Protein AF-A0A970A4T0-F1 (afdb_monomer)

Foldseek 3Di:
DDDDDDDPPPVVVVVVVVVVVVVVVVVVPPDDPDPDDDDPLLVVLLVLLVVLLVLLLVLLVVVVVLLVQLVVCVVVVPPVSNVVSVVVNVVSLVVNVVSLVVNVVSLVVSCVVCVPCNVSSVVSSVSSVVSSVSSVCCCVPRPVVVVVVVVVVVVVVVVPPPDDDDDDDDDDDDDDDDDDDDDDDPDVPVVVVVVVVVVVVVVVVVVVVVVVPDPDDDPPPPPQDDWDKWKKKKKKKKKKQDFDFDDDPDDDDGDRDRFDIFIKIKIKIWMWICRDPFKIWIWIWIWMWTRRRFTKIKIKIKTWIWGHDDDQKIKIWMKIKMWIDTPPLAWPTKIKIKTKIKIWHDDPFKIKMKMWIKMWMDRPHDLQFTKIKIKIKIWMWGHDVQKIKIWIKIKMWMARPNCRQATKMKIKIKIKMWGADPPFRKIKIKIKMKMWIDGPHDDVVVVDATKIKMKIKIKIWGDPDPFKIKIKMKMWIWMDGPPLDQATKIKIKIKMKMWGHPDPFKIKIKMKMKMWIGGSNLLLTKIKIKIKIKIWGDPDPFKIKIKIKMWMWMARPPHPLRLQLTKIKIKIKIKIWGCPDPFKIKMWIKMKMWMDHPALPAKTKIKIKIKIWMWGDPDPFKTKIKIWIKIWMWIASQPRDGDDIDTDIKIWIKIWIKGDPDPFKIKIKIKIWIWAFAFDQDPSNNDGGGNPVGIDIIIMIMMMIMGID

Mean predicted aligned error: 18.38 Å

Sequence (709 aa):
MNISKNKNTETVKIFFNLNLIALSFFFLFCSPCQAQALSPLSRATISAFGRQETFLKRTLKELKTLDEKLKTALKEKDKKKISDIVSKVEQKIQLANSRYSNLEALYTSSAEADPIHQAEIFTAFSTAKSAYVELQNFYYHEIKGKAEEEKIQKASKKSLANNRKEKEASSEKHETTPDKSEGDKQSETDSYFAELGTQIDRLLEKLEQEKTSLPAPNEKLTNLEKLRVTGDFSLLLAKNDETENIQGLIPPFKSEKTLKKNEFGKLKLSLEWDLNPETILIFKEDFQAREKYEKTLEHFTTLALQKKVGNNSYFVLSDDFQRTDYPSRSYKNFKNNLVKATYIKESSESTYSASAGIANRRYDRTSITDFDQLIFKATKNTFKENSSSHIEYSGDITSYKNLKNLDHSQHNLYLENTRTFAGNQAVLDISNYATAFISDNPEPALYRDSYFNNSFQLAYSLPITEMFYCTFEGDSENRRYKNDNIQGYHIWSLFGEVVYRPSAKHSFTVSSLYICDEENFEKLSHDKYEYSGIYEARLSDKLYFTFENIFRKRIGNMSLTGMVMDFGEDEYGAKFSYNILESLNISLEDRFLCREYTFLWYPDYKHNSLRIIADYSPAPTIAVFLSAGVRDFSFKNYDNQPTPWAKKKQPIMECTFNKRFSDDVSINAHYSYEKTWKKNYDFITKELTWDFRSPVTNQDFLISLDVNF

pLDDT: mean 77.21, std 21.66, range [21.98, 98.31]

Structure (mmCIF, N/CA/C/O backbone):
data_AF-A0A970A4T0-F1
#
_entry.id   AF-A0A970A4T0-F1
#
loop_
_atom_site.group_PDB
_atom_site.id
_atom_site.type_symbol
_atom_site.label_atom_id
_atom_site.label_alt_id
_atom_site.label_comp_id
_atom_site.label_asym_id
_atom_site.label_entity_id
_atom_site.label_seq_id
_atom_site.pdbx_PDB_ins_code
_atom_site.Cartn_x
_atom_site.Cartn_y
_atom_site.Cartn_z
_atom_site.occupancy
_atom_site.B_iso_or_equiv
_atom_site.auth_seq_id
_atom_site.auth_comp_id
_atom_site.auth_asym_id
_atom_site.auth_atom_id
_atom_site.pdbx_PDB_model_num
ATOM 1 N N . MET A 1 1 ? -10.541 -64.659 17.024 1.00 35.62 1 MET A N 1
ATOM 2 C CA . MET A 1 1 ? -9.621 -65.266 16.038 1.00 35.62 1 MET A CA 1
ATOM 3 C C . MET A 1 1 ? -9.051 -64.136 15.194 1.00 35.62 1 MET A C 1
ATOM 5 O O . MET A 1 1 ? -9.766 -63.183 14.920 1.00 35.62 1 MET A O 1
ATOM 9 N N . ASN A 1 2 ? -7.745 -64.178 14.972 1.00 36.31 2 ASN A N 1
ATOM 10 C CA . ASN A 1 2 ? -6.841 -63.046 14.769 1.00 36.31 2 ASN A CA 1
ATOM 11 C C . ASN A 1 2 ? -6.425 -62.910 13.284 1.00 36.31 2 ASN A C 1
ATOM 13 O O . ASN A 1 2 ? -6.530 -63.900 12.565 1.00 36.31 2 ASN A O 1
ATOM 17 N N . ILE A 1 3 ? -5.832 -61.753 12.920 1.00 32.31 3 ILE A N 1
ATOM 18 C CA . ILE A 1 3 ? -5.015 -61.456 11.704 1.00 32.31 3 ILE A CA 1
ATOM 19 C C . ILE A 1 3 ? -5.863 -61.084 10.455 1.00 32.31 3 ILE A C 1
ATOM 21 O O . ILE A 1 3 ? -6.769 -61.813 10.091 1.00 32.31 3 ILE A O 1
ATOM 25 N N . SER A 1 4 ? -5.701 -59.960 9.734 1.00 33.75 4 SER A N 1
ATOM 26 C CA . SER A 1 4 ? -4.507 -59.191 9.345 1.00 33.75 4 SER A CA 1
ATOM 27 C C . SER A 1 4 ? -4.863 -57.743 8.932 1.00 33.75 4 SER A C 1
ATOM 29 O O . SER A 1 4 ? -5.611 -57.533 7.978 1.00 33.75 4 SER A O 1
ATOM 31 N N . LYS A 1 5 ? -4.262 -56.750 9.603 1.00 46.78 5 LYS A N 1
ATOM 32 C CA . LYS A 1 5 ? -3.979 -55.390 9.104 1.00 46.78 5 LYS A CA 1
ATOM 33 C C . LYS A 1 5 ? -2.453 -55.284 9.002 1.00 46.78 5 LYS A C 1
ATOM 35 O O . LYS A 1 5 ? -1.816 -55.491 10.027 1.00 46.78 5 LYS A O 1
ATOM 40 N N . ASN A 1 6 ? -1.902 -54.976 7.821 1.00 48.97 6 ASN A N 1
ATOM 41 C CA . ASN A 1 6 ? -0.605 -54.298 7.566 1.00 48.97 6 ASN A CA 1
ATOM 42 C C . ASN A 1 6 ? 0.034 -54.763 6.249 1.00 48.97 6 ASN A C 1
ATOM 44 O O . ASN A 1 6 ? 0.895 -55.636 6.265 1.00 48.97 6 ASN A O 1
ATOM 48 N N . LYS A 1 7 ? -0.326 -54.152 5.111 1.00 40.34 7 LYS A N 1
ATOM 49 C CA . LYS A 1 7 ? 0.524 -54.214 3.898 1.00 40.34 7 LYS A CA 1
ATOM 50 C C . LYS A 1 7 ? 0.601 -52.938 3.045 1.00 40.34 7 LYS A C 1
ATOM 52 O O . LYS A 1 7 ? 1.419 -52.908 2.138 1.00 40.34 7 LYS A O 1
ATOM 57 N N . ASN A 1 8 ? -0.144 -51.865 3.337 1.00 45.09 8 ASN A N 1
ATOM 58 C CA . ASN A 1 8 ? -0.151 -50.671 2.466 1.00 45.09 8 ASN A CA 1
ATOM 59 C C . ASN A 1 8 ? 0.690 -49.478 2.954 1.00 45.09 8 ASN A C 1
ATOM 61 O O . ASN A 1 8 ? 0.852 -48.517 2.211 1.00 45.09 8 ASN A O 1
ATOM 65 N N . THR A 1 9 ? 1.266 -49.525 4.157 1.00 42.81 9 THR A N 1
ATOM 66 C CA . THR A 1 9 ? 2.044 -48.405 4.726 1.00 42.81 9 THR A CA 1
ATOM 67 C C . THR A 1 9 ? 3.562 -48.542 4.561 1.00 42.81 9 THR A C 1
ATOM 69 O O . THR A 1 9 ? 4.269 -47.541 4.653 1.00 42.81 9 THR A O 1
ATOM 72 N N . GLU A 1 10 ? 4.085 -49.738 4.270 1.00 43.28 10 GLU A N 1
ATOM 73 C CA . GLU A 1 10 ? 5.532 -49.945 4.068 1.00 43.28 10 GLU A CA 1
ATOM 74 C C . GLU A 1 10 ? 5.982 -49.697 2.621 1.00 43.28 10 GLU A C 1
ATOM 76 O O . GLU A 1 10 ? 7.070 -49.171 2.393 1.00 43.28 10 GLU A O 1
ATOM 81 N N . THR A 1 11 ? 5.121 -49.944 1.632 1.00 41.28 11 THR A N 1
ATOM 82 C CA . THR A 1 11 ? 5.445 -49.759 0.207 1.00 41.28 11 THR A CA 1
ATOM 83 C C . THR A 1 11 ? 5.616 -48.282 -0.180 1.00 41.28 11 THR A C 1
ATOM 85 O O . THR A 1 11 ? 6.404 -47.962 -1.067 1.00 41.28 11 THR A O 1
ATOM 88 N N . VAL A 1 12 ? 4.949 -47.363 0.530 1.00 41.62 12 VAL A N 1
ATOM 89 C CA . VAL A 1 12 ? 5.040 -45.906 0.298 1.00 41.62 12 VAL A CA 1
ATOM 90 C C . VAL A 1 12 ? 6.310 -45.301 0.918 1.00 41.62 12 VAL A C 1
ATOM 92 O O . VAL A 1 12 ? 6.878 -44.362 0.365 1.00 41.62 12 VAL A O 1
ATOM 95 N N . LYS A 1 13 ? 6.831 -45.875 2.013 1.00 40.00 13 LYS A N 1
ATOM 96 C CA . LYS A 1 13 ? 8.085 -45.415 2.642 1.00 40.00 13 LYS A CA 1
ATOM 97 C C . LYS A 1 13 ? 9.338 -45.850 1.871 1.00 40.00 13 LYS A C 1
ATOM 99 O O . LYS A 1 13 ? 10.325 -45.119 1.858 1.00 40.00 13 LYS A O 1
ATOM 104 N N . ILE A 1 14 ? 9.295 -46.993 1.183 1.00 41.69 14 ILE A N 1
ATOM 105 C CA . ILE A 1 14 ? 10.432 -47.504 0.394 1.00 41.69 14 ILE A CA 1
ATOM 106 C C . ILE A 1 14 ? 10.603 -46.717 -0.923 1.00 41.69 14 ILE A C 1
ATOM 108 O O . ILE A 1 14 ? 11.731 -46.434 -1.325 1.00 41.69 14 ILE A O 1
ATOM 112 N N . PHE A 1 15 ? 9.508 -46.260 -1.544 1.00 38.25 15 PHE A N 1
ATOM 113 C CA . PHE A 1 15 ? 9.553 -45.437 -2.765 1.00 38.25 15 PHE A CA 1
ATOM 114 C C . PHE A 1 15 ? 10.038 -43.992 -2.526 1.00 38.25 15 PHE A C 1
ATOM 116 O O . PHE A 1 15 ? 10.613 -43.374 -3.425 1.00 38.25 15 PHE A O 1
ATOM 123 N N . PHE A 1 16 ? 9.853 -43.460 -1.312 1.00 38.00 16 PHE A N 1
ATOM 124 C CA . PHE A 1 16 ? 10.302 -42.111 -0.940 1.00 38.00 16 PHE A CA 1
ATOM 125 C C . PHE A 1 16 ? 11.807 -42.056 -0.624 1.00 38.00 16 PHE A C 1
ATOM 127 O O . PHE A 1 16 ? 12.480 -41.092 -0.982 1.00 38.00 16 PHE A O 1
ATOM 134 N N . ASN A 1 17 ? 12.370 -43.122 -0.040 1.00 40.66 17 ASN A N 1
ATOM 135 C CA . ASN A 1 17 ? 13.797 -43.179 0.293 1.00 40.66 17 ASN A CA 1
ATOM 136 C C . ASN A 1 17 ? 14.704 -43.512 -0.908 1.00 40.66 17 ASN A C 1
ATOM 138 O O . ASN A 1 17 ? 15.840 -43.044 -0.944 1.00 40.66 17 ASN A O 1
ATOM 142 N N . LEU A 1 18 ? 14.224 -44.242 -1.928 1.00 34.50 18 LEU A N 1
ATOM 143 C CA . LEU A 1 18 ? 15.027 -44.511 -3.135 1.00 34.50 18 LEU A CA 1
ATOM 144 C C . LEU A 1 18 ? 15.188 -43.284 -4.056 1.00 34.50 18 LEU A C 1
ATOM 146 O O . LEU A 1 18 ? 16.218 -43.149 -4.711 1.00 34.50 18 LEU A O 1
ATOM 150 N N . ASN A 1 19 ? 14.224 -42.356 -4.068 1.00 38.75 19 ASN A N 1
ATOM 151 C CA . ASN A 1 19 ? 14.320 -41.120 -4.858 1.00 38.75 19 ASN A CA 1
ATOM 152 C C . ASN A 1 19 ? 15.213 -40.050 -4.202 1.00 38.75 19 ASN A C 1
ATOM 154 O O . ASN A 1 19 ? 15.791 -39.223 -4.904 1.00 38.75 19 ASN A O 1
ATOM 158 N N . LEU A 1 20 ? 15.400 -40.098 -2.876 1.00 35.16 20 LEU A N 1
ATOM 159 C CA . LEU A 1 20 ? 16.304 -39.190 -2.160 1.00 35.16 20 LEU A CA 1
ATOM 160 C C . LEU A 1 20 ? 17.791 -39.551 -2.358 1.00 35.16 20 LEU A C 1
ATOM 162 O O . LEU A 1 20 ? 18.651 -38.675 -2.317 1.00 35.16 20 LEU A O 1
ATOM 166 N N . ILE A 1 21 ? 18.091 -40.830 -2.620 1.00 38.62 21 ILE A N 1
ATOM 167 C CA . ILE A 1 21 ? 19.454 -41.329 -2.882 1.00 38.62 21 ILE A CA 1
ATOM 168 C C . ILE A 1 21 ? 19.859 -41.108 -4.353 1.00 38.62 21 ILE A C 1
ATOM 170 O O . ILE A 1 21 ? 21.030 -40.882 -4.648 1.00 38.62 21 ILE A O 1
ATOM 174 N N . ALA A 1 22 ? 18.899 -41.074 -5.284 1.00 35.03 22 ALA A N 1
ATOM 175 C CA . ALA A 1 22 ? 19.158 -40.696 -6.677 1.00 35.03 22 ALA A CA 1
ATOM 176 C C . ALA A 1 22 ? 19.436 -39.185 -6.846 1.00 35.03 22 ALA A C 1
ATOM 178 O O . ALA A 1 22 ? 20.185 -38.790 -7.739 1.00 35.03 22 ALA A O 1
ATOM 179 N N . LEU A 1 23 ? 18.887 -38.340 -5.961 1.00 33.16 23 LEU A N 1
ATOM 180 C CA . LEU A 1 23 ? 19.078 -36.885 -5.998 1.00 33.16 23 LEU A CA 1
ATOM 181 C C . LEU A 1 23 ? 20.446 -36.444 -5.445 1.00 33.16 23 LEU A C 1
ATOM 183 O O . LEU A 1 23 ? 21.005 -35.450 -5.901 1.00 33.16 23 LEU A O 1
ATOM 187 N N . SER A 1 24 ? 21.021 -37.198 -4.505 1.00 36.38 24 SER A N 1
ATOM 188 C CA . SER A 1 24 ? 22.341 -36.913 -3.924 1.00 36.38 24 SER A CA 1
ATOM 189 C C . SER A 1 24 ? 23.511 -37.344 -4.820 1.00 36.38 24 SER A C 1
ATOM 191 O O . SER A 1 24 ? 24.581 -36.744 -4.743 1.00 36.38 24 SER A O 1
ATOM 193 N N . PHE A 1 25 ? 23.306 -38.292 -5.742 1.00 31.58 25 PHE A N 1
ATOM 194 C CA . PHE A 1 25 ? 24.314 -38.667 -6.745 1.00 31.58 25 PHE A CA 1
ATOM 195 C C . PHE A 1 25 ? 24.411 -37.692 -7.932 1.00 31.58 25 PHE A C 1
ATOM 197 O O . PHE A 1 25 ? 25.456 -37.630 -8.578 1.00 31.58 25 PHE A O 1
ATOM 204 N N . PHE A 1 26 ? 23.377 -36.884 -8.195 1.00 32.69 26 PHE A N 1
ATOM 205 C CA . PHE A 1 26 ? 23.384 -35.912 -9.298 1.00 32.69 26 PHE A CA 1
ATOM 206 C C . PHE A 1 26 ? 24.140 -34.612 -8.953 1.00 32.69 26 PHE A C 1
ATOM 208 O O . PHE A 1 26 ? 24.684 -33.960 -9.839 1.00 32.69 26 PHE A O 1
ATOM 215 N N . PHE A 1 27 ? 24.255 -34.265 -7.664 1.00 32.84 27 PHE A N 1
ATOM 216 C CA . PHE A 1 27 ? 24.997 -33.081 -7.199 1.00 32.84 27 PHE A CA 1
ATOM 217 C C . PHE A 1 27 ? 26.505 -33.310 -7.000 1.00 32.84 27 PHE A C 1
ATOM 219 O O . PHE A 1 27 ? 27.245 -32.349 -6.809 1.00 32.84 27 PHE A O 1
ATOM 226 N N . LEU A 1 28 ? 26.983 -34.556 -7.086 1.00 32.53 28 LEU A N 1
ATOM 227 C CA . LEU A 1 28 ? 28.397 -34.905 -6.882 1.00 32.53 28 LEU A CA 1
ATOM 228 C C . LEU A 1 28 ? 29.213 -35.065 -8.181 1.00 32.53 28 LEU A C 1
ATOM 230 O O . LEU A 1 28 ? 30.416 -35.297 -8.101 1.00 32.53 28 LEU A O 1
ATOM 234 N N . PHE A 1 29 ? 28.609 -34.892 -9.367 1.00 29.67 29 PHE A N 1
ATOM 235 C CA . PHE A 1 29 ? 29.280 -35.118 -10.664 1.00 29.67 29 PHE A CA 1
ATOM 236 C C . PHE A 1 29 ? 29.289 -33.930 -11.648 1.00 29.67 29 PHE A C 1
ATOM 238 O O . PHE A 1 29 ? 29.654 -34.100 -12.811 1.00 29.67 29 PHE A O 1
ATOM 245 N N . CYS A 1 30 ? 28.987 -32.706 -11.207 1.00 29.91 30 CYS A N 1
ATOM 246 C CA . CYS A 1 30 ? 29.109 -31.504 -12.047 1.00 29.91 30 CYS A CA 1
ATOM 247 C C . CYS A 1 30 ? 30.073 -30.468 -11.454 1.00 29.91 30 CYS A C 1
ATOM 249 O O . CYS A 1 30 ? 29.675 -29.358 -11.124 1.00 29.91 30 CYS A O 1
ATOM 251 N N . SER A 1 31 ? 31.356 -30.823 -11.378 1.00 30.77 31 SER A N 1
ATOM 252 C CA . SER A 1 31 ? 32.446 -29.858 -11.191 1.00 30.77 31 SER A CA 1
ATOM 253 C C . SER A 1 31 ? 33.508 -30.060 -12.273 1.00 30.77 31 SER A C 1
ATOM 255 O O . SER A 1 31 ? 34.375 -30.921 -12.111 1.00 30.77 31 SER A O 1
ATOM 257 N N . PRO A 1 32 ? 33.504 -29.291 -13.377 1.00 31.14 32 PRO A N 1
ATOM 258 C CA . PRO A 1 32 ? 34.692 -29.155 -14.198 1.00 31.14 32 PRO A CA 1
ATOM 259 C C . PRO A 1 32 ? 35.616 -28.129 -13.534 1.00 31.14 32 PRO A C 1
ATOM 261 O O . PRO A 1 32 ? 35.487 -26.923 -13.715 1.00 31.14 32 PRO A O 1
ATOM 264 N N . CYS A 1 33 ? 36.571 -28.630 -12.755 1.00 34.19 33 CYS A N 1
ATOM 265 C CA . CYS A 1 33 ? 37.769 -27.877 -12.413 1.00 34.19 33 CYS A CA 1
ATOM 266 C C . CYS A 1 33 ? 38.648 -27.845 -13.676 1.00 34.19 33 CYS A C 1
ATOM 268 O O . CYS A 1 33 ? 39.303 -28.834 -14.001 1.00 34.19 33 CYS A O 1
ATOM 270 N N . GLN A 1 34 ? 38.617 -26.747 -14.435 1.00 33.81 34 GLN A N 1
ATOM 271 C CA . GLN A 1 34 ? 39.609 -26.477 -15.478 1.00 33.81 34 GLN A CA 1
ATOM 272 C C . GLN A 1 34 ? 40.425 -25.258 -15.057 1.00 33.81 34 GLN A C 1
ATOM 274 O O . GLN A 1 34 ? 39.982 -24.122 -15.185 1.00 33.81 34 GLN A O 1
ATOM 279 N N . ALA A 1 35 ? 41.632 -25.504 -14.549 1.00 36.22 35 ALA A N 1
ATOM 280 C CA . ALA A 1 35 ? 42.656 -24.479 -14.424 1.00 36.22 35 ALA A CA 1
ATOM 281 C C . ALA A 1 35 ? 43.130 -24.105 -15.840 1.00 36.22 35 ALA A C 1
ATOM 283 O O . ALA A 1 35 ? 43.991 -24.773 -16.414 1.00 36.22 35 ALA A O 1
ATOM 284 N N . GLN A 1 36 ? 42.516 -23.081 -16.433 1.00 42.66 36 GLN A N 1
ATOM 285 C CA . GLN A 1 36 ? 42.947 -22.522 -17.711 1.00 42.66 36 GLN A CA 1
ATOM 286 C C . GLN A 1 36 ? 44.114 -21.553 -17.483 1.00 42.66 36 GLN A C 1
ATOM 288 O O . GLN A 1 36 ? 44.117 -20.740 -16.561 1.00 42.66 36 GLN A O 1
ATOM 293 N N . ALA A 1 37 ? 45.158 -21.682 -18.299 1.00 52.72 37 ALA A N 1
ATOM 294 C CA . ALA A 1 37 ? 46.324 -20.813 -18.230 1.00 52.72 37 ALA A CA 1
ATO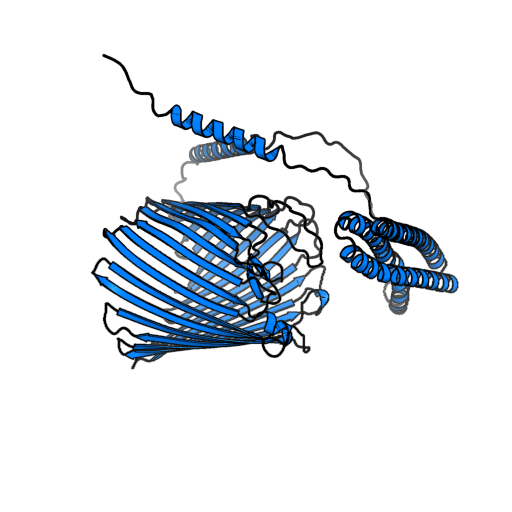M 295 C C . ALA A 1 37 ? 46.001 -19.436 -18.832 1.00 52.72 37 ALA A C 1
ATOM 297 O O . ALA A 1 37 ? 45.567 -19.358 -19.979 1.00 52.72 37 ALA A O 1
ATOM 298 N N . LEU A 1 38 ? 46.301 -18.364 -18.084 1.00 56.78 38 LEU A N 1
ATOM 299 C CA . LEU A 1 38 ? 46.085 -16.968 -18.489 1.00 56.78 38 LEU A CA 1
ATOM 300 C C . LEU A 1 38 ? 46.586 -16.680 -19.910 1.00 56.78 38 LEU A C 1
ATOM 302 O O . LEU A 1 38 ? 47.769 -16.922 -20.213 1.00 56.78 38 LEU A O 1
ATOM 306 N N . SER A 1 39 ? 45.717 -16.075 -20.728 1.00 72.00 39 SER A N 1
ATOM 307 C CA . SER A 1 39 ? 46.068 -15.590 -22.066 1.00 72.00 39 SER A CA 1
ATOM 308 C C . SER A 1 39 ? 47.196 -14.541 -22.010 1.00 72.00 39 SER A C 1
ATOM 310 O O . SER A 1 39 ? 47.393 -13.887 -20.979 1.00 72.00 39 SER A O 1
ATOM 312 N N . PRO A 1 40 ? 47.963 -14.336 -23.098 1.00 65.56 40 PRO A N 1
ATOM 313 C CA . PRO A 1 40 ? 49.026 -13.328 -23.142 1.00 65.56 40 PRO A CA 1
ATOM 314 C C . PRO A 1 40 ? 48.540 -11.899 -22.855 1.00 65.56 40 PRO A C 1
ATOM 316 O O . PRO A 1 40 ? 49.246 -11.148 -22.180 1.00 65.56 40 PRO A O 1
ATOM 319 N N . LEU A 1 41 ? 47.334 -11.543 -23.318 1.00 68.88 41 LEU A N 1
ATOM 320 C CA . LEU A 1 41 ? 46.709 -10.242 -23.064 1.00 68.88 41 LEU A CA 1
ATOM 321 C C . LEU A 1 41 ? 46.369 -10.094 -21.577 1.00 68.88 41 LEU A C 1
ATOM 323 O O . LEU A 1 41 ? 46.824 -9.152 -20.934 1.00 68.88 41 LEU A O 1
ATOM 327 N N . SER A 1 42 ? 45.684 -11.085 -21.005 1.00 71.06 42 SER A N 1
ATOM 328 C CA . SER A 1 42 ? 45.322 -11.119 -19.584 1.00 71.06 42 SER A CA 1
ATOM 329 C C . SER A 1 42 ? 46.552 -11.072 -18.680 1.00 71.06 42 SER A C 1
ATOM 331 O O . SER A 1 42 ? 46.593 -10.325 -17.704 1.00 71.06 42 SER A O 1
ATOM 333 N N . ARG A 1 43 ? 47.626 -11.778 -19.048 1.00 69.69 43 ARG A N 1
ATOM 334 C CA . ARG A 1 43 ? 48.903 -11.764 -18.320 1.00 69.69 43 ARG A CA 1
ATOM 335 C C . ARG A 1 43 ? 49.600 -10.396 -18.385 1.00 69.69 43 ARG A C 1
ATOM 337 O O . ARG A 1 43 ? 50.135 -9.935 -17.375 1.00 69.69 43 ARG A O 1
ATOM 344 N N . ALA A 1 44 ? 49.578 -9.730 -19.541 1.00 65.00 44 ALA A N 1
ATOM 345 C CA . ALA A 1 44 ? 50.134 -8.387 -19.710 1.00 65.00 44 ALA A CA 1
ATOM 346 C C . ALA A 1 44 ? 49.330 -7.326 -18.938 1.00 65.00 44 ALA A C 1
ATOM 348 O O . ALA A 1 44 ? 49.923 -6.468 -18.277 1.00 65.00 44 ALA A O 1
ATOM 349 N N . THR A 1 45 ? 47.999 -7.427 -18.958 1.00 74.19 45 THR A N 1
ATOM 350 C CA . THR A 1 45 ? 47.084 -6.540 -18.230 1.00 74.19 45 THR A CA 1
ATOM 351 C C . THR A 1 45 ? 47.213 -6.717 -16.714 1.00 74.19 45 THR A C 1
ATOM 353 O O . THR A 1 45 ? 47.398 -5.733 -15.997 1.00 74.19 45 THR A O 1
ATOM 356 N N . ILE A 1 46 ? 47.247 -7.955 -16.210 1.00 79.69 46 ILE A N 1
ATOM 357 C CA . ILE A 1 46 ? 47.492 -8.246 -14.785 1.00 79.69 46 ILE A CA 1
ATOM 358 C C . ILE A 1 46 ? 48.861 -7.700 -14.344 1.00 79.69 46 ILE A C 1
ATOM 360 O O . ILE A 1 46 ? 48.975 -7.063 -13.295 1.00 79.69 46 ILE A O 1
ATOM 364 N N . SER A 1 47 ? 49.902 -7.857 -15.169 1.00 72.56 47 SER A N 1
ATOM 365 C CA . SER A 1 47 ? 51.224 -7.272 -14.905 1.00 72.56 47 SER A CA 1
ATOM 366 C C . SER A 1 47 ? 51.209 -5.734 -14.905 1.00 72.56 47 SER A C 1
ATOM 368 O O . SER A 1 47 ? 51.931 -5.097 -14.131 1.00 72.56 47 SER A O 1
ATOM 370 N N . ALA A 1 48 ? 50.390 -5.098 -15.748 1.00 76.12 48 ALA A N 1
ATOM 371 C CA . ALA A 1 48 ? 50.204 -3.649 -15.738 1.00 76.12 48 ALA A CA 1
ATOM 372 C C . ALA A 1 48 ? 49.547 -3.167 -14.434 1.00 76.12 48 ALA A C 1
ATOM 374 O O . ALA A 1 48 ? 50.052 -2.216 -13.833 1.00 76.12 48 ALA A O 1
ATOM 375 N N . PHE A 1 49 ? 48.512 -3.857 -13.943 1.00 78.81 49 PHE A N 1
ATOM 376 C CA . PHE A 1 49 ? 47.900 -3.544 -12.648 1.00 78.81 49 PHE A CA 1
ATOM 377 C C . PHE A 1 49 ? 48.870 -3.738 -11.481 1.00 78.81 49 PHE A C 1
ATOM 379 O O . PHE A 1 49 ? 49.016 -2.825 -10.671 1.00 78.81 49 PHE A O 1
ATOM 386 N N . GLY A 1 50 ? 49.625 -4.842 -11.446 1.00 74.19 50 GLY A N 1
ATOM 387 C CA . GLY A 1 50 ? 50.638 -5.071 -10.406 1.00 74.19 50 GLY A CA 1
ATOM 388 C C . GLY A 1 50 ? 51.736 -3.994 -10.376 1.00 74.19 50 GLY A C 1
ATOM 389 O O . GLY A 1 50 ? 52.187 -3.571 -9.307 1.00 74.19 50 GLY A O 1
ATOM 390 N N . ARG A 1 51 ? 52.133 -3.463 -11.544 1.00 79.00 51 ARG A N 1
ATOM 391 C CA . ARG A 1 51 ? 53.064 -2.320 -11.631 1.00 79.00 51 ARG A CA 1
ATOM 392 C C . ARG A 1 51 ? 52.461 -1.033 -11.062 1.00 79.00 51 ARG A C 1
ATOM 394 O O . ARG A 1 51 ? 53.178 -0.282 -10.397 1.00 79.00 51 ARG A O 1
ATOM 401 N N . GLN A 1 52 ? 51.173 -0.777 -11.293 1.00 82.94 52 GLN A N 1
ATOM 402 C CA . GLN A 1 52 ? 50.504 0.409 -10.748 1.00 82.94 52 GLN A CA 1
ATOM 403 C C . GLN A 1 52 ? 50.229 0.287 -9.252 1.00 82.94 52 GLN A C 1
ATOM 405 O O . GLN A 1 52 ? 50.475 1.238 -8.520 1.00 82.94 52 GLN A O 1
ATOM 410 N N . GLU A 1 53 ? 49.828 -0.885 -8.768 1.00 84.44 53 GLU A N 1
ATOM 411 C CA . GLU A 1 53 ? 49.710 -1.168 -7.337 1.00 84.44 53 GLU A CA 1
ATOM 412 C C . GLU A 1 53 ? 51.037 -0.901 -6.608 1.00 84.44 53 GLU A C 1
ATOM 414 O O . GLU A 1 53 ? 51.076 -0.189 -5.603 1.00 84.44 53 GLU A O 1
ATOM 419 N N . THR A 1 54 ? 52.148 -1.409 -7.154 1.00 86.19 54 THR A N 1
ATOM 420 C CA . THR A 1 54 ? 53.493 -1.195 -6.596 1.00 86.19 54 THR A CA 1
ATOM 421 C C . THR A 1 54 ? 53.853 0.291 -6.557 1.00 86.19 54 THR A C 1
ATOM 423 O O . THR A 1 54 ? 54.396 0.780 -5.563 1.00 86.19 54 THR A O 1
ATOM 426 N N . PHE A 1 55 ? 53.529 1.029 -7.623 1.00 88.75 55 PHE A N 1
ATOM 427 C CA . PHE A 1 55 ? 53.713 2.476 -7.672 1.00 88.75 55 PHE A CA 1
ATOM 428 C C . PHE A 1 55 ? 52.888 3.184 -6.587 1.00 88.75 55 PHE A C 1
ATOM 430 O O . PHE A 1 55 ? 53.453 3.955 -5.816 1.00 88.75 55 PHE A O 1
ATOM 437 N N . LEU A 1 56 ? 51.595 2.874 -6.468 1.00 86.69 56 LEU A N 1
ATOM 438 C CA . LEU A 1 56 ? 50.679 3.492 -5.504 1.00 86.69 56 LEU A CA 1
ATOM 439 C C . LEU A 1 56 ? 51.105 3.224 -4.055 1.00 86.69 56 LEU A C 1
ATOM 441 O O . LEU A 1 56 ? 51.197 4.157 -3.257 1.00 86.69 56 LEU A O 1
ATOM 445 N N . LYS A 1 57 ? 51.479 1.982 -3.725 1.00 87.19 57 LYS A N 1
ATOM 446 C CA . LYS A 1 57 ? 52.014 1.621 -2.400 1.00 87.19 57 LYS A CA 1
ATOM 447 C C . LYS A 1 57 ? 53.321 2.356 -2.086 1.00 87.19 57 LYS A C 1
ATOM 449 O O . LYS A 1 57 ? 53.527 2.814 -0.959 1.00 87.19 57 LYS A O 1
ATOM 454 N N . ARG A 1 58 ? 54.203 2.524 -3.079 1.00 88.38 58 ARG A N 1
ATOM 455 C CA . ARG A 1 58 ? 55.425 3.327 -2.926 1.00 88.38 58 ARG A CA 1
ATOM 456 C C . ARG A 1 58 ? 55.098 4.802 -2.691 1.00 88.38 58 ARG A C 1
ATOM 458 O O . ARG A 1 58 ? 55.674 5.402 -1.785 1.00 88.38 58 ARG A O 1
ATOM 465 N N . THR A 1 59 ? 54.172 5.377 -3.455 1.00 86.31 59 THR A N 1
ATOM 466 C CA . THR A 1 59 ? 53.745 6.770 -3.282 1.00 86.31 59 THR A CA 1
ATOM 467 C C . THR A 1 59 ? 53.118 6.989 -1.908 1.00 86.31 59 THR A C 1
ATOM 469 O O . THR A 1 59 ? 53.459 7.968 -1.254 1.00 86.31 59 THR A O 1
ATOM 472 N N . LEU A 1 60 ? 52.311 6.052 -1.403 1.00 87.94 60 LEU A N 1
ATOM 473 C CA . LEU A 1 60 ? 51.773 6.103 -0.041 1.00 87.94 60 LEU A CA 1
ATOM 474 C C . LEU A 1 60 ? 52.888 6.127 1.018 1.00 87.94 60 LEU A C 1
ATOM 476 O O . LEU A 1 60 ? 52.839 6.926 1.952 1.00 87.94 60 LEU A O 1
ATOM 480 N N . LYS A 1 61 ? 53.931 5.301 0.873 1.00 88.94 61 LYS A N 1
ATOM 481 C CA . LYS A 1 61 ? 55.088 5.311 1.788 1.00 88.94 61 LYS A CA 1
ATOM 482 C C . LYS A 1 61 ? 55.849 6.642 1.745 1.00 88.94 61 LYS A C 1
ATOM 484 O O . LYS A 1 61 ? 56.281 7.158 2.778 1.00 88.94 61 LYS A O 1
ATOM 489 N N . GLU A 1 62 ? 55.996 7.217 0.555 1.00 87.94 62 GLU A N 1
ATOM 490 C CA . GLU A 1 62 ? 56.606 8.535 0.369 1.00 87.94 62 GLU A CA 1
ATOM 491 C C . GLU A 1 62 ? 55.737 9.650 0.979 1.00 87.94 62 GLU A C 1
ATOM 493 O O . GLU A 1 62 ? 56.283 10.542 1.626 1.00 87.94 62 GLU A O 1
ATOM 498 N N . LEU A 1 63 ? 54.405 9.570 0.869 1.00 86.69 63 LEU A N 1
ATOM 499 C CA . LEU A 1 63 ? 53.470 10.500 1.515 1.00 86.69 63 LEU A CA 1
ATOM 500 C C . LEU A 1 63 ? 53.517 10.400 3.039 1.00 86.69 63 LEU A C 1
ATOM 502 O O . LEU A 1 63 ? 53.584 11.432 3.694 1.00 86.69 63 LEU A O 1
ATOM 506 N N . LYS A 1 64 ? 53.580 9.190 3.608 1.00 89.12 64 LYS A N 1
ATOM 507 C CA . LYS A 1 64 ? 53.784 8.989 5.055 1.00 89.12 64 LYS A CA 1
ATOM 508 C C . LYS A 1 64 ? 55.086 9.642 5.537 1.00 89.12 64 LYS A C 1
ATOM 510 O O . LYS A 1 64 ? 55.119 10.287 6.576 1.00 89.12 64 LYS A O 1
ATOM 515 N N . THR A 1 65 ? 56.152 9.555 4.738 1.00 89.25 65 THR A N 1
ATOM 516 C CA . THR A 1 65 ? 57.430 10.226 5.042 1.00 89.25 65 THR A CA 1
ATOM 517 C C . THR A 1 65 ? 57.320 11.753 4.945 1.00 89.25 65 THR A C 1
ATOM 519 O O . THR A 1 65 ? 57.957 12.475 5.712 1.00 89.25 65 THR A O 1
ATOM 522 N N . LEU A 1 66 ? 56.542 12.262 3.986 1.00 87.69 66 LEU A N 1
ATOM 523 C CA . LEU A 1 66 ? 56.294 13.695 3.833 1.00 87.69 66 LEU A CA 1
ATOM 524 C C . LEU A 1 66 ? 55.385 14.245 4.937 1.00 87.69 66 LEU A C 1
ATOM 526 O O . LEU A 1 66 ? 55.644 15.356 5.378 1.00 87.69 66 LEU A O 1
ATOM 530 N N . ASP A 1 67 ? 54.410 13.479 5.434 1.00 87.62 67 ASP A N 1
ATOM 531 C CA . ASP A 1 67 ? 53.591 13.832 6.604 1.00 87.62 67 ASP A CA 1
ATOM 532 C C . ASP A 1 67 ? 54.459 13.986 7.865 1.00 87.62 67 ASP A C 1
ATOM 534 O O . ASP A 1 67 ? 54.366 14.996 8.554 1.00 87.62 67 ASP A O 1
ATOM 538 N N . GLU A 1 68 ? 55.407 13.080 8.122 1.00 85.88 68 GLU A N 1
ATOM 539 C CA . GLU A 1 68 ? 56.341 13.228 9.255 1.00 85.88 68 GLU A CA 1
ATOM 540 C C . GLU A 1 68 ? 57.265 14.454 9.123 1.00 85.88 68 GLU A C 1
ATOM 542 O O . GLU A 1 68 ? 57.529 15.179 10.093 1.00 85.88 68 GLU A O 1
ATOM 547 N N . LYS A 1 69 ? 57.717 14.754 7.898 1.00 85.12 69 LYS A N 1
ATOM 548 C CA . LYS A 1 69 ? 58.472 15.987 7.618 1.00 85.12 69 LYS A CA 1
ATOM 549 C C . LYS A 1 69 ? 57.600 17.231 7.760 1.00 85.12 69 LYS A C 1
ATOM 551 O O . LYS A 1 69 ? 58.087 18.246 8.253 1.00 85.12 69 LYS A O 1
ATOM 556 N N . LEU A 1 70 ? 56.329 17.153 7.371 1.00 81.38 70 LEU A N 1
ATOM 557 C CA . LEU A 1 70 ? 55.353 18.228 7.509 1.00 81.38 70 LEU A CA 1
ATOM 558 C C . LEU A 1 70 ? 55.072 18.505 8.987 1.00 81.38 70 LEU A C 1
ATOM 560 O O . LEU A 1 70 ? 55.154 19.654 9.403 1.00 81.38 70 LEU A O 1
ATOM 564 N N . LYS A 1 71 ? 54.857 17.467 9.806 1.00 82.31 71 LYS A N 1
ATOM 565 C CA . LYS A 1 71 ? 54.702 17.579 11.267 1.00 82.31 71 LYS A CA 1
ATOM 566 C C . LYS A 1 71 ? 55.902 18.268 11.914 1.00 82.31 71 LYS A C 1
ATOM 568 O O . LYS A 1 71 ? 55.727 19.135 12.768 1.00 82.31 71 LYS A O 1
ATOM 573 N N . THR A 1 72 ? 57.118 17.913 11.501 1.00 83.19 72 THR A N 1
ATOM 574 C CA . THR A 1 72 ? 58.348 18.548 12.000 1.00 83.19 72 THR A CA 1
ATOM 575 C C . THR A 1 72 ? 58.450 20.010 11.550 1.00 83.19 72 THR A C 1
ATOM 577 O O . THR A 1 72 ? 58.661 20.891 12.379 1.00 83.19 72 THR A O 1
ATOM 580 N N . ALA A 1 73 ? 58.203 20.302 10.269 1.00 80.00 73 ALA A N 1
ATOM 581 C CA . ALA A 1 73 ? 58.244 21.666 9.735 1.00 80.00 73 ALA A CA 1
ATOM 582 C C . ALA A 1 73 ? 57.164 22.584 10.343 1.00 80.00 73 ALA A C 1
ATOM 584 O O . ALA A 1 73 ? 57.424 23.764 10.580 1.00 80.00 73 ALA A O 1
ATOM 585 N N . LEU A 1 74 ? 55.982 22.037 10.654 1.00 75.56 74 LEU A N 1
ATOM 586 C CA . LEU A 1 74 ? 54.902 22.723 11.371 1.00 75.56 74 LEU A CA 1
ATOM 587 C C . LEU A 1 74 ? 55.299 23.055 12.817 1.00 75.56 74 LEU A C 1
ATOM 589 O O . LEU A 1 74 ? 55.034 24.162 13.286 1.00 75.56 74 LEU A O 1
ATOM 593 N N . LYS A 1 75 ? 55.996 22.146 13.515 1.00 78.75 75 LYS A N 1
ATOM 594 C CA . LYS A 1 75 ? 56.559 22.420 14.852 1.00 78.75 75 LYS A CA 1
ATOM 595 C C . LYS A 1 75 ? 57.643 23.504 14.809 1.00 78.75 75 LYS A C 1
ATOM 597 O O . LYS A 1 75 ? 57.676 24.362 15.687 1.00 78.75 75 LYS A O 1
ATOM 602 N N . GLU A 1 76 ? 58.483 23.497 13.774 1.00 81.81 76 GLU A N 1
ATOM 603 C CA . GLU A 1 76 ? 59.549 24.488 13.545 1.00 81.81 76 GLU A CA 1
ATOM 604 C C . GLU A 1 76 ? 59.035 25.841 13.006 1.00 81.81 76 GLU A C 1
ATOM 606 O O . GLU A 1 76 ? 59.777 26.822 13.012 1.00 81.81 76 GLU A O 1
ATOM 611 N N . LYS A 1 77 ? 57.772 25.920 12.553 1.00 80.19 77 LYS A N 1
ATOM 612 C CA . LYS A 1 77 ? 57.157 27.088 11.882 1.00 80.19 77 LYS A CA 1
ATOM 613 C C . LYS A 1 77 ? 57.920 27.573 10.636 1.00 80.19 77 LYS A C 1
ATOM 615 O O . LYS A 1 77 ? 57.840 28.750 10.265 1.00 80.19 77 LYS A O 1
ATOM 620 N N . ASP A 1 78 ? 58.636 26.676 9.961 1.00 79.31 78 ASP A N 1
ATOM 621 C CA . ASP A 1 78 ? 59.407 26.984 8.753 1.00 79.31 78 ASP A CA 1
ATOM 622 C C . ASP A 1 78 ? 58.497 26.987 7.514 1.00 79.31 78 ASP A C 1
ATOM 624 O O . ASP A 1 78 ? 58.285 25.976 6.841 1.00 79.31 78 ASP A O 1
ATOM 628 N N . LYS A 1 79 ? 57.949 28.167 7.204 1.00 73.81 79 LYS A N 1
ATOM 629 C CA . LYS A 1 79 ? 56.984 28.368 6.110 1.00 73.81 79 LYS A CA 1
ATOM 630 C C . LYS A 1 79 ? 57.511 27.951 4.737 1.00 73.81 79 LYS A C 1
ATOM 632 O O . LYS A 1 79 ? 56.720 27.525 3.898 1.00 73.81 79 LYS A O 1
ATOM 637 N N . LYS A 1 80 ? 58.821 28.078 4.493 1.00 76.38 80 LYS A N 1
ATOM 638 C CA . LYS A 1 80 ? 59.414 27.719 3.200 1.00 76.38 80 LYS A CA 1
ATOM 639 C C . LYS A 1 80 ? 59.442 26.199 3.046 1.00 76.38 80 LYS A C 1
ATOM 641 O O . LYS A 1 80 ? 58.973 25.687 2.034 1.00 76.38 80 LYS A O 1
ATOM 646 N N . LYS A 1 81 ? 59.872 25.476 4.088 1.00 76.75 81 LYS A N 1
ATOM 647 C CA . LYS A 1 81 ? 59.818 24.004 4.110 1.00 76.75 81 LYS A CA 1
ATOM 648 C C . LYS A 1 81 ? 58.388 23.468 4.011 1.00 76.75 81 LYS A C 1
ATOM 650 O O . LYS A 1 81 ? 58.173 22.493 3.298 1.00 76.75 81 LYS A O 1
ATOM 655 N N . ILE A 1 82 ? 57.418 24.094 4.684 1.00 75.81 82 ILE A N 1
ATOM 656 C CA . ILE A 1 82 ? 56.002 23.688 4.620 1.00 75.81 82 ILE A CA 1
ATOM 657 C C . ILE A 1 82 ? 55.478 23.792 3.179 1.00 75.81 82 ILE A C 1
ATOM 659 O O . ILE A 1 82 ? 54.943 22.818 2.652 1.00 75.81 82 ILE A O 1
ATOM 663 N N . SER A 1 83 ? 55.696 24.932 2.512 1.00 74.19 83 SER A N 1
ATOM 664 C CA . SER A 1 83 ? 55.264 25.146 1.122 1.00 74.19 83 SER A CA 1
ATOM 665 C C . SER A 1 83 ? 55.912 24.158 0.144 1.00 74.19 83 SER A C 1
ATOM 667 O O . SER A 1 83 ? 55.233 23.616 -0.732 1.00 74.19 83 SER A O 1
ATOM 669 N N . ASP A 1 84 ? 57.209 23.879 0.310 1.00 78.69 84 ASP A N 1
ATOM 670 C CA . ASP A 1 84 ? 57.938 22.915 -0.524 1.00 78.69 84 ASP A CA 1
ATOM 671 C C . ASP A 1 84 ? 57.433 21.476 -0.325 1.00 78.69 84 ASP A C 1
ATOM 673 O O . ASP A 1 84 ? 57.394 20.688 -1.274 1.00 78.69 84 ASP A O 1
ATOM 677 N N . ILE A 1 85 ? 57.044 21.109 0.902 1.00 79.56 85 ILE A N 1
ATOM 678 C CA . ILE A 1 85 ? 56.500 19.781 1.216 1.00 79.56 85 ILE A CA 1
ATOM 679 C C . ILE A 1 85 ? 55.092 19.623 0.635 1.00 79.56 85 ILE A C 1
ATOM 681 O O . ILE A 1 85 ? 54.834 18.612 -0.017 1.00 79.56 85 ILE A O 1
ATOM 685 N N . VAL A 1 86 ? 54.214 20.618 0.798 1.00 79.69 86 VAL A N 1
ATOM 686 C CA . VAL A 1 86 ? 52.849 20.594 0.239 1.00 79.69 86 VAL A CA 1
ATOM 687 C C . VAL A 1 86 ? 52.889 20.500 -1.287 1.00 79.69 86 VAL A C 1
ATOM 689 O O . VAL A 1 86 ? 52.243 19.623 -1.856 1.00 79.69 86 VAL A O 1
ATOM 692 N N . SER A 1 87 ? 53.745 21.287 -1.946 1.00 77.19 87 SER A N 1
ATOM 693 C CA . SER A 1 87 ? 53.907 21.234 -3.408 1.00 77.19 87 SER A CA 1
ATOM 694 C C . SER A 1 87 ? 54.371 19.849 -3.890 1.00 77.19 87 SER A C 1
ATOM 696 O O . SER A 1 87 ? 53.889 19.331 -4.896 1.00 77.19 87 SER A O 1
ATOM 698 N N . LYS A 1 88 ? 55.283 19.197 -3.150 1.00 82.94 88 LYS A N 1
ATOM 699 C CA . LYS A 1 88 ? 55.739 17.825 -3.451 1.00 82.94 88 LYS A CA 1
ATOM 700 C C . LYS A 1 88 ? 54.654 16.774 -3.226 1.00 82.94 88 LYS A C 1
ATOM 702 O O . LYS A 1 88 ? 54.627 15.778 -3.948 1.00 82.94 88 LYS A O 1
ATOM 707 N N . VAL A 1 89 ? 53.791 16.965 -2.228 1.00 83.31 89 VAL A N 1
ATOM 708 C CA . VAL A 1 89 ? 52.630 16.100 -1.990 1.00 83.31 89 VAL A CA 1
ATOM 709 C C . VAL A 1 89 ? 51.633 16.237 -3.140 1.00 83.31 89 VAL A C 1
ATOM 711 O O . VAL A 1 89 ? 51.245 15.226 -3.720 1.00 83.31 89 VAL A O 1
ATOM 714 N N . GLU A 1 90 ? 51.279 17.461 -3.530 1.00 80.81 90 GLU A N 1
ATOM 715 C CA . GLU A 1 90 ? 50.323 17.726 -4.612 1.00 80.81 90 GLU A CA 1
ATOM 716 C C . GLU A 1 90 ? 50.793 17.152 -5.951 1.00 80.81 90 GLU A C 1
ATOM 718 O O . GLU A 1 90 ? 50.023 16.473 -6.627 1.00 80.81 90 GLU A O 1
ATOM 723 N N . GLN A 1 91 ? 52.077 17.308 -6.293 1.00 84.31 91 GLN A N 1
ATOM 724 C CA . GLN A 1 91 ? 52.656 16.694 -7.495 1.00 84.31 91 GLN A CA 1
ATOM 725 C C . GLN A 1 91 ? 52.545 15.161 -7.486 1.00 84.31 91 GLN A C 1
ATOM 727 O O . GLN A 1 91 ? 52.270 14.544 -8.517 1.00 84.31 91 GLN A O 1
ATOM 732 N N . LYS A 1 92 ? 52.740 14.522 -6.325 1.00 84.44 92 LYS A N 1
ATOM 733 C CA . LYS A 1 92 ? 52.625 13.062 -6.188 1.00 84.44 92 LYS A CA 1
ATOM 734 C C . LYS A 1 92 ? 51.181 12.580 -6.293 1.00 84.44 92 LYS A C 1
ATOM 736 O O . LYS A 1 92 ? 50.952 11.544 -6.911 1.00 84.44 92 LYS A O 1
ATOM 741 N N . ILE A 1 93 ? 50.229 13.334 -5.746 1.00 84.88 93 ILE A N 1
ATOM 742 C CA . ILE A 1 93 ? 48.796 13.041 -5.874 1.00 84.88 93 ILE A CA 1
ATOM 743 C C . ILE A 1 93 ? 48.321 13.244 -7.311 1.00 84.88 93 ILE A C 1
ATOM 745 O O . ILE A 1 93 ? 47.664 12.364 -7.855 1.00 84.88 93 ILE A O 1
ATOM 749 N N . GLN A 1 94 ? 48.721 14.327 -7.979 1.00 81.94 94 GLN A N 1
ATOM 750 C CA . GLN A 1 94 ? 48.392 14.544 -9.392 1.00 81.94 94 GLN A CA 1
ATOM 751 C C . GLN A 1 94 ? 48.926 13.414 -10.284 1.00 81.94 94 GLN A C 1
ATOM 753 O O . GLN A 1 94 ? 48.200 12.904 -11.139 1.00 81.94 94 GLN A O 1
ATOM 758 N N . LEU A 1 95 ? 50.163 12.962 -10.047 1.00 81.94 95 LEU A N 1
ATOM 759 C CA . LEU A 1 95 ? 50.739 11.830 -10.772 1.00 81.94 95 LEU A CA 1
ATOM 760 C C . LEU A 1 95 ? 50.007 10.508 -10.476 1.00 81.94 95 LEU A C 1
ATOM 762 O O . LEU A 1 95 ? 49.830 9.697 -11.385 1.00 81.94 95 LEU A O 1
ATOM 766 N N . ALA A 1 96 ? 49.569 10.286 -9.233 1.00 81.56 96 ALA A N 1
ATOM 767 C CA . ALA A 1 96 ? 48.764 9.121 -8.863 1.00 81.56 96 ALA A CA 1
ATOM 768 C C . ALA A 1 96 ? 47.378 9.146 -9.530 1.00 81.56 96 ALA A C 1
ATOM 770 O O . ALA A 1 96 ? 46.963 8.130 -10.084 1.00 81.56 96 ALA A O 1
ATOM 771 N N . ASN A 1 97 ? 46.713 10.304 -9.566 1.00 81.00 97 ASN A N 1
ATOM 772 C CA . ASN A 1 97 ? 45.406 10.490 -10.204 1.00 81.00 97 ASN A CA 1
ATOM 773 C C . ASN A 1 97 ? 45.479 10.233 -11.714 1.00 81.00 97 ASN A C 1
ATOM 775 O O . ASN A 1 97 ? 44.675 9.479 -12.251 1.00 81.00 97 ASN A O 1
ATOM 779 N N . SER A 1 98 ? 46.489 10.800 -12.384 1.00 78.38 98 SER A N 1
ATOM 780 C CA . SER A 1 98 ? 46.710 10.608 -13.824 1.00 78.38 98 SER A CA 1
ATOM 781 C C . SER A 1 98 ? 47.025 9.153 -14.188 1.00 78.38 98 SER A C 1
ATOM 783 O O . SER A 1 98 ? 46.651 8.675 -15.257 1.00 78.38 98 SER A O 1
ATOM 785 N N . ARG A 1 99 ? 47.712 8.416 -13.309 1.00 76.25 99 ARG A N 1
ATOM 786 C CA . ARG A 1 99 ? 47.983 6.989 -13.530 1.00 76.25 99 ARG A CA 1
ATOM 787 C C . ARG A 1 99 ? 46.768 6.116 -13.248 1.00 76.25 99 ARG A C 1
ATOM 789 O O . ARG A 1 99 ? 46.572 5.140 -13.966 1.00 76.25 99 ARG A O 1
ATOM 796 N N . TYR A 1 100 ? 45.961 6.470 -12.250 1.00 74.94 100 TYR A N 1
ATOM 797 C CA . TYR A 1 100 ? 44.736 5.750 -11.915 1.00 74.94 100 TYR A CA 1
ATOM 798 C C . TYR A 1 100 ? 43.650 5.912 -12.989 1.00 74.94 100 TYR A C 1
ATOM 800 O O . TYR A 1 100 ? 43.029 4.919 -13.355 1.00 74.94 100 TYR A O 1
ATOM 808 N N . SER A 1 101 ? 43.478 7.102 -13.580 1.00 71.69 101 SER A N 1
ATOM 809 C CA . SER A 1 101 ? 42.484 7.317 -14.650 1.00 71.69 101 SER A CA 1
ATOM 810 C C . SER A 1 101 ? 42.692 6.394 -15.858 1.00 71.69 101 SER A C 1
ATOM 812 O O . SER A 1 101 ? 41.738 5.984 -16.510 1.00 71.69 101 SER A O 1
ATOM 814 N N . ASN A 1 102 ? 43.941 6.003 -16.127 1.00 73.50 102 ASN A N 1
ATOM 815 C CA . ASN A 1 102 ? 44.281 5.081 -17.211 1.00 73.50 102 ASN A CA 1
ATOM 816 C C . ASN A 1 102 ? 44.020 3.603 -16.860 1.00 73.50 102 ASN A C 1
ATOM 818 O O . ASN A 1 102 ? 44.002 2.763 -17.758 1.00 73.50 102 ASN A O 1
ATOM 822 N N . LEU A 1 103 ? 43.818 3.263 -15.579 1.00 75.56 103 LEU A N 1
ATOM 823 C CA . LEU A 1 103 ? 43.551 1.890 -15.138 1.00 75.56 103 LEU A CA 1
ATOM 824 C C . LEU A 1 103 ? 42.115 1.454 -15.410 1.00 75.56 103 LEU A C 1
ATOM 826 O O . LEU A 1 103 ? 41.905 0.306 -15.785 1.00 75.56 103 LEU A O 1
ATOM 830 N N . GLU A 1 104 ? 41.145 2.354 -15.250 1.00 69.31 104 GLU A N 1
ATOM 831 C CA . GLU A 1 104 ? 39.730 2.060 -15.515 1.00 69.31 104 GLU A CA 1
ATOM 832 C C . GLU A 1 104 ? 39.476 1.837 -17.013 1.00 69.31 104 GLU A C 1
ATOM 834 O O . GLU A 1 104 ? 38.798 0.881 -17.394 1.00 69.31 104 GLU A O 1
ATOM 839 N N . ALA A 1 105 ? 40.117 2.633 -17.875 1.00 71.75 105 ALA A N 1
ATOM 840 C CA . ALA A 1 105 ? 40.083 2.430 -19.324 1.00 71.75 105 ALA A CA 1
ATOM 841 C C . ALA A 1 105 ? 40.779 1.119 -19.753 1.00 71.75 105 ALA A C 1
ATOM 843 O O . ALA A 1 105 ? 40.279 0.389 -20.614 1.00 71.75 105 ALA A O 1
ATOM 844 N N . LEU A 1 106 ? 41.917 0.780 -19.130 1.00 74.44 106 LEU A N 1
ATOM 845 C CA . LEU A 1 106 ? 42.643 -0.467 -19.401 1.00 74.44 106 LEU A CA 1
ATOM 846 C C . LEU A 1 106 ? 41.871 -1.708 -18.924 1.00 74.44 106 LEU A C 1
ATOM 848 O O . LEU A 1 106 ? 41.878 -2.733 -19.604 1.00 74.44 106 LEU A O 1
ATOM 852 N N . TYR A 1 107 ? 41.194 -1.614 -17.776 1.00 77.88 107 TYR A N 1
ATOM 853 C CA . TYR A 1 107 ? 40.319 -2.664 -17.255 1.00 77.88 107 TYR A CA 1
ATOM 854 C C . TYR A 1 107 ? 39.145 -2.922 -18.199 1.00 77.88 107 TYR A C 1
ATOM 856 O O . TYR A 1 107 ? 38.951 -4.061 -18.614 1.00 77.88 107 TYR A O 1
ATOM 864 N N . THR A 1 108 ? 38.427 -1.867 -18.588 1.00 71.94 108 THR A N 1
ATOM 865 C CA . THR A 1 108 ? 37.239 -1.970 -19.450 1.00 71.94 108 THR A CA 1
ATOM 866 C C . THR A 1 108 ? 37.592 -2.600 -20.802 1.00 71.94 108 THR A C 1
ATOM 868 O O . THR A 1 108 ? 37.001 -3.603 -21.188 1.00 71.94 108 THR A O 1
ATOM 871 N N . SER A 1 109 ? 38.651 -2.109 -21.456 1.00 62.50 109 SER A N 1
ATOM 872 C CA . SER A 1 109 ? 39.108 -2.643 -22.750 1.00 62.50 109 SER A CA 1
ATOM 873 C C . SER A 1 109 ? 39.641 -4.081 -22.681 1.00 62.50 109 SER A C 1
ATOM 875 O O . SER A 1 109 ? 39.437 -4.856 -23.612 1.00 62.50 109 SER A O 1
ATOM 877 N N . SER A 1 110 ? 40.310 -4.473 -21.590 1.00 69.00 110 SER A N 1
ATOM 878 C CA . SER A 1 110 ? 40.844 -5.838 -21.445 1.00 69.00 110 SER A CA 1
ATOM 879 C C . SER A 1 110 ? 39.776 -6.856 -21.039 1.00 69.00 110 SER A C 1
ATOM 881 O O . SER A 1 110 ? 39.857 -8.009 -21.452 1.00 69.00 110 SER A O 1
ATOM 883 N N . ALA A 1 111 ? 38.785 -6.446 -20.242 1.00 65.69 111 ALA A N 1
ATOM 884 C CA . ALA A 1 111 ? 37.684 -7.306 -19.810 1.00 65.69 111 ALA A CA 1
ATOM 885 C C . ALA A 1 111 ? 36.719 -7.637 -20.959 1.00 65.69 111 ALA A C 1
ATOM 887 O O . ALA A 1 111 ? 36.200 -8.747 -21.017 1.00 65.69 111 ALA A O 1
ATOM 888 N N . GLU A 1 112 ? 36.515 -6.700 -21.889 1.00 65.56 112 GLU A N 1
ATOM 889 C CA . GLU A 1 112 ? 35.743 -6.937 -23.116 1.00 65.56 112 GLU A CA 1
ATOM 890 C C . GLU A 1 112 ? 36.482 -7.861 -24.096 1.00 65.56 112 GLU A C 1
ATOM 892 O O . GLU A 1 112 ? 35.860 -8.680 -24.772 1.00 65.56 112 GLU A O 1
ATOM 897 N N . ALA A 1 113 ? 37.812 -7.753 -24.162 1.00 59.19 113 ALA A N 1
ATOM 898 C CA . ALA A 1 113 ? 38.636 -8.508 -25.101 1.00 59.19 113 ALA A CA 1
ATOM 899 C C . ALA A 1 113 ? 38.929 -9.960 -24.669 1.00 59.19 113 ALA A C 1
ATOM 901 O O . ALA A 1 113 ? 39.205 -10.793 -25.533 1.00 59.19 113 ALA A O 1
ATOM 902 N N . ASP A 1 114 ? 38.888 -10.286 -23.369 1.00 60.41 114 ASP A N 1
ATOM 903 C CA . ASP A 1 114 ? 39.115 -11.652 -22.864 1.00 60.41 114 ASP A CA 1
ATOM 904 C C . ASP A 1 114 ? 38.171 -12.015 -21.691 1.00 60.41 114 ASP A C 1
ATOM 906 O O . ASP A 1 114 ? 38.578 -11.998 -20.523 1.00 60.41 114 ASP A O 1
ATOM 910 N N . PRO A 1 115 ? 36.901 -12.372 -21.986 1.00 61.66 115 PRO A N 1
ATOM 911 C CA . PRO A 1 115 ? 35.878 -12.655 -20.972 1.00 61.66 115 PRO A CA 1
ATOM 912 C C . PRO A 1 115 ? 36.186 -13.874 -20.093 1.00 61.66 115 PRO A C 1
ATOM 914 O O . PRO A 1 115 ? 35.656 -14.000 -18.991 1.00 61.66 115 PRO A O 1
ATOM 917 N N . ILE A 1 116 ? 37.039 -14.785 -20.573 1.00 63.06 116 ILE A N 1
ATOM 918 C CA . ILE A 1 116 ? 37.365 -16.045 -19.895 1.00 63.06 116 ILE A CA 1
ATOM 919 C C . ILE A 1 116 ? 38.237 -15.794 -18.655 1.00 63.06 116 ILE A C 1
ATOM 921 O O . ILE A 1 116 ? 38.057 -16.463 -17.643 1.00 63.06 116 ILE A O 1
ATOM 925 N N . HIS A 1 117 ? 39.128 -14.797 -18.701 1.00 66.56 117 HIS A N 1
ATOM 926 C CA . HIS A 1 117 ? 40.043 -14.439 -17.603 1.00 66.56 117 HIS A CA 1
ATOM 927 C C . HIS A 1 117 ? 39.626 -13.154 -16.866 1.00 66.56 117 HIS A C 1
ATOM 929 O O . HIS A 1 117 ? 40.436 -12.477 -16.217 1.00 66.56 117 HIS A O 1
ATOM 935 N N . GLN A 1 118 ? 38.355 -12.767 -16.999 1.00 68.81 118 GLN A N 1
ATOM 936 C CA . GLN A 1 118 ? 37.838 -11.516 -16.453 1.00 68.81 118 GLN A CA 1
ATOM 937 C C . GLN A 1 118 ? 37.970 -11.457 -14.921 1.00 68.81 118 GLN A C 1
ATOM 939 O O . GLN A 1 118 ? 38.244 -10.389 -14.371 1.00 68.81 118 GLN A O 1
ATOM 944 N N . ALA A 1 119 ? 37.830 -12.590 -14.226 1.00 65.94 119 ALA A N 1
ATOM 945 C CA . ALA A 1 119 ? 37.936 -12.665 -12.769 1.00 65.94 119 ALA A CA 1
ATOM 946 C C . ALA A 1 119 ? 39.360 -12.358 -12.266 1.00 65.94 119 ALA A C 1
ATOM 948 O O . ALA A 1 119 ? 39.543 -11.625 -11.286 1.00 65.94 119 ALA A O 1
ATOM 949 N N . GLU A 1 120 ? 40.386 -12.860 -12.952 1.00 72.81 120 GLU A N 1
ATOM 950 C CA . GLU A 1 120 ? 41.790 -12.622 -12.621 1.00 72.81 120 GLU A CA 1
ATOM 951 C C . GLU A 1 120 ? 42.210 -11.181 -12.944 1.00 72.81 120 GLU A C 1
ATOM 953 O O . GLU A 1 120 ? 42.880 -10.532 -12.134 1.00 72.81 120 GLU A O 1
ATOM 958 N N . ILE A 1 121 ? 41.759 -10.643 -14.086 1.00 72.12 121 ILE A N 1
ATOM 959 C CA . ILE A 1 121 ? 41.950 -9.231 -14.464 1.00 72.12 121 ILE A CA 1
ATOM 960 C C . ILE A 1 121 ? 41.291 -8.309 -13.424 1.00 72.12 121 ILE A C 1
ATOM 962 O O . ILE A 1 121 ? 41.908 -7.338 -12.975 1.00 72.12 121 ILE A O 1
ATOM 966 N N . PHE A 1 122 ? 40.064 -8.626 -13.000 1.00 73.56 122 PHE A N 1
ATOM 967 C CA . PHE A 1 122 ? 39.319 -7.855 -12.003 1.00 73.56 122 PHE A CA 1
ATOM 968 C C . PHE A 1 122 ? 39.974 -7.879 -10.621 1.00 73.56 122 PHE A C 1
ATOM 970 O O . PHE A 1 122 ? 40.040 -6.848 -9.948 1.00 73.56 122 PHE A O 1
ATOM 977 N N . THR A 1 123 ? 40.502 -9.030 -10.203 1.00 72.62 123 THR A N 1
ATOM 978 C CA . THR A 1 123 ? 41.219 -9.164 -8.927 1.00 72.62 123 THR A CA 1
ATOM 979 C C . THR A 1 123 ? 42.474 -8.283 -8.912 1.00 72.62 123 THR A C 1
ATOM 981 O O . THR A 1 123 ? 42.718 -7.546 -7.950 1.00 72.62 123 THR A O 1
ATOM 984 N N . ALA A 1 124 ? 43.241 -8.278 -10.007 1.00 71.12 124 ALA A N 1
ATOM 985 C CA . ALA A 1 124 ? 44.424 -7.430 -10.142 1.00 71.12 124 ALA A CA 1
ATOM 986 C C . ALA A 1 124 ? 44.071 -5.928 -10.177 1.00 71.12 124 ALA A C 1
ATOM 988 O O . ALA A 1 124 ? 44.705 -5.125 -9.487 1.00 71.12 124 ALA A O 1
ATOM 989 N N . PHE A 1 125 ? 43.016 -5.544 -10.906 1.00 80.38 125 PHE A N 1
ATOM 990 C CA . PHE A 1 125 ? 42.501 -4.171 -10.923 1.00 80.38 125 PHE A CA 1
ATOM 991 C C . PHE A 1 125 ? 42.018 -3.709 -9.538 1.00 80.38 125 PHE A C 1
ATOM 993 O O . PHE A 1 125 ? 42.393 -2.631 -9.076 1.00 80.38 125 PHE A O 1
ATOM 1000 N N . SER A 1 126 ? 41.246 -4.542 -8.836 1.00 74.25 126 SER A N 1
ATOM 1001 C CA . SER A 1 126 ? 40.703 -4.237 -7.505 1.00 74.25 126 SER A CA 1
ATOM 1002 C C . SER A 1 126 ? 41.800 -4.033 -6.460 1.00 74.25 126 SER A C 1
ATOM 1004 O O . SER A 1 126 ? 41.679 -3.171 -5.584 1.00 74.25 126 SER A O 1
ATOM 1006 N N . THR A 1 127 ? 42.906 -4.771 -6.580 1.00 76.62 127 THR A N 1
ATOM 1007 C CA . THR A 1 127 ? 44.070 -4.615 -5.698 1.00 76.62 127 THR A CA 1
ATOM 1008 C C . THR A 1 127 ? 44.772 -3.273 -5.945 1.00 76.62 127 THR A C 1
ATOM 1010 O O . THR A 1 127 ? 45.071 -2.544 -4.994 1.00 76.62 127 THR A O 1
ATOM 1013 N N . ALA A 1 128 ? 44.947 -2.874 -7.211 1.00 71.62 128 ALA A N 1
ATOM 1014 C CA . ALA A 1 128 ? 45.482 -1.556 -7.560 1.00 71.62 128 ALA A CA 1
ATOM 1015 C C . ALA A 1 128 ? 44.545 -0.412 -7.118 1.00 71.62 128 ALA A C 1
ATOM 1017 O O . ALA A 1 128 ? 45.008 0.592 -6.572 1.00 71.62 128 ALA A O 1
ATOM 1018 N N . LYS A 1 129 ? 43.226 -0.580 -7.275 1.00 79.31 129 LYS A N 1
ATOM 1019 C CA . LYS A 1 129 ? 42.210 0.382 -6.822 1.00 79.31 129 LYS A CA 1
ATOM 1020 C C . LYS A 1 129 ? 42.207 0.557 -5.307 1.00 79.31 129 LYS A C 1
ATOM 1022 O O . LYS A 1 129 ? 42.175 1.687 -4.829 1.00 79.31 129 LYS A O 1
ATOM 1027 N N . SER A 1 130 ? 42.313 -0.532 -4.551 1.00 79.62 130 SER A N 1
ATOM 1028 C CA . SER A 1 130 ? 42.400 -0.479 -3.088 1.00 79.62 130 SER A CA 1
ATOM 1029 C C . SER A 1 130 ? 43.632 0.306 -2.624 1.00 79.62 130 SER A C 1
ATOM 1031 O O . SER A 1 130 ? 43.518 1.161 -1.749 1.00 79.62 130 SER A O 1
ATOM 1033 N N . ALA A 1 131 ? 44.789 0.107 -3.272 1.00 78.31 131 ALA A N 1
ATOM 1034 C CA . ALA A 1 131 ? 46.000 0.880 -2.984 1.00 78.31 131 ALA A CA 1
ATOM 1035 C C . ALA A 1 131 ? 45.846 2.382 -3.305 1.00 78.31 131 ALA A C 1
ATOM 1037 O O . ALA A 1 131 ? 46.403 3.227 -2.604 1.00 78.31 131 ALA A O 1
ATOM 1038 N N . TYR A 1 132 ? 45.084 2.732 -4.346 1.00 84.88 132 TYR A N 1
ATOM 1039 C CA . TYR A 1 132 ? 44.770 4.126 -4.674 1.00 84.88 132 TYR A CA 1
ATOM 1040 C C . TYR A 1 132 ? 43.829 4.766 -3.645 1.00 84.88 132 TYR A C 1
ATOM 1042 O O . TYR A 1 132 ? 44.086 5.884 -3.202 1.00 84.88 132 TYR A O 1
ATOM 1050 N N . VAL A 1 133 ? 42.779 4.056 -3.219 1.00 76.50 133 VAL A N 1
ATOM 1051 C CA . VAL A 1 133 ? 41.845 4.531 -2.184 1.00 76.50 133 VAL A CA 1
ATOM 1052 C C . VAL A 1 133 ? 42.569 4.752 -0.856 1.00 76.50 133 VAL A C 1
ATOM 1054 O O . VAL A 1 133 ? 42.384 5.789 -0.225 1.00 76.50 133 VAL A O 1
ATOM 1057 N N . GLU A 1 134 ? 43.452 3.833 -0.457 1.00 82.75 134 GLU A N 1
ATOM 1058 C CA . GLU A 1 134 ? 44.278 3.998 0.746 1.00 82.75 134 GLU A CA 1
ATOM 1059 C C . GLU A 1 134 ? 45.160 5.259 0.659 1.00 82.75 134 GLU A C 1
ATOM 1061 O O . GLU A 1 134 ? 45.263 6.026 1.619 1.00 82.75 134 GLU A O 1
ATOM 1066 N N . LEU A 1 135 ? 45.749 5.518 -0.512 1.00 85.56 135 LEU A N 1
ATOM 1067 C CA . LEU A 1 135 ? 46.547 6.713 -0.786 1.00 85.56 135 LEU A CA 1
ATOM 1068 C C . LEU A 1 135 ? 45.728 8.011 -0.729 1.00 85.56 135 LEU A C 1
ATOM 1070 O O . LEU A 1 135 ? 46.195 8.985 -0.134 1.00 85.56 135 LEU A O 1
ATOM 1074 N N . GLN A 1 136 ? 44.519 8.028 -1.296 1.00 83.19 136 GLN A N 1
ATOM 1075 C CA . GLN A 1 136 ? 43.619 9.186 -1.248 1.00 83.19 136 GLN A CA 1
ATOM 1076 C C . GLN A 1 136 ? 43.138 9.469 0.172 1.00 83.19 136 GLN A C 1
ATOM 1078 O O . GLN A 1 136 ? 43.228 10.605 0.635 1.00 83.19 136 GLN A O 1
ATOM 1083 N N . ASN A 1 137 ? 42.700 8.435 0.891 1.00 77.12 137 ASN A N 1
ATOM 1084 C CA . ASN A 1 137 ? 42.243 8.574 2.270 1.00 77.12 137 ASN A CA 1
ATOM 1085 C C . ASN A 1 137 ? 43.357 9.138 3.156 1.00 77.12 137 ASN A C 1
ATOM 1087 O O . ASN A 1 137 ? 43.121 10.075 3.916 1.00 77.12 137 ASN A O 1
ATOM 1091 N N . PHE A 1 138 ? 44.587 8.639 3.004 1.00 81.62 138 PHE A N 1
ATOM 1092 C CA . PHE A 1 138 ? 45.732 9.189 3.723 1.00 81.62 138 PHE A CA 1
ATOM 1093 C C . PHE A 1 138 ? 45.976 10.665 3.370 1.00 81.62 138 PHE A C 1
ATOM 1095 O O . PHE A 1 138 ? 46.167 11.489 4.257 1.00 81.62 138 PHE A O 1
ATOM 1102 N N . TYR A 1 139 ? 45.926 11.041 2.091 1.00 82.44 139 TYR A N 1
ATOM 1103 C CA . TYR A 1 139 ? 46.108 12.436 1.688 1.00 82.44 139 TYR A CA 1
ATOM 1104 C C . TYR A 1 139 ? 45.039 13.375 2.267 1.00 82.44 139 TYR A C 1
ATOM 1106 O O . TYR A 1 139 ? 45.393 14.402 2.851 1.00 82.44 139 TYR A O 1
ATOM 1114 N N . TYR A 1 140 ? 43.755 13.033 2.140 1.00 75.75 140 TYR A N 1
ATOM 1115 C CA . TYR A 1 140 ? 42.659 13.898 2.581 1.00 75.75 140 TYR A CA 1
ATOM 1116 C C . TYR A 1 140 ? 42.575 14.015 4.105 1.00 75.75 140 TYR A C 1
ATOM 1118 O O . TYR A 1 140 ? 42.447 15.129 4.616 1.00 75.75 140 TYR A O 1
ATOM 1126 N N . HIS A 1 141 ? 42.699 12.900 4.829 1.00 73.06 141 HIS A N 1
ATOM 1127 C CA . HIS A 1 141 ? 42.557 12.900 6.285 1.00 73.06 141 HIS A CA 1
ATOM 1128 C C . HIS A 1 141 ? 43.825 13.351 7.009 1.00 73.06 141 HIS A C 1
ATOM 1130 O O . HIS A 1 141 ? 43.738 14.111 7.969 1.00 73.06 141 HIS A O 1
ATOM 1136 N N . GLU A 1 142 ? 45.008 12.934 6.547 1.00 76.88 142 GLU A N 1
ATOM 1137 C CA . GLU A 1 142 ? 46.243 13.179 7.296 1.00 76.88 142 GLU A CA 1
ATOM 1138 C C . GLU A 1 142 ? 47.018 14.402 6.811 1.00 76.88 142 GLU A C 1
ATOM 1140 O O . GLU A 1 142 ? 47.673 15.041 7.631 1.00 76.88 142 GLU A O 1
ATOM 1145 N N . ILE A 1 143 ? 46.970 14.759 5.523 1.00 73.25 143 ILE A N 1
ATOM 1146 C CA . ILE A 1 143 ? 47.797 15.855 4.989 1.00 73.25 143 ILE A CA 1
ATOM 1147 C C . ILE A 1 143 ? 46.967 17.108 4.698 1.00 73.25 143 ILE A C 1
ATOM 1149 O O . ILE A 1 143 ? 47.330 18.199 5.143 1.00 73.25 143 ILE A O 1
ATOM 1153 N N . LYS A 1 144 ? 45.850 16.976 3.973 1.00 71.50 144 LYS A N 1
ATOM 1154 C CA . LYS A 1 144 ? 45.032 18.121 3.551 1.00 71.50 144 LYS A CA 1
ATOM 1155 C C . LYS A 1 144 ? 44.358 18.810 4.742 1.00 71.50 144 LYS A C 1
ATOM 1157 O O . LYS A 1 144 ? 44.469 20.028 4.862 1.00 71.50 144 LYS A O 1
ATOM 1162 N N . GLY A 1 145 ? 43.784 18.034 5.668 1.00 61.88 145 GLY A N 1
ATOM 1163 C CA . GLY A 1 145 ? 43.207 18.560 6.912 1.00 61.88 145 GLY A CA 1
ATOM 1164 C C . GLY A 1 145 ? 44.212 19.358 7.756 1.00 61.88 145 GLY A C 1
ATOM 1165 O O . GLY A 1 145 ? 43.915 20.469 8.190 1.00 61.88 145 GLY A O 1
ATOM 1166 N N . LYS A 1 146 ? 45.454 18.870 7.893 1.00 64.81 146 LYS A N 1
ATOM 1167 C CA . LYS A 1 146 ? 46.515 19.557 8.658 1.00 64.81 146 LYS A CA 1
ATOM 1168 C C . LYS A 1 146 ? 47.034 20.831 7.973 1.00 64.81 146 LYS A C 1
ATOM 1170 O O . LYS A 1 146 ? 47.400 21.790 8.650 1.00 64.81 146 LYS A O 1
ATOM 1175 N N . ALA A 1 147 ? 47.067 20.868 6.638 1.00 58.19 147 ALA A N 1
ATOM 1176 C CA . ALA A 1 147 ? 47.454 22.060 5.875 1.00 58.19 147 ALA A CA 1
ATOM 1177 C C . ALA A 1 147 ? 46.377 23.168 5.911 1.00 58.19 147 ALA A C 1
ATOM 1179 O O . ALA A 1 147 ? 46.696 24.356 5.802 1.00 58.19 147 ALA A O 1
ATOM 1180 N N . GLU A 1 148 ? 45.105 22.796 6.089 1.00 54.47 148 GLU A N 1
ATOM 1181 C CA . GLU A 1 148 ? 43.975 23.724 6.223 1.00 54.47 148 GLU A CA 1
ATOM 1182 C C . GLU A 1 148 ? 43.801 24.248 7.663 1.00 54.47 148 GLU A C 1
ATOM 1184 O O . GLU A 1 148 ? 43.499 25.432 7.846 1.00 54.47 148 GLU A O 1
ATOM 1189 N N . GLU A 1 149 ? 44.115 23.451 8.692 1.00 52.59 149 GLU A N 1
ATOM 1190 C CA . GLU A 1 149 ? 44.119 23.890 10.100 1.00 52.59 149 GLU A CA 1
ATOM 1191 C C . GLU A 1 149 ? 45.058 25.086 10.365 1.00 52.59 149 GLU A C 1
ATOM 1193 O O . GLU A 1 149 ? 44.746 25.956 11.185 1.00 52.59 149 GLU A O 1
ATOM 1198 N N . GLU A 1 150 ? 46.170 25.224 9.630 1.00 49.56 150 GLU A N 1
ATOM 1199 C CA . GLU A 1 150 ? 47.073 26.379 9.765 1.00 49.56 150 GLU A CA 1
ATOM 1200 C C . GLU A 1 150 ? 46.499 27.672 9.140 1.00 49.56 150 GLU A C 1
ATOM 1202 O O . GLU A 1 150 ? 46.788 28.783 9.609 1.00 49.56 150 GLU A O 1
ATOM 1207 N N . LYS A 1 151 ? 45.627 27.557 8.121 1.00 49.81 151 LYS A N 1
ATOM 1208 C CA . LYS A 1 151 ? 44.864 28.701 7.581 1.00 49.81 151 LYS A CA 1
ATOM 1209 C C . LYS A 1 151 ? 43.798 29.167 8.578 1.00 49.81 151 LYS A C 1
ATOM 1211 O O . LYS A 1 151 ? 43.607 30.374 8.733 1.00 49.81 151 LYS A O 1
ATOM 1216 N N . ILE A 1 152 ? 43.182 28.240 9.314 1.00 42.09 152 ILE A N 1
ATOM 1217 C CA . ILE A 1 152 ? 42.132 28.530 10.305 1.00 42.09 152 ILE A CA 1
ATOM 1218 C C . ILE A 1 152 ? 42.726 29.081 11.619 1.00 42.09 152 ILE A C 1
ATOM 1220 O O . ILE A 1 152 ? 42.194 30.041 12.183 1.00 42.09 152 ILE A O 1
ATOM 1224 N N . GLN A 1 153 ? 43.898 28.607 12.066 1.00 44.81 153 GLN A N 1
ATOM 1225 C CA . GLN A 1 153 ? 44.581 29.164 13.250 1.00 44.81 153 GLN A CA 1
ATOM 1226 C C . GLN A 1 153 ? 45.097 30.605 13.062 1.00 44.81 153 GLN A C 1
ATOM 1228 O O . GLN A 1 153 ? 45.292 31.319 14.051 1.00 44.81 153 GLN A O 1
ATOM 1233 N N . LYS A 1 154 ? 45.286 31.078 11.820 1.00 45.03 154 LYS A N 1
ATOM 1234 C CA . LYS A 1 154 ? 45.555 32.501 11.527 1.00 45.03 154 LYS A CA 1
ATOM 1235 C C . LYS A 1 154 ? 44.313 33.388 11.640 1.00 45.03 154 LYS A C 1
ATOM 1237 O O . LYS A 1 154 ? 44.462 34.562 11.975 1.00 45.03 154 LYS A O 1
ATOM 1242 N N . ALA A 1 155 ? 43.118 32.848 11.397 1.00 37.38 155 ALA A N 1
ATOM 1243 C CA . ALA A 1 155 ? 41.866 33.580 11.571 1.00 37.38 155 ALA A CA 1
ATOM 1244 C C . ALA A 1 155 ? 41.480 33.682 13.058 1.00 37.38 155 ALA A C 1
ATOM 1246 O O . ALA A 1 155 ? 41.095 34.757 13.516 1.00 37.38 155 ALA A O 1
ATOM 1247 N N . SER A 1 156 ? 41.685 32.620 13.851 1.00 34.94 156 SER A N 1
ATOM 1248 C CA . SER A 1 156 ? 41.294 32.636 15.269 1.00 34.94 156 SER A CA 1
ATOM 1249 C C . SER A 1 156 ? 42.284 33.375 16.189 1.00 34.94 156 SER A C 1
ATOM 1251 O O . SER A 1 156 ? 41.841 34.074 17.103 1.00 34.94 156 SER A O 1
ATOM 1253 N N . LYS A 1 157 ? 43.602 33.378 15.905 1.00 37.91 157 LYS A N 1
ATOM 1254 C CA . LYS A 1 157 ? 44.612 34.125 16.701 1.00 37.91 157 LYS A CA 1
ATOM 1255 C C . LYS A 1 157 ? 44.545 35.653 16.572 1.00 37.91 157 LYS A C 1
ATOM 1257 O O . LYS A 1 157 ? 45.152 36.342 17.386 1.00 37.91 157 LYS A O 1
ATOM 1262 N N . LYS A 1 158 ? 43.782 36.196 15.614 1.00 35.38 158 LYS A N 1
ATOM 1263 C CA . LYS A 1 158 ? 43.471 37.638 15.544 1.00 35.38 158 LYS A CA 1
ATOM 1264 C C . LYS A 1 158 ? 42.233 38.026 16.373 1.00 35.38 158 LYS A C 1
ATOM 1266 O O . LYS A 1 158 ? 42.038 39.206 16.629 1.00 35.38 158 LYS A O 1
ATOM 1271 N N . SER A 1 159 ? 41.441 37.046 16.828 1.00 33.19 159 SER A N 1
ATOM 1272 C CA . SER A 1 159 ? 40.199 37.255 17.601 1.00 33.19 159 SER A CA 1
ATOM 1273 C C . SER A 1 159 ? 40.284 36.849 19.084 1.00 33.19 159 SER A C 1
ATOM 1275 O O . SER A 1 159 ? 39.433 37.240 19.874 1.00 33.19 159 SER A O 1
ATOM 1277 N N . LEU A 1 160 ? 41.331 36.118 19.488 1.00 32.41 160 LEU A N 1
ATOM 1278 C CA . LEU A 1 160 ? 41.476 35.536 20.835 1.00 32.41 160 LEU A CA 1
ATOM 1279 C C . LEU A 1 160 ? 42.545 36.197 21.727 1.00 32.41 160 LEU A C 1
ATOM 1281 O O . LEU A 1 160 ? 42.836 35.692 22.805 1.00 32.41 160 LEU A O 1
ATOM 1285 N N . ALA A 1 161 ? 43.099 37.349 21.335 1.00 30.45 161 ALA A N 1
ATOM 1286 C CA . ALA A 1 161 ? 43.967 38.147 22.213 1.00 30.45 161 ALA A CA 1
ATOM 1287 C C . ALA A 1 161 ? 43.188 39.022 23.221 1.00 30.45 161 ALA A C 1
ATOM 1289 O O . ALA A 1 161 ? 43.807 39.645 24.077 1.00 30.45 161 ALA A O 1
ATOM 1290 N N . ASN A 1 162 ? 41.850 39.063 23.141 1.00 34.81 162 ASN A N 1
ATOM 1291 C CA . ASN A 1 162 ? 41.034 40.012 23.904 1.00 34.81 162 ASN A CA 1
ATOM 1292 C C . ASN A 1 162 ? 40.057 39.407 24.914 1.00 34.81 162 ASN A C 1
ATOM 1294 O O . ASN A 1 162 ? 39.297 40.166 25.500 1.00 34.81 162 ASN A O 1
ATOM 1298 N N . ASN A 1 163 ? 40.059 38.098 25.175 1.00 30.33 163 ASN A N 1
ATOM 1299 C CA . ASN A 1 163 ? 39.190 37.561 26.222 1.00 30.33 163 ASN A CA 1
ATOM 1300 C C . ASN A 1 163 ? 39.802 36.368 26.961 1.00 30.33 163 ASN A C 1
ATOM 1302 O O . ASN A 1 163 ? 39.914 35.282 26.402 1.00 30.33 163 ASN A O 1
ATOM 1306 N N . ARG A 1 164 ? 40.064 36.618 28.254 1.00 30.64 164 ARG A N 1
ATOM 1307 C CA . ARG A 1 164 ? 40.237 35.680 29.381 1.00 30.64 164 ARG A CA 1
ATOM 1308 C C . ARG A 1 164 ? 41.530 34.841 29.358 1.00 30.64 164 ARG A C 1
ATOM 1310 O O . ARG A 1 164 ? 41.677 33.967 28.524 1.00 30.64 164 ARG A O 1
ATOM 1317 N N . LYS A 1 165 ? 42.523 34.977 30.254 1.00 30.34 165 LYS A N 1
ATOM 1318 C CA . LYS A 1 165 ? 42.559 35.505 31.637 1.00 30.34 165 LYS A CA 1
ATOM 1319 C C . LYS A 1 165 ? 41.268 35.249 32.405 1.00 30.34 165 LYS A C 1
ATOM 1321 O O . LYS A 1 165 ? 40.526 36.178 32.672 1.00 30.34 165 LYS A O 1
ATOM 1326 N N . GLU A 1 166 ? 40.991 33.978 32.669 1.00 27.36 166 GLU A N 1
ATOM 1327 C CA . GLU A 1 166 ? 40.482 33.487 33.954 1.00 27.36 166 GLU A CA 1
ATOM 1328 C C . GLU A 1 166 ? 40.203 31.982 33.867 1.00 27.36 166 GLU A C 1
ATOM 1330 O O . GLU A 1 166 ? 39.536 31.521 32.944 1.00 27.36 166 GLU A O 1
ATOM 1335 N N . LYS A 1 167 ? 40.688 31.276 34.895 1.00 26.03 167 LYS A N 1
ATOM 1336 C CA . LYS A 1 167 ? 40.409 29.887 35.292 1.00 26.03 167 LYS A CA 1
ATOM 1337 C C . LYS A 1 167 ? 41.129 28.759 34.551 1.00 26.03 167 LYS A C 1
ATOM 1339 O O . LYS A 1 167 ? 40.592 28.062 33.698 1.00 26.03 167 LYS A O 1
ATOM 1344 N N . GLU A 1 168 ? 42.346 28.540 35.040 1.00 24.88 168 GLU A N 1
ATOM 1345 C CA . GLU A 1 168 ? 42.903 27.216 35.318 1.00 24.88 168 GLU A CA 1
ATOM 1346 C C . GLU A 1 168 ? 42.059 26.417 36.337 1.00 24.88 168 GLU A C 1
ATOM 1348 O O . GLU A 1 168 ? 41.286 26.989 37.109 1.00 24.88 168 GLU A O 1
ATOM 1353 N N . ALA A 1 169 ? 42.363 25.112 36.373 1.00 25.05 169 ALA A N 1
ATOM 1354 C CA . ALA A 1 169 ? 42.135 24.110 37.422 1.00 25.05 169 ALA A CA 1
ATOM 1355 C C . ALA A 1 169 ? 40.874 23.229 37.314 1.00 25.05 169 ALA A C 1
ATOM 1357 O O . ALA A 1 169 ? 39.806 23.548 37.828 1.00 25.05 169 ALA A O 1
ATOM 1358 N N . SER A 1 170 ? 41.034 22.023 36.759 1.00 25.22 170 SER A N 1
ATOM 1359 C CA . SER A 1 170 ? 41.212 20.804 37.579 1.00 25.22 170 SER A CA 1
ATOM 1360 C C . SER A 1 170 ? 41.481 19.559 36.715 1.00 25.22 170 SER A C 1
ATOM 1362 O O . SER A 1 170 ? 40.910 19.385 35.641 1.00 25.22 170 SER A O 1
ATOM 1364 N N . SER A 1 171 ? 42.428 18.750 37.198 1.00 24.06 171 SER A N 1
ATOM 1365 C CA . SER A 1 171 ? 42.836 17.397 36.789 1.00 24.06 171 SER A CA 1
ATOM 1366 C C . SER A 1 171 ? 41.681 16.385 37.003 1.00 24.06 171 SER A C 1
ATOM 1368 O O . SER A 1 171 ? 40.684 16.732 37.617 1.00 24.06 171 SER A O 1
ATOM 1370 N N . GLU A 1 172 ? 41.672 15.135 36.519 1.00 26.16 172 GLU A N 1
ATOM 1371 C CA . GLU A 1 172 ? 42.691 14.098 36.721 1.00 26.16 172 GLU A CA 1
ATOM 1372 C C . GLU A 1 172 ? 42.371 12.799 35.943 1.00 26.16 172 GLU A C 1
ATOM 1374 O O . GLU A 1 172 ? 41.237 12.547 35.540 1.00 26.16 172 GLU A O 1
ATOM 1379 N N . LYS A 1 173 ? 43.412 11.984 35.732 1.00 23.14 173 LYS A N 1
ATOM 1380 C CA . LYS A 1 173 ? 43.435 10.680 35.045 1.00 23.14 173 LYS A CA 1
ATOM 1381 C C . LYS A 1 173 ? 42.904 9.539 35.928 1.00 23.14 173 LYS A C 1
ATOM 1383 O O . LYS A 1 173 ? 43.113 9.571 37.133 1.00 23.14 173 LYS A O 1
ATOM 1388 N N . HIS A 1 174 ? 42.468 8.438 35.304 1.00 25.02 174 HIS A N 1
ATOM 1389 C CA . HIS A 1 174 ? 42.837 7.097 35.780 1.00 25.02 174 HIS A CA 1
ATOM 1390 C C . HIS A 1 174 ? 42.924 6.069 34.633 1.00 25.02 174 HIS A C 1
ATOM 1392 O O . HIS A 1 174 ? 42.006 5.934 33.829 1.00 25.02 174 HIS A O 1
ATOM 1398 N N . GLU A 1 175 ? 44.061 5.369 34.566 1.00 21.98 175 GLU A N 1
ATOM 1399 C CA . GLU A 1 175 ? 44.326 4.166 33.761 1.00 21.98 175 GLU A CA 1
ATOM 1400 C C . GLU A 1 175 ? 43.752 2.909 34.433 1.00 21.98 175 GLU A C 1
ATOM 1402 O O . GLU A 1 175 ? 43.754 2.829 35.662 1.00 21.98 175 GLU A O 1
ATOM 1407 N N . THR A 1 176 ? 43.377 1.894 33.640 1.00 22.78 176 THR A N 1
ATOM 1408 C CA . THR A 1 176 ? 43.814 0.484 33.806 1.00 22.78 176 THR A CA 1
ATOM 1409 C C . THR A 1 176 ? 43.329 -0.412 32.647 1.00 22.78 176 THR A C 1
ATOM 1411 O O . THR A 1 176 ? 42.183 -0.349 32.220 1.00 22.78 176 THR A O 1
ATOM 1414 N N . THR A 1 177 ? 44.227 -1.276 32.167 1.00 24.33 177 THR A N 1
ATOM 1415 C CA . THR A 1 177 ? 43.998 -2.519 31.380 1.00 24.33 177 THR A CA 1
ATOM 1416 C C . THR A 1 177 ? 44.768 -3.627 32.138 1.00 24.33 177 THR A C 1
ATOM 1418 O O . THR A 1 177 ? 45.711 -3.225 32.834 1.00 24.33 177 THR A O 1
ATOM 1421 N N . PRO A 1 178 ? 44.479 -4.958 32.060 1.00 29.14 178 PRO A N 1
ATOM 1422 C CA . PRO A 1 178 ? 44.575 -5.736 30.802 1.00 29.14 178 PRO A CA 1
ATOM 1423 C C . PRO A 1 178 ? 43.739 -7.059 30.642 1.00 29.14 178 PRO A C 1
ATOM 1425 O O . PRO A 1 178 ? 43.309 -7.677 31.604 1.00 29.14 178 PRO A O 1
ATOM 1428 N N . ASP A 1 179 ? 43.587 -7.466 29.369 1.00 22.91 179 ASP A N 1
ATOM 1429 C CA . ASP A 1 179 ? 43.593 -8.796 28.687 1.00 22.91 179 ASP A CA 1
ATOM 1430 C C . ASP A 1 179 ? 42.867 -10.108 29.147 1.00 22.91 179 ASP A C 1
ATOM 1432 O O . ASP A 1 179 ? 43.098 -10.645 30.224 1.00 22.91 179 ASP A O 1
ATOM 1436 N N . LYS A 1 180 ? 42.182 -10.702 28.134 1.00 25.45 180 LYS A N 1
ATOM 1437 C CA . LYS A 1 180 ? 42.060 -12.118 27.648 1.00 25.45 180 LYS A CA 1
ATOM 1438 C C . LYS A 1 180 ? 41.394 -13.262 28.450 1.00 25.45 180 LYS A C 1
ATOM 1440 O O . LYS A 1 180 ? 41.939 -13.763 29.424 1.00 25.45 180 LYS A O 1
ATOM 1445 N N . SER A 1 181 ? 40.374 -13.895 27.842 1.00 24.48 181 SER A N 1
ATOM 1446 C CA . SER A 1 181 ? 40.488 -15.202 27.132 1.00 24.48 181 SER A CA 1
ATOM 1447 C C . SER A 1 181 ? 39.142 -15.672 26.534 1.00 24.48 181 SER A C 1
ATOM 1449 O O . SER A 1 181 ? 38.093 -15.549 27.159 1.00 24.48 181 SER A O 1
ATOM 1451 N N . GLU A 1 182 ? 39.194 -16.180 25.298 1.00 26.77 182 GLU A N 1
ATOM 1452 C CA . GLU A 1 182 ? 38.113 -16.847 24.552 1.00 26.77 182 GLU A CA 1
ATOM 1453 C C . GLU A 1 182 ? 38.133 -18.364 24.805 1.00 26.77 182 GLU A C 1
ATOM 1455 O O . GLU A 1 182 ? 39.205 -18.951 24.958 1.00 26.77 182 GLU A O 1
ATOM 1460 N N . GLY A 1 183 ? 36.955 -18.995 24.780 1.00 23.39 183 GLY A N 1
ATOM 1461 C CA . GLY A 1 183 ? 36.785 -20.449 24.768 1.00 23.39 183 GLY A CA 1
ATOM 1462 C C . GLY A 1 183 ? 35.334 -20.865 24.485 1.00 23.39 183 GLY A C 1
ATOM 1463 O O . GLY A 1 183 ? 34.468 -20.687 25.336 1.00 23.39 183 GLY A O 1
ATOM 1464 N N . ASP A 1 184 ? 35.115 -21.363 23.264 1.00 27.70 184 ASP A N 1
ATOM 1465 C CA . ASP A 1 184 ? 34.078 -22.262 22.726 1.00 27.70 184 ASP A CA 1
ATOM 1466 C C . ASP A 1 184 ? 32.664 -22.323 23.341 1.00 27.70 184 ASP A C 1
ATOM 1468 O O . ASP A 1 184 ? 32.447 -22.819 24.446 1.00 27.70 184 ASP A O 1
ATOM 1472 N N . LYS A 1 185 ? 31.653 -22.003 22.514 1.00 29.94 185 LYS A N 1
ATOM 1473 C CA . LYS A 1 185 ? 30.265 -22.465 22.682 1.00 29.94 185 LYS A CA 1
ATOM 1474 C C . LYS A 1 185 ? 29.646 -22.861 21.343 1.00 29.94 185 LYS A C 1
ATOM 1476 O O . LYS A 1 185 ? 29.184 -22.019 20.579 1.00 29.94 185 LYS A O 1
ATOM 1481 N N . GLN A 1 186 ? 29.591 -24.166 21.094 1.00 33.44 186 GLN A N 1
ATOM 1482 C CA . GLN A 1 186 ? 28.868 -24.767 19.970 1.00 33.44 186 GLN A CA 1
ATOM 1483 C C . GLN A 1 186 ? 27.715 -25.673 20.451 1.00 33.44 186 GLN A C 1
ATOM 1485 O O . GLN A 1 186 ? 27.422 -26.687 19.829 1.00 33.44 186 GLN A O 1
ATOM 1490 N N . SER A 1 187 ? 27.036 -25.312 21.554 1.00 37.31 187 SER A N 1
ATOM 1491 C CA . SER A 1 187 ? 25.867 -26.064 22.064 1.00 37.31 187 SER A CA 1
ATOM 1492 C C . SER A 1 187 ? 24.682 -25.212 22.569 1.00 37.31 187 SER A C 1
ATOM 1494 O O . SER A 1 187 ? 23.854 -25.713 23.326 1.00 37.31 187 SER A O 1
ATOM 1496 N N . GLU A 1 188 ? 24.564 -23.930 22.196 1.00 35.78 188 GLU A N 1
ATOM 1497 C CA . GLU A 1 188 ? 23.567 -23.016 22.801 1.00 35.78 188 GLU A CA 1
ATOM 1498 C C . GLU A 1 188 ? 22.161 -23.015 22.165 1.00 35.78 188 GLU A C 1
ATOM 1500 O O . GLU A 1 188 ? 21.238 -22.458 22.755 1.00 35.78 188 GLU A O 1
ATOM 1505 N N . THR A 1 189 ? 21.933 -23.649 21.011 1.00 37.25 189 THR A N 1
ATOM 1506 C CA . THR A 1 189 ? 20.617 -23.586 20.337 1.00 37.25 189 THR A CA 1
ATOM 1507 C C . THR A 1 189 ? 19.546 -24.505 20.930 1.00 37.25 189 THR A C 1
ATOM 1509 O O . THR A 1 189 ? 18.376 -24.135 20.906 1.00 37.25 189 THR A O 1
ATOM 1512 N N . ASP A 1 190 ? 19.919 -25.632 21.543 1.00 34.03 190 ASP A N 1
ATOM 1513 C CA . ASP A 1 190 ? 18.946 -26.553 22.164 1.00 34.03 190 ASP A CA 1
ATOM 1514 C C . ASP A 1 190 ? 18.646 -26.190 23.633 1.00 34.03 190 ASP A C 1
ATOM 1516 O O . ASP A 1 190 ? 17.591 -26.530 24.167 1.00 34.03 190 ASP A O 1
ATOM 1520 N N . SER A 1 191 ? 19.536 -25.422 24.273 1.00 37.91 191 SER A N 1
ATOM 1521 C CA . SER A 1 191 ? 19.366 -24.923 25.646 1.00 37.91 191 SER A CA 1
ATOM 1522 C C . SER A 1 191 ? 18.297 -23.830 25.736 1.00 37.91 191 SER A C 1
ATOM 1524 O O . SER A 1 191 ? 17.567 -23.765 26.720 1.00 37.91 191 SER A O 1
ATOM 1526 N N . TYR A 1 192 ? 18.158 -22.995 24.700 1.00 39.47 192 TYR A N 1
ATOM 1527 C CA . TYR A 1 192 ? 17.311 -21.799 24.759 1.00 39.47 192 TYR A CA 1
ATOM 1528 C C . TYR A 1 192 ? 15.805 -22.119 24.767 1.00 39.47 192 TYR A C 1
ATOM 1530 O O . TYR A 1 192 ? 15.039 -21.459 25.463 1.00 39.47 192 TYR A O 1
ATOM 1538 N N . PHE A 1 193 ? 15.366 -23.162 24.049 1.00 40.56 193 PHE A N 1
ATOM 1539 C CA . PHE A 1 193 ? 13.954 -23.579 24.030 1.00 40.56 193 PHE A CA 1
ATOM 1540 C C . PHE A 1 193 ? 13.533 -24.331 25.306 1.00 40.56 193 PHE A C 1
ATOM 1542 O O . PHE A 1 193 ? 12.389 -24.198 25.741 1.00 40.56 193 PHE A O 1
ATOM 1549 N N . ALA A 1 194 ? 14.451 -25.064 25.946 1.00 41.00 194 ALA A N 1
ATOM 1550 C CA . ALA A 1 194 ? 14.203 -25.715 27.236 1.00 41.00 194 ALA A CA 1
ATOM 1551 C C . ALA A 1 194 ? 14.199 -24.710 28.407 1.00 41.00 194 ALA A C 1
ATOM 1553 O O . ALA A 1 194 ? 13.412 -24.834 29.351 1.00 41.00 194 ALA A O 1
ATOM 1554 N N . GLU A 1 195 ? 15.045 -23.680 28.330 1.00 41.53 195 GLU A N 1
ATOM 1555 C CA . GLU A 1 195 ? 15.115 -22.601 29.318 1.00 41.53 195 GLU A CA 1
ATOM 1556 C C . GLU A 1 195 ? 13.886 -21.677 29.245 1.00 41.53 195 GLU A C 1
ATOM 1558 O O . GLU A 1 195 ? 13.389 -21.239 30.280 1.00 41.53 195 GLU A O 1
ATOM 1563 N N . LEU A 1 196 ? 13.312 -21.465 28.052 1.00 39.59 196 LEU A N 1
ATOM 1564 C CA . LEU A 1 196 ? 12.065 -20.708 27.889 1.00 39.59 196 LEU A CA 1
ATOM 1565 C C . LEU A 1 196 ? 10.851 -21.442 28.485 1.00 39.59 196 LEU A C 1
ATOM 1567 O O . LEU A 1 196 ? 10.059 -20.832 29.199 1.00 39.59 196 LEU A O 1
ATOM 1571 N N . GLY A 1 197 ? 10.727 -22.756 28.249 1.00 43.91 197 GLY A N 1
ATOM 1572 C CA . GLY A 1 197 ? 9.655 -23.571 28.839 1.00 43.91 197 GLY A CA 1
ATOM 1573 C C . GLY A 1 197 ? 9.709 -23.591 30.372 1.00 43.91 197 GLY A C 1
ATOM 1574 O O . GLY A 1 197 ? 8.707 -23.350 31.036 1.00 43.91 197 GLY A O 1
ATOM 1575 N N . THR A 1 198 ? 10.906 -23.748 30.947 1.00 48.53 198 THR A N 1
ATOM 1576 C CA . THR A 1 198 ? 11.093 -23.727 32.412 1.00 48.53 198 THR A CA 1
ATOM 1577 C C . THR A 1 198 ? 10.944 -22.337 33.040 1.00 48.53 198 THR A C 1
ATOM 1579 O O . THR A 1 198 ? 10.600 -22.237 34.219 1.00 48.53 198 THR A O 1
ATOM 1582 N N . GLN A 1 199 ? 11.170 -21.254 32.289 1.00 48.50 199 GLN A N 1
ATOM 1583 C CA . GLN A 1 199 ? 10.873 -19.891 32.747 1.00 48.50 199 GLN A CA 1
ATOM 1584 C C . GLN A 1 199 ? 9.366 -19.604 32.768 1.00 48.50 199 GLN A C 1
ATOM 1586 O O . GLN A 1 199 ? 8.902 -18.940 33.695 1.00 48.50 199 GLN A O 1
ATOM 1591 N N . ILE A 1 200 ? 8.611 -20.141 31.805 1.00 48.03 200 ILE A N 1
ATOM 1592 C CA . ILE A 1 200 ? 7.146 -20.031 31.748 1.00 48.03 200 ILE A CA 1
ATOM 1593 C C . ILE A 1 200 ? 6.500 -20.800 32.905 1.00 48.03 200 ILE A C 1
ATOM 1595 O O . ILE A 1 200 ? 5.681 -20.230 33.624 1.00 48.03 200 ILE A O 1
ATOM 1599 N N . ASP A 1 201 ? 6.935 -22.036 33.163 1.00 52.41 201 ASP A N 1
ATOM 1600 C CA . ASP A 1 201 ? 6.403 -22.842 34.270 1.00 52.41 201 ASP A CA 1
ATOM 1601 C C . ASP A 1 201 ? 6.685 -22.191 35.639 1.00 52.41 201 ASP A C 1
ATOM 1603 O O . ASP A 1 201 ? 5.795 -22.104 36.481 1.00 52.41 201 ASP A O 1
ATOM 1607 N N . ARG A 1 202 ? 7.885 -21.620 35.845 1.00 51.91 202 ARG A N 1
ATOM 1608 C CA . ARG A 1 202 ? 8.233 -20.874 37.076 1.00 51.91 202 ARG A CA 1
ATOM 1609 C C . ARG A 1 202 ? 7.449 -19.573 37.247 1.00 51.91 202 ARG A C 1
ATOM 1611 O O . ARG A 1 202 ? 7.242 -19.140 38.380 1.00 51.91 202 ARG A O 1
ATOM 1618 N N . LEU A 1 203 ? 7.064 -18.918 36.152 1.00 44.56 203 LEU A N 1
ATOM 1619 C CA . LEU A 1 203 ? 6.219 -17.721 36.177 1.00 44.56 203 LEU A CA 1
ATOM 1620 C C . LEU A 1 203 ? 4.776 -18.076 36.543 1.00 44.56 203 LEU A C 1
ATOM 1622 O O . LEU A 1 203 ? 4.188 -17.391 37.377 1.00 44.56 203 LEU A O 1
ATOM 1626 N N . LEU A 1 204 ? 4.243 -19.168 35.991 1.00 47.84 204 LEU A N 1
ATOM 1627 C CA . LEU A 1 204 ? 2.919 -19.689 36.339 1.00 47.84 204 LEU A CA 1
ATOM 1628 C C . LEU A 1 204 ? 2.858 -20.139 37.808 1.00 47.84 204 LEU A C 1
ATOM 1630 O O . LEU A 1 204 ? 1.927 -19.775 38.520 1.00 47.84 204 LEU A O 1
ATOM 1634 N N . GLU A 1 205 ? 3.891 -20.828 38.296 1.00 52.25 205 GLU A N 1
ATOM 1635 C CA . GLU A 1 205 ? 3.972 -21.298 39.685 1.00 52.25 205 GLU A CA 1
ATOM 1636 C C . GLU A 1 205 ? 4.151 -20.136 40.687 1.00 52.25 205 GLU A C 1
ATOM 1638 O O . GLU A 1 205 ? 3.550 -20.139 41.764 1.00 52.25 205 GLU A O 1
ATOM 1643 N N . LYS A 1 206 ? 4.897 -19.078 40.317 1.00 54.09 206 LYS A N 1
ATOM 1644 C CA . LYS A 1 206 ? 4.968 -17.825 41.096 1.00 54.09 206 LYS A CA 1
ATOM 1645 C C . LYS A 1 206 ? 3.630 -17.091 41.152 1.00 54.09 206 LYS A C 1
ATOM 1647 O O . LYS A 1 206 ? 3.263 -16.599 42.216 1.00 54.09 206 LYS A O 1
ATOM 1652 N N . LEU A 1 207 ? 2.908 -17.029 40.033 1.00 46.88 207 LEU A N 1
ATOM 1653 C CA . LEU A 1 207 ? 1.589 -16.396 39.957 1.00 46.88 207 LEU A CA 1
ATOM 1654 C C . LEU A 1 207 ? 0.538 -17.163 40.774 1.00 46.88 207 LEU A C 1
ATOM 1656 O O . LEU A 1 207 ? -0.333 -16.542 41.382 1.00 46.88 207 LEU A O 1
ATOM 1660 N N . GLU A 1 208 ? 0.630 -18.494 40.850 1.00 51.75 208 GLU A N 1
ATOM 1661 C CA . GLU A 1 208 ? -0.227 -19.299 41.729 1.00 51.75 208 GLU A CA 1
ATOM 1662 C C . GLU A 1 208 ? 0.130 -19.131 43.215 1.00 51.75 208 GLU A C 1
ATOM 1664 O O . GLU A 1 208 ? -0.773 -18.977 44.041 1.00 51.75 208 GLU A O 1
ATOM 1669 N N . GLN A 1 209 ? 1.421 -19.068 43.566 1.00 51.06 209 GLN A N 1
ATOM 1670 C CA . GLN A 1 209 ? 1.864 -18.846 44.950 1.00 51.06 209 GLN A CA 1
ATOM 1671 C C . GLN A 1 209 ? 1.526 -17.437 45.471 1.00 51.06 209 GLN A C 1
ATOM 1673 O O . GLN A 1 209 ? 1.071 -17.310 46.613 1.00 51.06 209 GLN A O 1
ATOM 1678 N N . GLU A 1 210 ? 1.651 -16.393 44.641 1.00 49.50 210 GLU A N 1
ATOM 1679 C CA . GLU A 1 210 ? 1.257 -15.018 44.999 1.00 49.50 210 GLU A CA 1
ATOM 1680 C C . GLU A 1 210 ? -0.264 -14.859 45.169 1.00 49.50 210 GLU A C 1
ATOM 1682 O O . GLU A 1 210 ? -0.720 -14.011 45.940 1.00 49.50 210 GLU A O 1
ATOM 1687 N N . LYS A 1 211 ? -1.067 -15.731 44.542 1.00 45.34 211 LYS A N 1
ATOM 1688 C CA . LYS A 1 211 ? -2.525 -15.787 44.733 1.00 45.34 211 LYS A CA 1
ATOM 1689 C C . LYS A 1 211 ? -2.917 -16.345 46.108 1.00 45.34 211 LYS A C 1
ATOM 1691 O O . LYS A 1 211 ? -3.962 -15.975 46.640 1.00 45.34 211 LYS A O 1
ATOM 1696 N N . THR A 1 212 ? -2.076 -17.195 46.704 1.00 40.91 212 THR A N 1
ATOM 1697 C CA . THR A 1 212 ? -2.281 -17.776 48.047 1.00 40.91 212 THR A CA 1
ATOM 1698 C C . THR A 1 212 ? -1.700 -16.953 49.204 1.00 40.91 212 THR A C 1
ATOM 1700 O O . THR A 1 212 ? -2.040 -17.225 50.354 1.00 40.91 212 THR A O 1
ATOM 1703 N N . SER A 1 213 ? -0.871 -15.934 48.938 1.00 40.84 213 SER A N 1
ATOM 1704 C CA . SER A 1 213 ? -0.241 -15.087 49.971 1.00 40.84 213 SER A CA 1
ATOM 1705 C C . SER A 1 213 ? -0.858 -13.691 50.131 1.00 40.84 213 SER A C 1
ATOM 1707 O O . SER A 1 213 ? -0.302 -12.850 50.839 1.00 40.84 213 SER A O 1
ATOM 1709 N N . LEU A 1 214 ? -1.997 -13.419 49.491 1.00 36.88 214 LEU A N 1
ATOM 1710 C CA . LEU A 1 214 ? -2.737 -12.173 49.695 1.00 36.88 214 LEU A CA 1
ATOM 1711 C C . LEU A 1 214 ? -3.321 -12.136 51.123 1.00 36.88 214 LEU A C 1
ATOM 1713 O O . LEU A 1 214 ? -4.045 -13.060 51.505 1.00 36.88 214 LEU A O 1
ATOM 1717 N N . PRO A 1 215 ? -3.047 -11.091 51.929 1.00 40.62 215 PRO A N 1
ATOM 1718 C CA . PRO A 1 215 ? -3.708 -10.915 53.215 1.00 40.62 215 PRO A CA 1
ATOM 1719 C C . PRO A 1 215 ? -5.220 -10.814 53.003 1.00 40.62 215 PRO A C 1
ATOM 1721 O O . PRO A 1 215 ? -5.672 -10.165 52.057 1.00 40.62 215 PRO A O 1
ATOM 1724 N N . ALA A 1 216 ? -6.001 -11.426 53.897 1.00 44.78 216 ALA A N 1
ATOM 1725 C CA . ALA A 1 216 ? -7.451 -11.269 53.907 1.00 44.78 216 ALA A CA 1
ATOM 1726 C C . ALA A 1 216 ? -7.829 -9.771 53.870 1.00 44.78 216 ALA A C 1
ATOM 1728 O O . ALA A 1 216 ? -7.176 -8.960 54.539 1.00 44.78 216 ALA A O 1
ATOM 1729 N N . PRO A 1 217 ? -8.849 -9.383 53.085 1.00 37.44 217 PRO A N 1
ATOM 1730 C CA . PRO A 1 217 ? -9.163 -7.983 52.855 1.00 37.44 217 PRO A CA 1
ATOM 1731 C C . PRO A 1 217 ? -9.607 -7.336 54.168 1.00 37.44 217 PRO A C 1
ATOM 1733 O O . PRO A 1 217 ? -10.631 -7.702 54.739 1.00 37.44 217 PRO A O 1
ATOM 1736 N N . ASN A 1 218 ? -8.837 -6.357 54.646 1.00 35.97 218 ASN A N 1
ATOM 1737 C CA . ASN A 1 218 ? -9.288 -5.457 55.702 1.00 35.97 218 ASN A CA 1
ATOM 1738 C C . ASN A 1 218 ? -10.549 -4.727 55.212 1.00 35.97 218 ASN A C 1
ATOM 1740 O O . ASN A 1 218 ? -10.538 -4.100 54.152 1.00 35.97 218 ASN A O 1
ATOM 1744 N N . GLU A 1 219 ? -11.618 -4.788 56.006 1.00 40.59 219 GLU A N 1
ATOM 1745 C CA . GLU A 1 219 ? -12.985 -4.311 55.730 1.00 40.59 219 GLU A CA 1
ATOM 1746 C C . GLU A 1 219 ? -13.143 -2.773 55.598 1.00 40.59 219 GLU A C 1
ATOM 1748 O O . GLU A 1 219 ? -14.125 -2.189 56.052 1.00 40.59 219 GLU A O 1
ATOM 1753 N N . LYS A 1 220 ? -12.203 -2.061 54.965 1.00 36.72 220 LYS A N 1
ATOM 1754 C CA . LYS A 1 220 ? -12.294 -0.604 54.721 1.00 36.72 220 LYS A CA 1
ATOM 1755 C C . LYS A 1 220 ? -11.981 -0.181 53.279 1.00 36.72 220 LYS A C 1
ATOM 1757 O O . LYS A 1 220 ? -11.471 0.910 53.051 1.00 36.72 220 LYS A O 1
ATOM 1762 N N . LEU A 1 221 ? -12.320 -1.022 52.302 1.00 37.78 221 LEU A N 1
ATOM 1763 C CA . LEU A 1 221 ? -12.161 -0.754 50.860 1.00 37.78 221 LEU A CA 1
ATOM 1764 C C . LEU A 1 221 ? -13.461 -1.021 50.075 1.00 37.78 221 LEU A C 1
ATOM 1766 O O . LEU A 1 221 ? -13.446 -1.551 48.972 1.00 37.78 221 LEU A O 1
ATOM 1770 N N . THR A 1 222 ? -14.614 -0.670 50.644 1.00 36.19 222 THR A N 1
ATOM 1771 C CA . THR A 1 222 ? -15.938 -1.004 50.086 1.00 36.19 222 THR A CA 1
ATOM 1772 C C . THR A 1 222 ? -16.479 -0.053 49.010 1.00 36.19 222 THR A C 1
ATOM 1774 O O . THR A 1 222 ? -17.578 -0.297 48.533 1.00 36.19 222 THR A O 1
ATOM 1777 N N . ASN A 1 223 ? -15.725 0.958 48.554 1.00 37.62 223 ASN A N 1
ATOM 1778 C CA . ASN A 1 223 ? -16.159 1.878 47.483 1.00 37.62 223 ASN A CA 1
ATOM 1779 C C . ASN A 1 223 ? -15.146 2.031 46.324 1.00 37.62 223 ASN A C 1
ATOM 1781 O O . ASN A 1 223 ? -15.091 3.085 45.695 1.00 37.62 223 ASN A O 1
ATOM 1785 N N . LEU A 1 224 ? -14.338 1.009 46.019 1.00 43.53 224 LEU A N 1
ATOM 1786 C CA . LEU A 1 224 ? -13.703 0.931 44.698 1.00 43.53 224 LEU A CA 1
ATOM 1787 C C . LEU A 1 2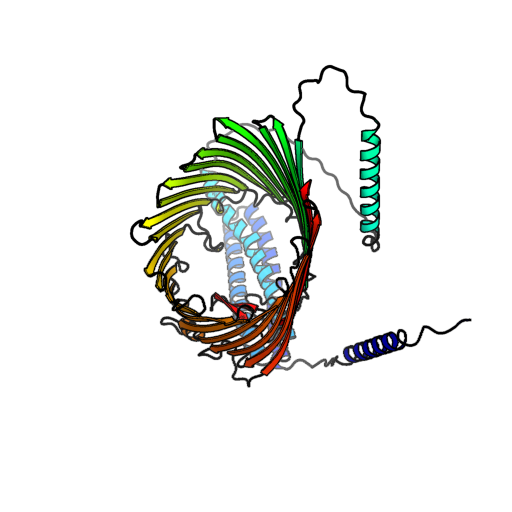24 ? -14.691 0.253 43.750 1.00 43.53 224 LEU A C 1
ATOM 1789 O O . LEU A 1 224 ? -14.953 -0.946 43.865 1.00 43.53 224 LEU A O 1
ATOM 1793 N N . GLU A 1 225 ? -15.259 1.036 42.835 1.00 49.25 225 GLU A N 1
ATOM 1794 C CA . GLU A 1 225 ? -15.860 0.504 41.615 1.00 49.25 225 GLU A CA 1
ATOM 1795 C C . GLU A 1 225 ? -14.890 -0.525 41.013 1.00 49.25 225 GLU A C 1
ATOM 1797 O O . GLU A 1 225 ? -13.676 -0.319 40.988 1.00 49.25 225 GLU A O 1
ATOM 1802 N N . LYS A 1 226 ? -15.414 -1.697 40.644 1.00 57.06 226 LYS A N 1
ATOM 1803 C CA . LYS A 1 226 ? -14.609 -2.844 40.215 1.00 57.06 226 LYS A CA 1
ATOM 1804 C C . LYS A 1 226 ? -13.720 -2.433 39.038 1.00 57.06 226 LYS A C 1
ATOM 1806 O O . LYS A 1 226 ? -14.248 -2.182 37.961 1.00 57.06 226 LYS A O 1
ATOM 1811 N N . LEU A 1 227 ? -12.402 -2.422 39.244 1.00 62.47 227 LEU A N 1
ATOM 1812 C CA . LEU A 1 227 ? -11.405 -2.345 38.177 1.00 62.47 227 LEU A CA 1
ATOM 1813 C C . LEU A 1 227 ? -11.743 -3.416 37.132 1.00 62.47 227 LEU A C 1
ATOM 1815 O O . LEU A 1 227 ? -11.615 -4.612 37.413 1.00 62.47 227 LEU A O 1
ATOM 1819 N N . ARG A 1 228 ? -12.219 -2.999 35.959 1.00 69.88 228 ARG A N 1
ATOM 1820 C CA . ARG A 1 228 ? -12.449 -3.905 34.835 1.00 69.88 228 ARG A CA 1
ATOM 1821 C C . ARG A 1 228 ? -11.203 -3.885 33.967 1.00 69.88 228 ARG A C 1
ATOM 1823 O O . ARG A 1 228 ? -10.745 -2.815 33.582 1.00 69.88 228 ARG A O 1
ATOM 1830 N N . VAL A 1 229 ? -10.656 -5.068 33.706 1.00 76.31 229 VAL A N 1
ATOM 1831 C CA . VAL A 1 229 ? -9.546 -5.257 32.770 1.00 76.31 229 VAL A CA 1
ATOM 1832 C C . VAL A 1 229 ? -10.103 -5.963 31.552 1.00 76.31 229 VAL A C 1
ATOM 1834 O O . VAL A 1 229 ? -10.786 -6.972 31.714 1.00 76.31 229 VAL A O 1
ATOM 1837 N N . THR A 1 230 ? -9.831 -5.427 30.370 1.00 80.75 230 THR A N 1
ATOM 1838 C CA . THR A 1 230 ? -10.073 -6.118 29.099 1.00 80.75 230 THR A CA 1
ATOM 1839 C C . THR A 1 230 ? -8.799 -6.100 28.274 1.00 80.75 230 THR A C 1
ATOM 1841 O O . THR A 1 230 ? -7.973 -5.199 28.449 1.00 80.75 230 THR A O 1
ATOM 1844 N N . GLY A 1 231 ? -8.598 -7.087 27.410 1.00 79.44 231 GLY A N 1
ATOM 1845 C CA . GLY A 1 231 ? -7.382 -7.114 26.610 1.00 79.44 231 GLY A CA 1
ATOM 1846 C C . GLY A 1 231 ? -7.409 -8.029 25.401 1.00 79.44 231 GLY A C 1
ATOM 1847 O O . GLY A 1 231 ? -8.270 -8.896 25.281 1.00 79.44 231 GLY A O 1
ATOM 1848 N N . ASP A 1 232 ? -6.428 -7.816 24.523 1.00 80.75 232 ASP A N 1
ATOM 1849 C CA . ASP A 1 232 ? -6.123 -8.676 23.382 1.00 80.75 232 ASP A CA 1
ATOM 1850 C C . ASP A 1 232 ? -4.684 -9.196 23.462 1.00 80.75 232 ASP A C 1
ATOM 1852 O O . ASP A 1 232 ? -3.744 -8.460 23.781 1.00 80.75 232 ASP A O 1
ATOM 1856 N N . PHE A 1 233 ? -4.519 -10.482 23.166 1.00 79.81 233 PHE A N 1
ATOM 1857 C CA . PHE A 1 233 ? -3.233 -11.123 22.946 1.00 79.81 233 PHE A CA 1
ATOM 1858 C C . PHE A 1 233 ? -3.192 -11.718 21.542 1.00 79.81 233 PHE A C 1
ATOM 1860 O O . PHE A 1 233 ? -4.046 -12.532 21.187 1.00 79.81 233 PHE A O 1
ATOM 1867 N N . SER A 1 234 ? -2.158 -11.361 20.782 1.00 79.06 234 SER A N 1
ATOM 1868 C CA . SER A 1 234 ? -1.920 -11.887 19.439 1.00 79.06 234 SER A CA 1
ATOM 1869 C C . SER A 1 234 ? -0.504 -12.437 19.315 1.00 79.06 234 SER A C 1
ATOM 1871 O O . SER A 1 234 ? 0.473 -11.713 19.516 1.00 79.06 234 SER A O 1
ATOM 1873 N N . LEU A 1 235 ? -0.378 -13.702 18.918 1.00 78.69 235 LEU A N 1
ATOM 1874 C CA . LEU A 1 235 ? 0.892 -14.300 18.501 1.00 78.69 235 LEU A CA 1
ATOM 1875 C C . LEU A 1 235 ? 0.864 -14.494 16.989 1.00 78.69 235 LEU A C 1
ATOM 1877 O O . LEU A 1 235 ? -0.029 -15.169 16.492 1.00 78.69 235 LEU A O 1
ATOM 1881 N N . LEU A 1 236 ? 1.855 -13.958 16.278 1.00 82.06 236 LEU A N 1
ATOM 1882 C CA . LEU A 1 236 ? 2.040 -14.123 14.841 1.00 82.06 236 LEU A CA 1
ATOM 1883 C C . LEU A 1 236 ? 3.411 -14.733 14.558 1.00 82.06 236 LEU A C 1
ATOM 1885 O O . LEU A 1 236 ? 4.439 -14.199 14.974 1.00 82.06 236 LEU A O 1
ATOM 1889 N N . LEU A 1 237 ? 3.434 -15.820 13.800 1.00 81.00 237 LEU A N 1
ATOM 1890 C CA . LEU A 1 237 ? 4.655 -16.383 13.238 1.00 81.00 237 LEU A CA 1
ATOM 1891 C C . LEU A 1 237 ? 4.524 -16.378 11.720 1.00 81.00 237 LEU A C 1
ATOM 1893 O O . LEU A 1 237 ? 3.635 -17.040 11.192 1.00 81.00 237 LEU A O 1
ATOM 1897 N N . ALA A 1 238 ? 5.413 -15.661 11.040 1.00 77.00 238 ALA A N 1
ATOM 1898 C CA . ALA A 1 238 ? 5.546 -15.665 9.596 1.00 77.00 238 ALA A CA 1
ATOM 1899 C C . ALA A 1 238 ? 6.938 -16.156 9.191 1.00 77.00 238 ALA A C 1
ATOM 1901 O O . ALA A 1 238 ? 7.952 -15.783 9.784 1.00 77.00 238 ALA A O 1
ATOM 1902 N N . LYS A 1 239 ? 6.993 -16.972 8.146 1.00 75.88 239 LYS A N 1
ATOM 1903 C CA . LYS A 1 239 ? 8.242 -17.390 7.517 1.00 75.88 239 LYS A CA 1
ATOM 1904 C C . LYS A 1 239 ? 8.100 -17.269 6.010 1.00 75.88 239 LYS A C 1
ATOM 1906 O O . LYS A 1 239 ? 7.192 -17.874 5.449 1.00 75.88 239 LYS A O 1
ATOM 1911 N N . ASN A 1 240 ? 9.020 -16.532 5.399 1.00 63.00 240 ASN A N 1
ATOM 1912 C CA . ASN A 1 240 ? 9.152 -16.384 3.958 1.00 63.00 240 ASN A CA 1
ATOM 1913 C C . ASN A 1 240 ? 10.584 -16.760 3.542 1.00 63.00 240 ASN A C 1
ATOM 1915 O O . ASN A 1 240 ? 11.565 -16.277 4.111 1.00 63.00 240 ASN A O 1
ATOM 1919 N N . ASP A 1 241 ? 10.720 -17.656 2.572 1.00 61.41 241 ASP A N 1
ATOM 1920 C CA . ASP A 1 241 ? 12.018 -18.021 2.007 1.00 61.41 241 ASP A CA 1
ATOM 1921 C C . ASP A 1 241 ? 12.233 -17.265 0.681 1.00 61.41 241 ASP A C 1
ATOM 1923 O O . ASP A 1 241 ? 11.807 -17.713 -0.381 1.00 61.41 241 ASP A O 1
ATOM 1927 N N . GLU A 1 242 ? 12.936 -16.127 0.729 1.00 53.47 242 GLU A N 1
ATOM 1928 C CA . GLU A 1 242 ? 13.311 -15.353 -0.464 1.00 53.47 242 GLU A CA 1
ATOM 1929 C C . GLU A 1 242 ? 14.778 -15.579 -0.839 1.00 53.47 242 GLU A C 1
ATOM 1931 O O . GLU A 1 242 ? 15.666 -15.717 0.001 1.00 53.47 242 GLU A O 1
ATOM 1936 N N . THR A 1 243 ? 15.066 -15.568 -2.138 1.00 50.00 243 THR A N 1
ATOM 1937 C CA . THR A 1 243 ? 16.442 -15.494 -2.640 1.00 50.00 243 THR A CA 1
ATOM 1938 C C . THR A 1 243 ? 16.597 -14.137 -3.320 1.00 50.00 243 THR A C 1
ATOM 1940 O O . THR A 1 243 ? 15.819 -13.847 -4.218 1.00 50.00 243 THR A O 1
ATOM 1943 N N . GLU A 1 244 ? 17.625 -13.328 -3.037 1.00 42.28 244 GLU A N 1
ATOM 1944 C CA . GLU A 1 244 ? 17.945 -12.094 -3.798 1.00 42.28 244 GLU A CA 1
ATOM 1945 C C . GLU A 1 244 ? 19.325 -12.192 -4.458 1.00 42.28 244 GLU A C 1
ATOM 1947 O O . GLU A 1 244 ? 20.223 -12.845 -3.942 1.00 42.28 244 GLU A O 1
ATOM 1952 N N . ASN A 1 245 ? 19.461 -11.594 -5.645 1.00 41.06 245 ASN A N 1
ATOM 1953 C CA . ASN A 1 245 ? 20.752 -11.341 -6.279 1.00 41.06 245 ASN A CA 1
ATOM 1954 C C . ASN A 1 245 ? 20.915 -9.824 -6.262 1.00 41.06 245 ASN A C 1
ATOM 1956 O O . ASN A 1 245 ? 20.212 -9.132 -6.992 1.00 41.06 245 ASN A O 1
ATOM 1960 N N . ILE A 1 246 ? 21.789 -9.299 -5.405 1.00 38.47 246 ILE A N 1
ATOM 1961 C CA . ILE A 1 246 ? 22.000 -7.853 -5.312 1.00 38.47 246 ILE A CA 1
ATOM 1962 C C . ILE A 1 246 ? 22.831 -7.426 -6.525 1.00 38.47 246 ILE A C 1
ATOM 1964 O O . ILE A 1 246 ? 24.011 -7.763 -6.617 1.00 38.47 246 ILE A O 1
ATOM 1968 N N . GLN A 1 247 ? 22.231 -6.681 -7.455 1.00 36.16 247 GLN A N 1
ATOM 1969 C CA . GLN A 1 247 ? 22.994 -5.924 -8.445 1.00 36.16 247 GLN A CA 1
ATOM 1970 C C . GLN A 1 247 ? 23.456 -4.618 -7.796 1.00 36.16 247 GLN A C 1
ATOM 1972 O O . GLN A 1 247 ? 22.654 -3.742 -7.485 1.00 36.16 247 GLN A O 1
ATOM 1977 N N . GLY A 1 248 ? 24.761 -4.493 -7.554 1.00 33.81 248 GLY A N 1
ATOM 1978 C CA . GLY A 1 248 ? 25.352 -3.210 -7.185 1.00 33.81 248 GLY A CA 1
ATOM 1979 C C . GLY A 1 248 ? 25.311 -2.229 -8.361 1.00 33.81 248 GLY A C 1
ATOM 1980 O O . GLY A 1 248 ? 25.404 -2.638 -9.515 1.00 33.81 248 GLY A O 1
ATOM 1981 N N . LEU A 1 249 ? 25.251 -0.929 -8.058 1.00 32.31 249 LEU A N 1
ATOM 1982 C CA . LEU A 1 249 ? 25.238 0.207 -9.002 1.00 32.31 249 LEU A CA 1
ATOM 1983 C C . LEU A 1 249 ? 26.459 0.297 -9.951 1.00 32.31 249 LEU A C 1
ATOM 1985 O O . LEU A 1 249 ? 26.563 1.244 -10.725 1.00 32.31 249 LEU A O 1
ATOM 1989 N N . ILE A 1 250 ? 27.399 -0.652 -9.898 1.00 31.83 250 ILE A N 1
ATOM 1990 C CA . ILE A 1 250 ? 28.591 -0.710 -10.752 1.00 31.83 250 ILE A CA 1
ATOM 1991 C C . ILE A 1 250 ? 28.873 -2.189 -11.097 1.00 31.83 250 ILE A C 1
ATOM 1993 O O . ILE A 1 250 ? 29.182 -2.970 -10.189 1.00 31.83 250 ILE A O 1
ATOM 1997 N N . PRO A 1 251 ? 28.789 -2.607 -12.376 1.00 33.03 251 PRO A N 1
ATOM 1998 C CA . PRO A 1 251 ? 29.207 -3.943 -12.801 1.00 33.03 251 PRO A CA 1
ATOM 1999 C C . PRO A 1 251 ? 30.718 -4.176 -12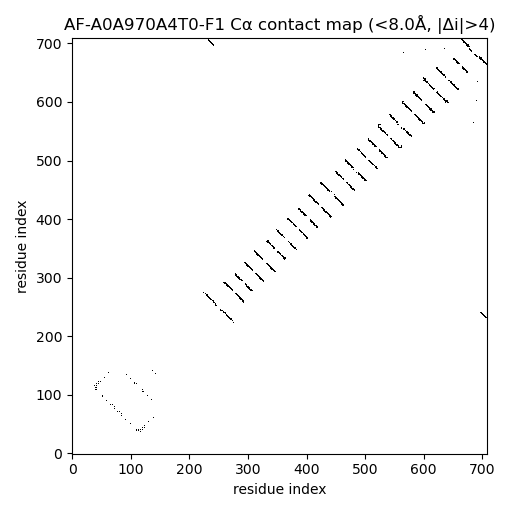.567 1.00 33.03 251 PRO A C 1
ATOM 2001 O O . PRO A 1 251 ? 31.494 -3.238 -12.763 1.00 33.03 251 PRO A O 1
ATOM 2004 N N . PRO A 1 252 ? 31.184 -5.399 -12.224 1.00 42.03 252 PRO A N 1
ATOM 2005 C CA . PRO A 1 252 ? 30.439 -6.639 -12.034 1.00 42.03 252 PRO A CA 1
ATOM 2006 C C . PRO A 1 252 ? 30.662 -7.209 -10.620 1.00 42.03 252 PRO A C 1
ATOM 2008 O O . PRO A 1 252 ? 31.633 -7.918 -10.369 1.00 42.03 252 PRO A O 1
ATOM 2011 N N . PHE A 1 253 ? 29.739 -6.973 -9.692 1.00 34.16 253 PHE A N 1
ATOM 2012 C CA . PHE A 1 253 ? 29.631 -7.822 -8.504 1.00 34.16 253 PHE A CA 1
ATOM 2013 C C . PHE A 1 253 ? 28.365 -8.667 -8.622 1.00 34.16 253 PHE A C 1
ATOM 2015 O O . PHE A 1 253 ? 27.266 -8.195 -8.356 1.00 34.16 253 PHE A O 1
ATOM 2022 N N . LYS A 1 254 ? 28.529 -9.929 -9.032 1.00 35.56 254 LYS A N 1
ATOM 2023 C CA . LYS A 1 254 ? 27.596 -11.004 -8.684 1.00 35.56 254 LYS A CA 1
ATOM 2024 C C . LYS A 1 254 ? 28.222 -11.756 -7.518 1.00 35.56 254 LYS A C 1
ATOM 2026 O O . LYS A 1 254 ? 29.094 -12.592 -7.725 1.00 35.56 254 LYS A O 1
ATOM 2031 N N . SER A 1 255 ? 27.816 -11.442 -6.295 1.00 38.62 255 SER A N 1
ATOM 2032 C CA . SER A 1 255 ? 27.913 -12.419 -5.217 1.00 38.62 255 SER A CA 1
ATOM 2033 C C . SER A 1 255 ? 26.539 -13.063 -5.087 1.00 38.62 255 SER A C 1
ATOM 2035 O O . SER A 1 255 ? 25.567 -12.409 -4.713 1.00 38.62 255 SER A O 1
ATOM 2037 N N . GLU A 1 256 ? 26.435 -14.346 -5.435 1.00 35.66 256 GLU A N 1
ATOM 2038 C CA . GLU A 1 256 ? 25.320 -15.149 -4.942 1.00 35.66 256 GLU A CA 1
ATOM 2039 C C . GLU A 1 256 ? 25.508 -15.259 -3.434 1.00 35.66 256 GLU A C 1
ATOM 2041 O O . GLU A 1 256 ? 26.379 -15.971 -2.933 1.00 35.66 256 GLU A O 1
ATOM 2046 N N . LYS A 1 257 ? 24.720 -14.489 -2.694 1.00 40.25 257 LYS A N 1
ATOM 2047 C CA . LYS A 1 257 ? 24.527 -14.730 -1.277 1.00 40.25 257 LYS A CA 1
ATOM 2048 C C . LYS A 1 257 ? 23.110 -15.249 -1.154 1.00 40.25 257 LYS A C 1
ATOM 2050 O O . LYS A 1 257 ? 22.165 -14.496 -1.364 1.00 40.25 257 LYS A O 1
ATOM 2055 N N . THR A 1 258 ? 22.956 -16.530 -0.834 1.00 39.94 258 THR A N 1
ATOM 2056 C CA . THR A 1 258 ? 21.675 -17.043 -0.350 1.00 39.94 258 THR A CA 1
ATOM 2057 C C . THR A 1 258 ? 21.295 -16.176 0.844 1.00 39.94 258 THR A C 1
ATOM 2059 O O . THR A 1 258 ? 22.006 -16.177 1.856 1.00 39.94 258 THR A O 1
ATOM 2062 N N . LEU A 1 259 ? 20.248 -15.362 0.710 1.00 47.84 259 LEU A N 1
ATOM 2063 C CA . LEU A 1 259 ? 19.722 -14.667 1.870 1.00 47.84 259 LEU A CA 1
ATOM 2064 C C . LEU A 1 259 ? 19.173 -15.709 2.832 1.00 47.84 259 LEU A C 1
ATOM 2066 O O . LEU A 1 259 ? 18.574 -16.711 2.438 1.00 47.84 259 LEU A O 1
ATOM 2070 N N . LYS A 1 260 ? 19.485 -15.490 4.106 1.00 52.97 260 LYS A N 1
ATOM 2071 C CA . LYS A 1 260 ? 18.887 -16.237 5.199 1.00 52.97 260 LYS A CA 1
ATOM 2072 C C . LYS A 1 260 ? 17.383 -15.957 5.193 1.00 52.97 260 LYS A C 1
ATOM 2074 O O . LYS A 1 260 ? 16.962 -14.865 4.828 1.00 52.97 260 LYS A O 1
ATOM 2079 N N . LYS A 1 261 ? 16.628 -16.984 5.572 1.00 58.59 261 LYS A N 1
ATOM 2080 C CA . LYS A 1 261 ? 15.169 -17.026 5.719 1.00 58.59 261 LYS A CA 1
ATOM 2081 C C . LYS A 1 261 ? 14.618 -15.709 6.274 1.00 58.59 261 LYS A C 1
ATOM 2083 O O . LYS A 1 261 ? 15.106 -15.280 7.311 1.00 58.59 261 LYS A O 1
ATOM 2088 N N . ASN A 1 262 ? 13.601 -15.137 5.629 1.00 67.00 262 ASN A N 1
ATOM 2089 C CA . ASN A 1 262 ? 12.856 -13.981 6.121 1.00 67.00 262 ASN A CA 1
ATOM 2090 C C . ASN A 1 262 ? 11.840 -14.441 7.174 1.00 67.00 262 ASN A C 1
ATOM 2092 O O . ASN A 1 262 ? 10.684 -14.739 6.873 1.00 67.00 262 ASN A O 1
ATOM 2096 N N . GLU A 1 263 ? 12.305 -14.581 8.412 1.00 75.94 263 GLU A N 1
ATOM 2097 C CA . GLU A 1 263 ? 11.472 -14.981 9.548 1.00 75.94 263 GLU A CA 1
ATOM 2098 C C . GLU A 1 263 ? 10.968 -13.739 10.297 1.00 75.94 263 GLU A C 1
ATOM 2100 O O . GLU A 1 263 ? 11.727 -12.809 10.582 1.00 75.94 263 GLU A O 1
ATOM 2105 N N . PHE A 1 264 ? 9.676 -13.724 10.618 1.00 81.25 264 PHE A N 1
ATOM 2106 C CA . PHE A 1 264 ? 9.020 -12.694 11.413 1.00 81.25 264 PHE A CA 1
ATOM 2107 C C . PHE A 1 264 ? 8.228 -13.350 12.543 1.00 81.25 264 PHE A C 1
ATOM 2109 O O . PHE A 1 264 ? 7.268 -14.076 12.309 1.00 81.25 264 PHE A O 1
ATOM 2116 N N . GLY A 1 265 ? 8.614 -13.090 13.783 1.00 84.25 265 GLY A N 1
ATOM 2117 C CA . GLY A 1 265 ? 7.808 -13.388 14.960 1.00 84.25 265 GLY A CA 1
ATOM 2118 C C . GLY A 1 265 ? 7.256 -12.094 15.532 1.00 84.25 265 GLY A C 1
ATOM 2119 O O . GLY A 1 265 ? 7.993 -11.116 15.634 1.00 84.25 265 GLY A O 1
ATOM 2120 N N . LYS A 1 266 ? 5.988 -12.083 15.931 1.00 88.44 266 LYS A N 1
ATOM 2121 C CA . LYS A 1 266 ? 5.377 -10.966 16.644 1.00 88.44 266 LYS A CA 1
ATOM 2122 C C . LYS A 1 266 ? 4.502 -11.455 17.785 1.00 88.44 266 LYS A C 1
ATOM 2124 O O . LYS A 1 266 ? 3.713 -12.377 17.620 1.00 88.44 266 LYS A O 1
ATOM 2129 N N . LEU A 1 267 ? 4.642 -10.807 18.929 1.00 87.44 267 LEU A N 1
ATOM 2130 C CA . LEU A 1 267 ? 3.844 -11.018 20.123 1.00 87.44 267 LEU A CA 1
ATOM 2131 C C . LEU A 1 267 ? 3.263 -9.673 20.530 1.00 87.44 267 LEU A C 1
ATOM 2133 O O . LEU A 1 267 ? 4.027 -8.753 20.802 1.00 87.44 267 LEU A O 1
ATOM 2137 N N . LYS A 1 268 ? 1.941 -9.552 20.579 1.00 90.19 268 LYS A N 1
ATOM 2138 C CA . LYS A 1 268 ? 1.258 -8.331 20.996 1.00 90.19 268 LYS A CA 1
ATOM 2139 C C . LYS A 1 268 ? 0.386 -8.612 22.209 1.00 90.19 268 LYS A C 1
ATOM 2141 O O . LYS A 1 268 ? -0.360 -9.585 22.216 1.00 90.19 268 LYS A O 1
ATOM 2146 N N . LEU A 1 269 ? 0.476 -7.738 23.197 1.00 88.62 269 LEU A N 1
ATOM 2147 C CA . LEU A 1 269 ? -0.401 -7.673 24.354 1.00 88.62 269 LEU A CA 1
ATOM 2148 C C . LEU A 1 269 ? -0.987 -6.265 24.418 1.00 88.62 269 LEU A C 1
ATOM 2150 O O . LEU A 1 269 ? -0.264 -5.282 24.283 1.00 88.62 269 LEU A O 1
ATOM 2154 N N . SER A 1 270 ? -2.285 -6.158 24.643 1.00 91.62 270 SER A N 1
ATOM 2155 C CA . SER A 1 270 ? -2.975 -4.895 24.874 1.00 91.62 270 SER A CA 1
ATOM 2156 C C . SER A 1 270 ? -3.897 -5.082 26.064 1.00 91.62 270 SER A C 1
ATOM 2158 O O . SER A 1 270 ? -4.698 -6.010 26.082 1.00 91.62 270 SER A O 1
ATOM 2160 N N . LEU A 1 271 ? -3.751 -4.231 27.068 1.00 90.62 271 LEU A N 1
ATOM 2161 C CA . LEU A 1 271 ? -4.527 -4.246 28.296 1.00 90.62 271 LEU A CA 1
ATOM 2162 C C . LEU A 1 271 ? -5.152 -2.870 28.496 1.00 90.62 271 LEU A C 1
ATOM 2164 O O . LEU A 1 271 ? -4.479 -1.844 28.384 1.00 90.62 271 LEU A O 1
ATOM 2168 N N . GLU A 1 272 ? -6.435 -2.863 28.817 1.00 91.88 272 GLU A N 1
ATOM 2169 C CA . GLU A 1 272 ? -7.216 -1.675 29.123 1.00 91.88 272 GLU A CA 1
ATOM 2170 C C . GLU A 1 272 ? -7.828 -1.826 30.516 1.00 91.88 272 GLU A C 1
ATOM 2172 O O . GLU A 1 272 ? -8.497 -2.821 30.800 1.00 91.88 272 GLU A O 1
ATOM 2177 N N . TRP A 1 273 ? -7.575 -0.850 31.390 1.00 92.69 273 TRP A N 1
ATOM 2178 C CA . TRP A 1 273 ? -8.123 -0.785 32.741 1.00 92.69 273 TRP A CA 1
ATOM 2179 C C . TRP A 1 273 ? -9.073 0.402 32.877 1.00 92.69 273 TRP A C 1
ATOM 2181 O O . TRP A 1 273 ? -8.642 1.560 32.839 1.00 92.69 273 TRP A O 1
ATOM 2191 N N . ASP A 1 274 ? -10.339 0.106 33.154 1.00 90.12 274 ASP A N 1
ATOM 2192 C CA . ASP A 1 274 ? -11.328 1.095 33.576 1.00 90.12 274 ASP A CA 1
ATOM 2193 C C . ASP A 1 274 ? -11.080 1.446 35.050 1.00 90.12 274 ASP A C 1
ATOM 2195 O O . ASP A 1 274 ? -11.512 0.730 35.959 1.00 90.12 274 ASP A O 1
ATOM 2199 N N . LEU A 1 275 ? -10.341 2.531 35.311 1.00 87.44 275 LEU A N 1
ATOM 2200 C CA . LEU A 1 275 ? -10.037 2.968 36.681 1.00 87.44 275 LEU A CA 1
ATOM 2201 C C . LEU A 1 275 ? -11.260 3.603 37.357 1.00 87.44 275 LEU A C 1
ATOM 2203 O O . LEU A 1 275 ? -11.418 3.507 38.572 1.00 87.44 275 LEU A O 1
ATOM 2207 N N . ASN A 1 276 ? -12.076 4.308 36.571 1.00 86.62 276 ASN A N 1
ATOM 2208 C CA . ASN A 1 276 ? -13.371 4.892 36.928 1.00 86.62 276 ASN A CA 1
ATOM 2209 C C . ASN A 1 276 ? -14.117 5.287 35.627 1.00 86.62 276 ASN A C 1
ATOM 2211 O O . ASN A 1 276 ? -13.494 5.286 34.563 1.00 86.62 276 ASN A O 1
ATOM 2215 N N . PRO A 1 277 ? -15.403 5.692 35.671 1.00 84.00 277 PRO A N 1
ATOM 2216 C CA . PRO A 1 277 ? -16.188 6.042 34.478 1.00 84.00 277 PRO A CA 1
ATOM 2217 C C . PRO A 1 277 ? -15.617 7.167 33.596 1.00 84.00 277 PRO A C 1
ATOM 2219 O O . PRO A 1 277 ? -16.104 7.392 32.487 1.00 84.00 277 PRO A O 1
ATOM 2222 N N . GLU A 1 278 ? -14.625 7.914 34.083 1.00 90.31 278 GLU A N 1
ATOM 2223 C CA . GLU A 1 278 ? -13.998 9.032 33.379 1.00 90.31 278 GLU A CA 1
ATOM 2224 C C . GLU A 1 278 ? -12.538 8.764 32.992 1.00 90.31 278 GLU A C 1
ATOM 2226 O O . GLU A 1 278 ? -11.964 9.565 32.255 1.00 90.31 278 GLU A O 1
ATOM 2231 N N . THR A 1 279 ? -11.916 7.686 33.479 1.00 91.94 279 THR A N 1
ATOM 2232 C CA . THR A 1 279 ? -10.469 7.462 33.361 1.00 91.94 279 THR A CA 1
ATOM 2233 C C . THR A 1 279 ? -10.153 6.027 32.965 1.00 91.94 279 THR A C 1
ATOM 2235 O O . THR A 1 279 ? -10.468 5.092 33.700 1.00 91.94 279 THR A O 1
ATOM 2238 N N . ILE A 1 280 ? -9.443 5.883 31.849 1.00 93.50 280 ILE A N 1
ATOM 2239 C CA . ILE A 1 280 ? -9.006 4.604 31.291 1.00 93.50 280 ILE A CA 1
ATOM 2240 C C . ILE A 1 280 ? -7.479 4.613 31.207 1.00 93.50 280 ILE A C 1
ATOM 2242 O O . ILE A 1 280 ? -6.877 5.587 30.744 1.00 93.50 280 ILE A O 1
ATOM 2246 N N . LEU A 1 281 ? -6.847 3.537 31.665 1.00 94.44 281 LEU A N 1
ATOM 2247 C CA . LEU A 1 281 ? -5.421 3.290 31.473 1.00 94.44 281 LEU A CA 1
ATOM 2248 C C . LEU A 1 281 ? -5.250 2.230 30.387 1.00 94.44 281 LEU A C 1
ATOM 2250 O O . LEU A 1 281 ? -5.909 1.199 30.427 1.00 94.44 281 LEU A O 1
ATOM 2254 N N . ILE A 1 282 ? -4.352 2.469 29.441 1.00 94.38 282 ILE A N 1
ATOM 2255 C CA . ILE A 1 282 ? -4.067 1.568 28.328 1.00 94.38 282 ILE A CA 1
ATOM 2256 C C . ILE A 1 282 ? -2.581 1.219 28.372 1.00 94.38 282 ILE A C 1
ATOM 2258 O O . ILE A 1 282 ? -1.731 2.109 28.435 1.00 94.38 282 ILE A O 1
ATOM 2262 N N . PHE A 1 283 ? -2.268 -0.068 28.303 1.00 95.56 283 PHE A N 1
ATOM 2263 C CA . PHE A 1 283 ? -0.912 -0.586 28.165 1.00 95.56 283 PHE A CA 1
ATOM 2264 C C . PHE A 1 283 ? -0.842 -1.494 26.952 1.00 95.56 283 PHE A C 1
ATOM 2266 O O . PHE A 1 283 ? -1.684 -2.372 26.784 1.00 95.56 283 PHE A O 1
ATOM 2273 N N . LYS A 1 284 ? 0.165 -1.300 26.107 1.00 95.38 284 LYS A N 1
ATOM 2274 C CA . LYS A 1 284 ? 0.412 -2.170 24.960 1.00 95.38 284 LYS A CA 1
ATOM 2275 C C . LYS A 1 284 ? 1.872 -2.570 24.933 1.00 95.38 284 LYS A C 1
ATOM 2277 O O . LYS A 1 284 ? 2.735 -1.705 25.038 1.00 95.38 284 LYS A O 1
ATOM 2282 N N . GLU A 1 285 ? 2.129 -3.852 24.728 1.00 95.31 285 GLU A N 1
ATOM 2283 C CA . GLU A 1 285 ? 3.443 -4.371 24.365 1.00 95.31 285 GLU A CA 1
ATOM 2284 C C . GLU A 1 285 ? 3.378 -5.055 23.007 1.00 95.31 285 GLU A C 1
ATOM 2286 O O . GLU A 1 285 ? 2.422 -5.756 22.682 1.00 95.31 285 GLU A O 1
ATOM 2291 N N . ASP A 1 286 ? 4.408 -4.838 22.201 1.00 93.88 286 ASP A N 1
ATOM 2292 C CA . ASP A 1 286 ? 4.593 -5.479 20.907 1.00 93.88 286 ASP A CA 1
ATOM 2293 C C . ASP A 1 286 ? 6.069 -5.869 20.780 1.00 93.88 286 ASP A C 1
ATOM 2295 O O . ASP A 1 286 ? 6.953 -5.016 20.677 1.00 93.88 286 ASP A O 1
ATOM 2299 N N . PHE A 1 287 ? 6.343 -7.168 20.840 1.00 93.81 287 PHE A N 1
ATOM 2300 C CA . PHE A 1 287 ? 7.667 -7.730 20.613 1.00 93.81 287 PHE A CA 1
ATOM 2301 C C . PHE A 1 287 ? 7.732 -8.280 19.204 1.00 93.81 287 PHE A C 1
ATOM 2303 O O . PHE A 1 287 ? 6.935 -9.140 18.835 1.00 93.81 287 PHE A O 1
ATOM 2310 N N . GLN A 1 288 ? 8.719 -7.838 18.436 1.00 92.06 288 GLN A N 1
ATOM 2311 C CA . GLN A 1 288 ? 8.934 -8.288 17.070 1.00 92.06 288 GLN A CA 1
ATOM 2312 C C . GLN A 1 288 ? 10.343 -8.853 16.932 1.00 92.06 288 GLN A C 1
ATOM 2314 O O . GLN A 1 288 ? 11.322 -8.265 17.383 1.00 92.06 288 GLN A O 1
ATOM 2319 N N . ALA A 1 289 ? 10.460 -10.007 16.293 1.00 89.31 289 ALA A N 1
ATOM 2320 C CA . ALA A 1 289 ? 11.720 -10.621 15.916 1.00 89.31 289 ALA A CA 1
ATOM 2321 C C . ALA A 1 289 ? 11.730 -10.760 14.400 1.00 89.31 289 ALA A C 1
ATOM 2323 O O . ALA A 1 289 ? 10.883 -11.449 13.842 1.00 89.31 289 ALA A O 1
ATOM 2324 N N . ARG A 1 290 ? 12.664 -10.090 13.730 1.00 84.12 290 ARG A N 1
ATOM 2325 C CA . ARG A 1 290 ? 12.746 -10.052 12.267 1.00 84.12 290 ARG A CA 1
ATOM 2326 C C . ARG A 1 290 ? 14.107 -10.547 11.820 1.00 84.12 290 ARG A C 1
ATOM 2328 O O . ARG A 1 290 ? 15.112 -10.124 12.378 1.00 84.12 290 ARG A O 1
ATOM 2335 N N . GLU A 1 291 ? 14.175 -11.371 10.788 1.00 79.19 291 GLU A N 1
ATOM 2336 C CA . GLU A 1 291 ? 15.442 -11.775 10.179 1.00 79.19 291 GLU A CA 1
ATOM 2337 C C . GLU A 1 291 ? 15.341 -11.673 8.659 1.00 79.19 291 GLU A C 1
ATOM 2339 O O . GLU A 1 291 ? 15.122 -12.669 8.008 1.00 79.19 291 GLU A O 1
ATOM 2344 N N . LYS A 1 292 ? 15.503 -10.485 8.059 1.00 62.31 292 LYS A N 1
ATOM 2345 C CA . LYS A 1 292 ? 15.581 -10.362 6.581 1.00 62.31 292 LYS A CA 1
ATOM 2346 C C . LYS A 1 292 ? 17.026 -10.423 6.051 1.00 62.31 292 LYS A C 1
ATOM 2348 O O . LYS A 1 292 ? 17.281 -10.850 4.933 1.00 62.31 292 LYS A O 1
ATOM 2353 N N . TYR A 1 293 ? 17.989 -10.014 6.880 1.00 65.31 293 TYR A N 1
ATOM 2354 C CA . TYR A 1 293 ? 19.431 -9.989 6.567 1.00 65.31 293 TYR A CA 1
ATOM 2355 C C . TYR A 1 293 ? 20.289 -10.226 7.818 1.00 65.31 293 TYR A C 1
ATOM 2357 O O . TYR A 1 293 ? 21.336 -10.873 7.772 1.00 65.31 293 TYR A O 1
ATOM 2365 N N . GLU A 1 294 ? 19.829 -9.689 8.946 1.00 74.62 294 GLU A N 1
ATOM 2366 C CA . GLU A 1 294 ? 20.345 -9.898 10.292 1.00 74.62 294 GLU A CA 1
ATOM 2367 C C . GLU A 1 294 ? 19.151 -10.020 11.249 1.00 74.62 294 GLU A C 1
ATOM 2369 O O . GLU A 1 294 ? 18.082 -9.479 10.962 1.00 74.62 294 GLU A O 1
ATOM 2374 N N . LYS A 1 295 ? 19.318 -10.751 12.357 1.00 83.69 295 LYS A N 1
ATOM 2375 C CA . LYS A 1 295 ? 18.260 -10.941 13.355 1.00 83.69 295 LYS A CA 1
ATOM 2376 C C . LYS A 1 295 ? 18.082 -9.678 14.198 1.00 83.69 295 LYS A C 1
ATOM 2378 O O . LYS A 1 295 ? 18.887 -9.419 15.086 1.00 83.69 295 LYS A O 1
ATOM 2383 N N . THR A 1 296 ? 17.021 -8.928 13.959 1.00 88.00 296 THR A N 1
ATOM 2384 C CA . THR A 1 296 ? 16.660 -7.726 14.710 1.00 88.00 296 THR A CA 1
ATOM 2385 C C . THR A 1 296 ? 15.549 -8.052 15.698 1.00 88.00 296 THR A C 1
ATOM 2387 O O . THR A 1 296 ? 14.560 -8.690 15.339 1.00 88.00 296 THR A O 1
ATOM 2390 N N . LEU A 1 297 ? 15.711 -7.620 16.946 1.00 91.94 297 LEU A N 1
ATOM 2391 C CA . LEU A 1 297 ? 14.682 -7.711 17.977 1.00 91.94 297 LEU A CA 1
ATOM 2392 C C . LEU A 1 297 ? 14.171 -6.312 18.286 1.00 91.94 297 LEU A C 1
ATOM 2394 O O . LEU A 1 297 ? 14.958 -5.398 18.523 1.00 91.94 297 LEU A O 1
ATOM 2398 N N . GLU A 1 298 ? 12.862 -6.149 18.303 1.00 93.06 298 GLU A N 1
ATOM 2399 C CA . GLU A 1 298 ? 12.204 -4.891 18.603 1.00 93.06 298 GLU A CA 1
ATOM 2400 C C . GLU A 1 298 ? 11.191 -5.082 19.710 1.00 93.06 298 GLU A C 1
ATOM 2402 O O . GLU A 1 298 ? 10.480 -6.082 19.760 1.00 93.06 298 GLU A O 1
ATOM 2407 N N . HIS A 1 299 ? 11.137 -4.102 20.597 1.00 95.56 299 HIS A N 1
ATOM 2408 C CA . HIS A 1 299 ? 10.149 -4.030 21.651 1.00 95.56 299 HIS A CA 1
ATOM 2409 C C . HIS A 1 299 ? 9.520 -2.646 21.612 1.00 95.56 299 HIS A C 1
ATOM 2411 O O . HIS A 1 299 ? 10.232 -1.647 21.733 1.00 95.56 299 HIS A O 1
ATOM 2417 N N . PHE A 1 300 ? 8.208 -2.601 21.429 1.00 96.38 300 PHE A N 1
ATOM 2418 C CA . PHE A 1 300 ? 7.405 -1.395 21.527 1.00 96.38 300 PHE A CA 1
ATOM 2419 C C . PHE A 1 300 ? 6.545 -1.485 22.783 1.00 96.38 300 PHE A C 1
ATOM 2421 O O . PHE A 1 300 ? 5.886 -2.499 23.008 1.00 96.38 300 PHE A O 1
ATOM 2428 N N . THR A 1 301 ? 6.538 -0.421 23.573 1.00 97.25 301 THR A N 1
ATOM 2429 C CA . THR A 1 301 ? 5.722 -0.296 24.778 1.00 97.25 301 THR A CA 1
ATOM 2430 C C . THR A 1 301 ? 4.963 1.018 24.705 1.00 97.25 301 THR A C 1
ATOM 2432 O O . THR A 1 301 ? 5.579 2.071 24.575 1.00 97.25 301 THR A O 1
ATOM 2435 N N . THR A 1 302 ? 3.642 0.970 24.822 1.00 97.38 302 THR A N 1
ATOM 2436 C CA . THR A 1 302 ? 2.798 2.161 24.947 1.00 97.38 302 THR A CA 1
ATOM 2437 C C . THR A 1 302 ? 2.140 2.152 26.311 1.00 97.38 302 THR A C 1
ATOM 2439 O O . THR A 1 302 ? 1.451 1.194 26.658 1.00 97.38 302 THR A O 1
ATOM 2442 N N . LEU A 1 303 ? 2.287 3.244 27.054 1.00 97.56 303 LEU A N 1
ATOM 2443 C CA . LEU A 1 303 ? 1.476 3.535 28.230 1.00 97.56 303 LEU A CA 1
ATOM 2444 C C . LEU A 1 303 ? 0.660 4.793 27.950 1.00 97.56 303 LEU A C 1
ATOM 2446 O O . LEU A 1 303 ? 1.229 5.842 27.657 1.00 97.56 303 LEU A O 1
ATOM 2450 N N . ALA A 1 304 ? -0.664 4.710 28.043 1.00 97.19 304 ALA A N 1
ATOM 2451 C CA . ALA A 1 304 ? -1.537 5.850 27.808 1.00 97.19 304 ALA A CA 1
ATOM 2452 C C . ALA A 1 304 ? -2.594 5.998 28.901 1.00 97.19 304 ALA A C 1
ATOM 2454 O O . ALA A 1 304 ? -3.240 5.036 29.299 1.00 97.19 304 ALA A O 1
ATOM 2455 N N . LEU A 1 305 ? -2.789 7.231 29.362 1.00 96.75 305 LEU A N 1
ATOM 2456 C CA . LEU A 1 305 ? -3.856 7.614 30.275 1.00 96.75 305 LEU A CA 1
ATOM 2457 C C . LEU A 1 305 ? -4.871 8.460 29.513 1.00 96.75 305 LEU A C 1
ATOM 2459 O O . LEU A 1 305 ? -4.556 9.570 29.077 1.00 96.75 305 LEU A O 1
ATOM 2463 N N . GLN A 1 306 ? -6.093 7.956 29.398 1.00 96.12 306 GLN A N 1
ATOM 2464 C CA . GLN A 1 306 ? -7.227 8.684 28.854 1.00 96.12 306 GLN A CA 1
ATOM 2465 C C . GLN A 1 306 ? -8.093 9.209 29.996 1.00 96.12 306 GLN A C 1
ATOM 2467 O O . GLN A 1 306 ? -8.531 8.450 30.855 1.00 96.12 306 GLN A O 1
ATOM 2472 N N . LYS A 1 307 ? -8.371 10.514 29.992 1.00 96.06 307 LYS A N 1
ATOM 2473 C CA . LYS A 1 307 ? -9.232 11.179 30.969 1.00 96.06 307 LYS A CA 1
ATOM 2474 C C . LYS A 1 307 ? -10.298 12.016 30.277 1.00 96.06 307 LYS A C 1
ATOM 2476 O O . LYS A 1 307 ? -9.984 12.956 29.546 1.00 96.06 307 LYS A O 1
ATOM 2481 N N . LYS A 1 308 ? -11.561 11.724 30.561 1.00 94.94 308 LYS A N 1
ATOM 2482 C CA . LYS A 1 308 ? -12.710 12.538 30.171 1.00 94.94 308 LYS A CA 1
ATOM 2483 C C . LYS A 1 308 ? -12.667 13.875 30.921 1.00 94.94 308 LYS A C 1
ATOM 2485 O O . LYS A 1 308 ? -12.439 13.910 32.125 1.00 94.94 308 LYS A O 1
ATOM 2490 N N . VAL A 1 309 ? -12.851 14.985 30.208 1.00 93.00 309 VAL A N 1
ATOM 2491 C CA . VAL A 1 309 ? -12.794 16.354 30.776 1.00 93.00 309 VAL A CA 1
ATOM 2492 C C . VAL A 1 309 ? -14.057 17.177 30.532 1.00 93.00 309 VAL A C 1
ATOM 2494 O O . VAL A 1 309 ? -14.184 18.294 31.025 1.00 93.00 309 VAL A O 1
ATOM 2497 N N . GLY A 1 310 ? -15.010 16.624 29.791 1.00 88.31 310 GLY A N 1
ATOM 2498 C CA . GLY A 1 310 ? -16.319 17.213 29.563 1.00 88.31 310 GLY A CA 1
ATOM 2499 C C . GLY A 1 310 ? -17.221 16.243 28.814 1.00 88.31 310 GLY A C 1
ATOM 2500 O O . GLY A 1 310 ? -16.831 15.113 28.502 1.00 88.31 310 GLY A O 1
ATOM 2501 N N . ASN A 1 311 ? -18.426 16.694 28.474 1.00 84.38 311 ASN A N 1
ATOM 2502 C CA . ASN A 1 311 ? -19.324 15.920 27.621 1.00 84.38 311 ASN A CA 1
ATOM 2503 C C . ASN A 1 311 ? -18.661 15.728 26.248 1.00 84.38 311 ASN A C 1
ATOM 2505 O O . ASN A 1 311 ? -18.376 16.706 25.559 1.00 84.38 311 ASN A O 1
ATOM 2509 N N . ASN A 1 312 ? -18.371 14.471 25.903 1.00 89.06 312 ASN A N 1
ATOM 2510 C CA . ASN A 1 312 ? -17.722 14.048 24.658 1.00 89.06 312 ASN A CA 1
ATOM 2511 C C . ASN A 1 312 ? -16.342 14.686 24.409 1.00 89.06 312 ASN A C 1
ATOM 2513 O O . ASN A 1 312 ? -15.981 14.996 23.278 1.00 89.06 312 ASN A O 1
ATOM 2517 N N . SER A 1 313 ? -15.559 14.924 25.464 1.00 94.06 313 SER A N 1
ATOM 2518 C CA . SER A 1 313 ? -14.175 15.384 25.315 1.00 94.06 313 SER A CA 1
ATOM 2519 C C . SER A 1 313 ? -13.248 14.687 26.288 1.00 94.06 313 SER A C 1
ATOM 2521 O O . SER A 1 313 ? -13.610 14.438 27.442 1.00 94.06 313 SER A O 1
ATOM 2523 N N . TYR A 1 314 ? -12.049 14.377 25.815 1.00 95.31 314 TYR A N 1
ATOM 2524 C CA . TYR A 1 314 ? -11.062 13.626 26.565 1.00 95.31 314 TYR A CA 1
ATOM 2525 C C . TYR A 1 314 ? -9.645 14.081 26.221 1.00 95.31 314 TYR A C 1
ATOM 2527 O O . TYR A 1 314 ? -9.350 14.516 25.108 1.00 95.31 314 TYR A O 1
ATOM 2535 N N . PHE A 1 315 ? -8.770 14.008 27.218 1.00 96.62 315 PHE A N 1
ATOM 2536 C CA . PHE A 1 315 ? -7.332 14.132 27.050 1.00 96.62 315 PHE A CA 1
ATOM 2537 C C . PHE A 1 315 ? -6.704 12.748 27.102 1.00 96.62 315 PHE A C 1
ATOM 2539 O O . PHE A 1 315 ? -7.060 11.940 27.957 1.00 96.62 315 PHE A O 1
ATOM 2546 N N . VAL A 1 316 ? -5.744 12.503 26.221 1.00 96.69 316 VAL A N 1
ATOM 2547 C CA . VAL A 1 316 ? -4.903 11.310 26.228 1.00 96.69 316 VAL A CA 1
ATOM 2548 C C . VAL A 1 316 ? -3.461 11.757 26.396 1.00 96.69 316 VAL A C 1
ATOM 2550 O O . VAL A 1 316 ? -2.949 12.517 25.573 1.00 96.69 316 VAL A O 1
ATOM 2553 N N . LEU A 1 317 ? -2.814 11.300 27.460 1.00 97.62 317 LEU A N 1
ATOM 2554 C CA . LEU A 1 317 ? -1.371 11.417 27.635 1.00 97.62 317 LEU A CA 1
ATOM 2555 C C . LEU A 1 317 ? -0.761 10.049 27.353 1.00 97.62 317 LEU A C 1
ATOM 2557 O O . LEU A 1 317 ? -1.111 9.095 28.042 1.00 97.62 317 LEU A O 1
ATOM 2561 N N . SER A 1 318 ? 0.118 9.951 26.359 1.00 97.44 318 SER A N 1
ATOM 2562 C CA . SER A 1 318 ? 0.785 8.701 25.995 1.00 97.44 318 SER A CA 1
ATOM 2563 C C . SER A 1 318 ? 2.302 8.829 26.035 1.00 97.44 318 SER A C 1
ATOM 2565 O O . SER A 1 318 ? 2.853 9.890 25.730 1.00 97.44 318 SER A O 1
ATOM 2567 N N . ASP A 1 319 ? 2.953 7.730 26.397 1.00 97.50 319 ASP A N 1
ATOM 2568 C CA . ASP A 1 319 ? 4.386 7.504 26.258 1.00 97.50 319 ASP A CA 1
ATOM 2569 C C . ASP A 1 319 ? 4.593 6.238 25.421 1.00 97.50 319 ASP A C 1
ATOM 2571 O O . ASP A 1 319 ? 4.195 5.143 25.826 1.00 97.50 319 ASP A O 1
ATOM 2575 N N . ASP A 1 320 ? 5.146 6.420 24.225 1.00 97.06 320 ASP A N 1
ATOM 2576 C CA . ASP A 1 320 ? 5.423 5.372 23.249 1.00 97.06 320 ASP A CA 1
ATOM 2577 C C . ASP A 1 320 ? 6.939 5.143 23.188 1.00 97.06 320 ASP A C 1
ATOM 2579 O O . ASP A 1 320 ? 7.691 5.931 22.602 1.00 97.06 320 ASP A O 1
ATOM 2583 N N . PHE A 1 321 ? 7.392 4.044 23.781 1.00 96.75 321 PHE A N 1
ATOM 2584 C CA . PHE A 1 321 ? 8.787 3.633 23.808 1.00 96.75 321 PHE A CA 1
ATOM 2585 C C . PHE A 1 321 ? 9.051 2.544 22.768 1.00 96.75 321 PHE A C 1
ATOM 2587 O O . PHE A 1 321 ? 8.285 1.595 22.628 1.00 96.75 321 PHE A O 1
ATOM 2594 N N . GLN A 1 322 ? 10.178 2.637 22.065 1.00 95.81 322 GLN A N 1
ATOM 2595 C CA . GLN A 1 322 ? 10.673 1.582 21.183 1.00 95.81 322 GLN A CA 1
ATOM 2596 C C . GLN A 1 322 ? 12.134 1.297 21.499 1.00 95.81 322 GLN A C 1
ATOM 2598 O O . GLN A 1 322 ? 12.961 2.206 21.544 1.00 95.81 322 GLN A O 1
ATOM 2603 N N . ARG A 1 323 ? 12.495 0.022 21.581 1.00 93.38 323 ARG A N 1
ATOM 2604 C CA . ARG A 1 323 ? 13.882 -0.438 21.586 1.00 93.38 323 ARG A CA 1
ATOM 2605 C C . ARG A 1 323 ? 14.124 -1.359 20.405 1.00 93.38 323 ARG A C 1
ATOM 2607 O O . ARG A 1 323 ? 13.333 -2.260 20.167 1.00 93.38 323 ARG A O 1
ATOM 2614 N N . THR A 1 324 ? 15.233 -1.145 19.705 1.00 91.62 324 THR A N 1
ATOM 2615 C CA . THR A 1 324 ? 15.677 -2.008 18.605 1.00 91.62 324 THR A CA 1
ATOM 2616 C C . THR A 1 324 ? 17.080 -2.525 18.894 1.00 91.62 324 THR A C 1
ATOM 2618 O O . THR A 1 324 ? 18.018 -1.738 19.041 1.00 91.62 324 THR A O 1
ATOM 2621 N N . ASP A 1 325 ? 17.226 -3.845 18.958 1.00 89.38 325 ASP A N 1
ATOM 2622 C CA . ASP A 1 325 ? 18.482 -4.547 19.190 1.00 89.38 325 ASP A CA 1
ATOM 2623 C C . ASP A 1 325 ? 18.911 -5.314 17.928 1.00 89.38 325 ASP A C 1
ATOM 2625 O O . ASP A 1 325 ? 18.217 -6.212 17.449 1.00 89.38 325 ASP A O 1
ATOM 2629 N N . TYR A 1 326 ? 20.097 -4.987 17.417 1.00 86.19 326 TYR A N 1
ATOM 2630 C CA . TYR A 1 326 ? 20.748 -5.685 16.310 1.00 86.19 326 TYR A CA 1
ATOM 2631 C C . TYR A 1 326 ? 21.809 -6.672 16.832 1.00 86.19 326 TYR A C 1
ATOM 2633 O O . TYR A 1 326 ? 22.354 -6.478 17.928 1.00 86.19 326 TYR A O 1
ATOM 2641 N N . PRO A 1 327 ? 22.202 -7.699 16.049 1.00 79.50 327 PRO A N 1
ATOM 2642 C CA . PRO A 1 327 ? 23.253 -8.637 16.450 1.00 79.50 327 PRO A CA 1
ATOM 2643 C C . PRO A 1 327 ? 24.608 -7.939 16.594 1.00 79.50 327 PRO A C 1
ATOM 2645 O O . PRO A 1 327 ? 25.359 -8.193 17.536 1.00 79.50 327 PRO A O 1
ATOM 2648 N N . SER A 1 328 ? 24.904 -7.000 15.685 1.00 72.38 328 SER A N 1
ATOM 2649 C CA . SER A 1 328 ? 26.052 -6.099 15.794 1.00 72.38 328 SER A CA 1
ATOM 2650 C C . SER A 1 328 ? 25.721 -4.953 16.755 1.00 72.38 328 SER A C 1
ATOM 2652 O O . SER A 1 328 ? 25.376 -3.839 16.356 1.00 72.38 328 SER A O 1
ATOM 2654 N N . ARG A 1 329 ? 25.834 -5.245 18.056 1.00 62.72 329 ARG A N 1
ATOM 2655 C CA . ARG A 1 329 ? 25.491 -4.330 19.162 1.00 62.72 329 ARG A CA 1
ATOM 2656 C C . ARG A 1 329 ? 26.320 -3.041 19.206 1.00 62.72 329 ARG A C 1
ATOM 2658 O O . ARG A 1 329 ? 26.079 -2.177 20.042 1.00 62.72 329 ARG A O 1
ATOM 2665 N N . SER A 1 330 ? 27.351 -2.915 18.375 1.00 60.25 330 SER A N 1
ATOM 2666 C CA . SER A 1 330 ? 28.362 -1.870 18.516 1.00 60.25 330 SER A CA 1
ATOM 2667 C C . SER A 1 330 ? 27.927 -0.478 18.037 1.00 60.25 330 SER A C 1
ATOM 2669 O O . SER A 1 330 ? 28.506 0.487 18.525 1.00 60.25 330 SER A O 1
ATOM 2671 N N . TYR A 1 331 ? 26.925 -0.345 17.154 1.00 67.50 331 TYR A N 1
ATOM 2672 C CA . TYR A 1 331 ? 26.519 0.973 16.605 1.00 67.50 331 TYR A CA 1
ATOM 2673 C C . TYR A 1 331 ? 25.058 1.090 16.133 1.00 67.50 331 TYR A C 1
ATOM 2675 O O . TYR A 1 331 ? 24.596 2.194 15.872 1.00 67.50 331 TYR A O 1
ATOM 2683 N N . LYS A 1 332 ? 24.321 -0.019 15.986 1.00 80.94 332 LYS A N 1
ATOM 2684 C CA . LYS A 1 332 ? 22.978 0.007 15.377 1.00 80.94 332 LYS A CA 1
ATOM 2685 C C . LYS A 1 332 ? 21.829 0.051 16.383 1.00 80.94 332 LYS A C 1
ATOM 2687 O O . LYS A 1 332 ? 20.729 0.448 16.014 1.00 80.94 332 LYS A O 1
ATOM 2692 N N . ASN A 1 333 ? 22.063 -0.366 17.628 1.00 87.31 333 ASN A N 1
ATOM 2693 C CA . ASN A 1 333 ? 21.015 -0.404 18.645 1.00 87.31 333 ASN A CA 1
ATOM 2694 C C . ASN A 1 333 ? 20.573 1.013 18.996 1.00 87.31 333 ASN A C 1
ATOM 2696 O O . ASN A 1 333 ? 21.411 1.882 19.262 1.00 87.31 333 ASN A O 1
ATOM 2700 N N . PHE A 1 334 ? 19.261 1.223 19.030 1.00 90.75 334 PHE A N 1
ATOM 2701 C CA . PHE A 1 334 ? 18.682 2.507 19.391 1.00 90.75 334 PHE A CA 1
ATOM 2702 C C . PHE A 1 334 ? 17.423 2.351 20.236 1.00 90.75 334 PHE A C 1
ATOM 2704 O O . PHE A 1 334 ? 16.757 1.311 20.244 1.00 90.75 334 PHE A O 1
ATOM 2711 N N . LYS A 1 335 ? 17.100 3.438 20.928 1.00 93.62 335 LYS A N 1
ATOM 2712 C CA . LYS A 1 335 ? 15.872 3.637 21.686 1.00 93.62 335 LYS A CA 1
ATOM 2713 C C . LYS A 1 335 ? 15.174 4.873 21.147 1.00 93.62 335 LYS A C 1
ATOM 2715 O O . LYS A 1 335 ? 15.824 5.907 20.979 1.00 93.62 335 LYS A O 1
ATOM 2720 N N . ASN A 1 336 ? 13.880 4.757 20.889 1.00 94.81 336 ASN A N 1
ATOM 2721 C CA . ASN A 1 336 ? 13.014 5.893 20.624 1.00 94.81 336 ASN A CA 1
ATOM 2722 C C . ASN A 1 336 ? 12.065 6.074 21.798 1.00 94.81 336 ASN A C 1
ATOM 2724 O O . ASN A 1 336 ? 11.637 5.092 22.401 1.00 94.81 336 ASN A O 1
ATOM 2728 N N . ASN A 1 337 ? 11.724 7.321 22.085 1.00 96.50 337 ASN A N 1
ATOM 2729 C CA . ASN A 1 337 ? 10.646 7.637 23.005 1.00 96.50 337 ASN A CA 1
ATOM 2730 C C . ASN A 1 337 ? 9.816 8.783 22.445 1.00 96.50 337 ASN A C 1
ATOM 2732 O O . ASN A 1 337 ? 10.402 9.772 22.004 1.00 96.50 337 ASN A O 1
ATOM 2736 N N . LEU A 1 338 ? 8.494 8.667 22.490 1.00 96.62 338 LEU A N 1
ATOM 2737 C CA . LEU A 1 338 ? 7.553 9.717 22.122 1.00 96.62 338 LEU A CA 1
ATOM 2738 C C . LEU A 1 338 ? 6.567 9.936 23.266 1.00 96.62 338 LEU A C 1
ATOM 2740 O O . LEU A 1 338 ? 5.683 9.120 23.496 1.00 96.62 338 LEU A O 1
ATOM 2744 N N . VAL A 1 339 ? 6.674 11.092 23.917 1.00 97.44 339 VAL A N 1
ATOM 2745 C CA . VAL A 1 339 ? 5.666 11.555 24.876 1.00 97.44 339 VAL A CA 1
ATOM 2746 C C . VAL A 1 339 ? 4.739 12.524 24.162 1.00 97.44 339 VAL A C 1
ATOM 2748 O O . VAL A 1 339 ? 5.206 13.511 23.585 1.00 97.44 339 VAL A O 1
ATOM 2751 N N . LYS A 1 340 ? 3.431 12.272 24.199 1.00 96.88 340 LYS A N 1
ATOM 2752 C CA . LYS A 1 340 ? 2.433 13.062 23.470 1.00 96.88 340 LYS A CA 1
ATOM 2753 C C . LYS A 1 340 ? 1.198 13.318 24.320 1.00 96.88 340 LYS A C 1
ATOM 2755 O O . LYS A 1 340 ? 0.650 12.409 24.935 1.00 96.88 340 LYS A O 1
ATOM 2760 N N . ALA A 1 341 ? 0.718 14.556 24.294 1.00 97.50 341 ALA A N 1
ATOM 2761 C CA . ALA A 1 341 ? -0.589 14.923 24.822 1.00 97.50 341 ALA A CA 1
ATOM 2762 C C . ALA A 1 341 ? -1.545 15.170 23.654 1.00 97.50 341 ALA A C 1
ATOM 2764 O O . ALA A 1 341 ? -1.204 15.890 22.717 1.00 97.50 341 ALA A O 1
ATOM 2765 N N . THR A 1 342 ? -2.737 14.586 23.716 1.00 97.69 342 THR A N 1
ATOM 2766 C CA . THR A 1 342 ? -3.782 14.717 22.696 1.00 97.69 342 THR A CA 1
ATOM 2767 C C . THR A 1 342 ? -5.076 15.164 23.359 1.00 97.69 342 THR A C 1
ATOM 2769 O O . THR A 1 342 ? -5.529 14.540 24.311 1.00 97.69 342 THR A O 1
ATOM 2772 N N . TYR A 1 343 ? -5.679 16.234 22.860 1.00 97.44 343 TYR A N 1
ATOM 2773 C CA . TYR A 1 343 ? -7.042 16.631 23.187 1.00 97.44 343 TYR A CA 1
ATOM 2774 C C . TYR A 1 343 ? -7.973 16.157 22.083 1.00 97.44 343 TYR A C 1
ATOM 2776 O O . TYR A 1 343 ? -7.682 16.387 20.909 1.00 97.44 343 TYR A O 1
ATOM 2784 N N . ILE A 1 344 ? -9.088 15.535 22.452 1.00 96.75 344 ILE A N 1
ATOM 2785 C CA . ILE A 1 344 ? -10.112 15.085 21.516 1.00 96.75 344 ILE A CA 1
ATOM 2786 C C . ILE A 1 344 ? -11.467 15.608 21.982 1.00 96.75 344 ILE A C 1
ATOM 2788 O O . ILE A 1 344 ? -11.793 15.589 23.172 1.00 96.75 344 ILE A O 1
ATOM 2792 N N . LYS A 1 345 ? -12.252 16.107 21.031 1.00 95.75 345 LYS A N 1
ATOM 2793 C CA . LYS A 1 345 ? -13.621 16.563 21.233 1.00 95.75 345 LYS A CA 1
ATOM 2794 C C . LYS A 1 345 ? -14.501 16.021 20.123 1.00 95.75 345 LYS A C 1
ATOM 2796 O O . LYS A 1 345 ? -14.249 16.266 18.945 1.00 95.75 345 LYS A O 1
ATOM 2801 N N . GLU A 1 346 ? -15.568 15.357 20.520 1.00 94.19 346 GLU A N 1
ATOM 2802 C CA . GLU A 1 346 ? -16.547 14.761 19.629 1.00 94.19 346 GLU A CA 1
ATOM 2803 C C . GLU A 1 346 ? -17.914 15.412 19.836 1.00 94.19 346 GLU A C 1
ATOM 2805 O O . GLU A 1 346 ? -18.303 15.833 20.926 1.00 94.19 346 GLU A O 1
ATOM 2810 N N . SER A 1 347 ? -18.662 15.526 18.754 1.00 89.94 347 SER A N 1
ATOM 2811 C CA . SER A 1 347 ? -20.042 15.989 18.726 1.00 89.94 347 SER A CA 1
ATOM 2812 C C . SER A 1 347 ? -20.747 15.285 17.575 1.00 89.94 347 SER A C 1
ATOM 2814 O O . SER A 1 347 ? -20.086 14.732 16.698 1.00 89.94 347 SER A O 1
ATOM 2816 N N . SER A 1 348 ? -22.076 15.337 17.539 1.00 86.19 348 SER A N 1
ATOM 2817 C CA . SER A 1 348 ? -22.850 14.758 16.433 1.00 86.19 348 SER A CA 1
ATOM 2818 C C . SER A 1 348 ? -22.488 15.344 15.063 1.00 86.19 348 SER A C 1
ATOM 2820 O O . SER A 1 348 ? -22.661 14.672 14.055 1.00 86.19 348 SER A O 1
ATOM 2822 N N . GLU A 1 349 ? -21.985 16.581 15.020 1.00 91.56 349 GLU A N 1
ATOM 2823 C CA . GLU A 1 349 ? -21.711 17.321 13.778 1.00 91.56 349 GLU A CA 1
ATOM 2824 C C . GLU A 1 349 ? -20.214 17.523 13.501 1.00 91.56 349 GLU A C 1
ATOM 2826 O O . GLU A 1 349 ? -19.836 18.031 12.449 1.00 91.56 349 GLU A O 1
ATOM 2831 N N . SER A 1 350 ? -19.324 17.189 14.438 1.00 92.62 350 SER A N 1
ATOM 2832 C CA . SER A 1 350 ? -17.887 17.409 14.252 1.00 92.62 350 SER A CA 1
ATOM 2833 C C . SER A 1 350 ? -17.029 16.586 15.200 1.00 92.62 350 SER A C 1
ATOM 2835 O O . SER A 1 350 ? -17.398 16.370 16.356 1.00 92.62 350 SER A O 1
ATOM 2837 N N . THR A 1 351 ? -15.844 16.206 14.729 1.00 95.88 351 THR A N 1
ATOM 2838 C CA . THR A 1 351 ? -14.771 15.673 15.571 1.00 95.88 351 THR A CA 1
ATOM 2839 C C . THR A 1 351 ? -13.535 16.549 15.428 1.00 95.88 351 THR A C 1
ATOM 2841 O O . THR A 1 351 ? -13.198 17.012 14.340 1.00 95.88 351 THR A O 1
ATOM 2844 N N . TYR A 1 352 ? -12.878 16.836 16.543 1.00 96.50 352 TYR A N 1
ATOM 2845 C CA . TYR A 1 352 ? -11.663 17.635 16.598 1.00 96.50 352 TYR A CA 1
ATOM 2846 C C . TYR A 1 352 ? -10.628 16.911 17.444 1.00 96.50 352 TYR A C 1
ATOM 2848 O O . TYR A 1 352 ? -10.934 16.482 18.556 1.00 96.50 352 TYR A O 1
ATOM 2856 N N . SER A 1 353 ? -9.400 16.823 16.947 1.00 97.06 353 SER A N 1
ATOM 2857 C CA . SER A 1 353 ? -8.255 16.362 17.718 1.00 97.06 353 SER A CA 1
ATOM 2858 C C . SER A 1 353 ? -7.079 17.313 17.541 1.00 97.06 353 SER A C 1
ATOM 2860 O O . SER A 1 353 ? -6.857 17.869 16.468 1.00 97.06 353 SER A O 1
ATOM 2862 N N . ALA A 1 354 ? -6.318 17.523 18.607 1.00 97.44 354 ALA A N 1
ATOM 2863 C CA . ALA A 1 354 ? -5.062 18.255 18.552 1.00 97.44 354 ALA A CA 1
ATOM 2864 C C . ALA A 1 354 ? -4.051 17.601 19.478 1.00 97.44 354 ALA A C 1
ATOM 2866 O O . ALA A 1 354 ? -4.377 17.251 20.610 1.00 97.44 354 ALA A O 1
ATOM 2867 N N . SER A 1 355 ? -2.822 17.447 19.006 1.00 97.00 355 SER A N 1
ATOM 2868 C CA . SER A 1 355 ? -1.740 16.826 19.749 1.00 97.00 355 SER A CA 1
ATOM 2869 C C . SER A 1 355 ? -0.434 17.580 19.589 1.00 97.00 355 SER A C 1
ATOM 2871 O O . SER A 1 355 ? -0.147 18.159 18.538 1.00 97.00 355 SER A O 1
ATOM 2873 N N . ALA A 1 356 ? 0.353 17.538 20.656 1.00 97.12 356 ALA A N 1
ATOM 2874 C CA . ALA A 1 356 ? 1.728 17.993 20.681 1.00 97.12 356 ALA A CA 1
ATOM 2875 C C . ALA A 1 356 ? 2.558 16.972 21.459 1.00 97.12 356 ALA A C 1
ATOM 2877 O O . ALA A 1 356 ? 2.101 16.424 22.469 1.00 97.12 356 ALA A O 1
ATOM 2878 N N . GLY A 1 357 ? 3.767 16.707 20.985 1.00 96.50 357 GLY A N 1
ATOM 2879 C CA . GLY A 1 357 ? 4.647 15.731 21.601 1.00 96.50 357 GLY A CA 1
ATOM 2880 C C . GLY A 1 357 ? 6.116 15.994 21.330 1.00 96.50 357 GLY A C 1
ATOM 2881 O O . GLY A 1 357 ? 6.486 16.808 20.483 1.00 96.50 357 GLY A O 1
ATOM 2882 N N . ILE A 1 358 ? 6.944 15.284 22.086 1.00 96.44 358 ILE A N 1
ATOM 2883 C CA . ILE A 1 358 ? 8.395 15.299 21.958 1.00 96.44 358 ILE A CA 1
ATOM 2884 C C . ILE A 1 358 ? 8.833 13.868 21.688 1.00 96.44 358 ILE A C 1
ATOM 2886 O O . IL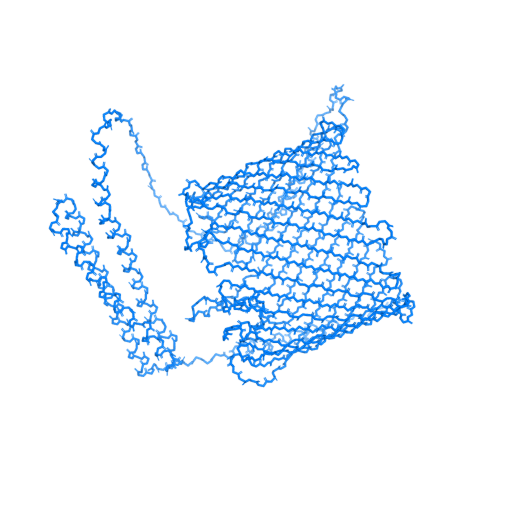E A 1 358 ? 8.629 12.986 22.524 1.00 96.44 358 ILE A O 1
ATOM 2890 N N . ALA A 1 359 ? 9.439 13.657 20.526 1.00 95.44 359 ALA A N 1
ATOM 2891 C CA . ALA A 1 359 ? 10.113 12.424 20.174 1.00 95.44 359 ALA A CA 1
ATOM 2892 C C . ALA A 1 359 ? 11.626 12.579 20.328 1.00 95.44 359 ALA A C 1
ATOM 2894 O O . ALA A 1 359 ? 12.195 13.648 20.107 1.00 95.44 359 ALA A O 1
ATOM 2895 N N . ASN A 1 360 ? 12.299 11.492 20.677 1.00 94.88 360 ASN A N 1
ATOM 2896 C CA . ASN A 1 360 ? 13.748 11.420 20.610 1.00 94.88 360 ASN A CA 1
ATOM 2897 C C . ASN A 1 360 ? 14.207 10.047 20.130 1.00 94.88 360 ASN A C 1
ATOM 2899 O O . ASN A 1 360 ? 13.528 9.047 20.356 1.00 94.88 360 ASN A O 1
ATOM 2903 N N . ARG A 1 361 ? 15.384 10.015 19.500 1.00 92.81 361 ARG A N 1
ATOM 2904 C CA . ARG A 1 361 ? 16.138 8.791 19.204 1.00 92.81 361 ARG A CA 1
ATOM 2905 C C . ARG A 1 361 ? 17.514 8.871 19.839 1.00 92.81 361 ARG A C 1
ATOM 2907 O O . ARG A 1 361 ? 18.187 9.903 19.736 1.00 92.81 361 ARG A O 1
ATOM 2914 N N . ARG A 1 362 ? 17.929 7.779 20.478 1.00 91.00 362 ARG A N 1
ATOM 2915 C CA . ARG A 1 362 ? 19.242 7.618 21.110 1.00 91.00 362 ARG A CA 1
ATOM 2916 C C . ARG A 1 362 ? 19.872 6.301 20.706 1.00 91.00 362 ARG A C 1
ATOM 2918 O O . ARG A 1 362 ? 19.251 5.257 20.886 1.00 91.00 362 ARG A O 1
ATOM 2925 N N . TYR A 1 363 ? 21.101 6.341 20.215 1.00 87.00 363 TYR A N 1
ATOM 2926 C CA . TYR A 1 363 ? 21.900 5.144 19.959 1.00 87.00 363 TYR A CA 1
ATOM 2927 C C . TYR A 1 363 ? 22.762 4.815 21.179 1.00 87.00 363 TYR A C 1
ATOM 2929 O O . TYR A 1 363 ? 23.343 5.706 21.794 1.00 87.00 363 TYR A O 1
ATOM 2937 N N . ASP A 1 364 ? 22.901 3.532 21.518 1.00 80.44 364 ASP A N 1
ATOM 2938 C CA . ASP A 1 364 ? 23.593 3.133 22.757 1.00 80.44 364 ASP A CA 1
ATOM 2939 C C . ASP A 1 364 ? 25.097 3.487 22.765 1.00 80.44 364 ASP A C 1
ATOM 2941 O O . ASP A 1 364 ? 25.697 3.611 23.832 1.00 80.44 364 ASP A O 1
ATOM 2945 N N . ARG A 1 365 ? 25.732 3.614 21.589 1.00 72.38 365 ARG A N 1
ATOM 2946 C CA . ARG A 1 365 ? 27.193 3.814 21.461 1.00 72.38 365 ARG A CA 1
ATOM 2947 C C . ARG A 1 365 ? 27.632 4.871 20.441 1.00 72.38 365 ARG A C 1
ATOM 2949 O O . ARG A 1 365 ? 28.801 5.245 20.445 1.00 72.38 365 ARG A O 1
ATOM 2956 N N . THR A 1 366 ? 26.737 5.366 19.583 1.00 71.06 366 THR A N 1
ATOM 2957 C CA . THR A 1 366 ? 27.065 6.334 18.518 1.00 71.06 366 THR A CA 1
ATOM 2958 C C . THR A 1 366 ? 26.070 7.486 18.477 1.00 71.06 366 THR A C 1
ATOM 2960 O O . THR A 1 366 ? 25.075 7.428 17.767 1.00 71.06 366 THR A O 1
ATOM 2963 N N . SER A 1 367 ? 26.366 8.580 19.173 1.00 73.62 367 SER A N 1
ATOM 2964 C CA . SER A 1 367 ? 25.455 9.730 19.269 1.00 73.62 367 SER A CA 1
ATOM 2965 C C . SER A 1 367 ? 25.372 10.592 17.999 1.00 73.62 367 SER A C 1
ATOM 2967 O O . SER A 1 367 ? 24.663 11.596 17.985 1.00 73.62 367 SER A O 1
ATOM 2969 N N . ILE A 1 368 ? 26.097 10.245 16.927 1.00 70.38 368 ILE A N 1
ATOM 2970 C CA . ILE A 1 368 ? 26.220 11.056 15.699 1.00 70.38 368 ILE A CA 1
ATOM 2971 C C . ILE A 1 368 ? 24.842 11.413 15.117 1.00 70.38 368 ILE A C 1
ATOM 2973 O O . ILE A 1 368 ? 24.621 12.550 14.708 1.00 70.38 368 ILE A O 1
ATOM 2977 N N . THR A 1 369 ? 23.909 10.461 15.135 1.00 80.69 369 THR A N 1
ATOM 2978 C CA . THR A 1 369 ? 22.555 10.595 14.576 1.00 80.69 369 THR A CA 1
ATOM 2979 C C . THR A 1 369 ? 21.459 10.651 15.644 1.00 80.69 369 THR A C 1
ATOM 2981 O O . THR A 1 369 ? 20.293 10.404 15.334 1.00 80.69 369 THR A O 1
ATOM 2984 N N . ASP A 1 370 ? 21.810 10.944 16.899 1.00 89.88 370 ASP A N 1
ATOM 2985 C CA . ASP A 1 370 ? 20.818 11.234 17.937 1.00 89.88 370 ASP A CA 1
ATOM 2986 C C . ASP A 1 370 ? 20.064 12.516 17.576 1.00 89.88 370 ASP A C 1
ATOM 2988 O O . ASP A 1 370 ? 20.687 13.529 17.241 1.00 89.88 370 ASP A O 1
ATOM 2992 N N . PHE A 1 371 ? 18.741 12.496 17.710 1.00 92.62 371 PHE A N 1
ATOM 2993 C CA . PHE A 1 371 ? 17.910 13.664 17.438 1.00 92.62 371 PHE A CA 1
ATOM 2994 C C . PHE A 1 371 ? 16.810 13.850 18.477 1.00 92.62 371 PHE A C 1
ATOM 2996 O O . PHE A 1 371 ? 16.394 12.903 19.154 1.00 92.62 371 PHE A O 1
ATOM 3003 N N . ASP A 1 372 ? 16.363 15.091 18.589 1.00 95.06 372 ASP A N 1
ATOM 3004 C CA . ASP A 1 372 ? 15.155 15.502 19.289 1.00 95.06 372 ASP A CA 1
ATOM 3005 C C . ASP A 1 372 ? 14.187 16.088 18.265 1.00 95.06 372 ASP A C 1
ATOM 3007 O O . ASP A 1 372 ? 14.602 16.794 17.345 1.00 95.06 372 ASP A O 1
ATOM 3011 N N . GLN A 1 373 ? 12.907 15.762 18.400 1.00 95.62 373 GLN A N 1
ATOM 3012 C CA . GLN A 1 373 ? 11.880 16.155 17.451 1.00 95.62 373 GLN A CA 1
ATOM 3013 C C . GLN A 1 373 ? 10.641 16.654 18.189 1.00 95.62 373 GLN A C 1
ATOM 3015 O O . GLN A 1 373 ? 10.109 15.981 19.071 1.00 95.62 373 GLN A O 1
ATOM 3020 N N . LEU A 1 374 ? 10.174 17.841 17.816 1.00 97.06 374 LEU A N 1
ATOM 3021 C CA . LEU A 1 374 ? 8.862 18.339 18.218 1.00 97.06 374 LEU A CA 1
ATOM 3022 C C . LEU A 1 374 ? 7.846 17.898 17.175 1.00 97.06 374 LEU A C 1
ATOM 3024 O O . LEU A 1 374 ? 8.101 18.078 15.991 1.00 97.06 374 LEU A O 1
ATOM 3028 N N . ILE A 1 375 ? 6.718 17.339 17.606 1.00 95.88 375 ILE A N 1
ATOM 3029 C CA . ILE A 1 375 ? 5.669 16.833 16.715 1.00 95.88 375 ILE A CA 1
ATOM 3030 C C . ILE A 1 375 ? 4.348 17.501 17.074 1.00 95.88 375 ILE A C 1
ATOM 3032 O O . ILE A 1 375 ? 3.977 17.574 18.247 1.00 95.88 375 ILE A O 1
ATOM 3036 N N . PHE A 1 376 ? 3.619 17.944 16.056 1.00 95.75 376 PHE A N 1
ATOM 3037 C CA . PHE A 1 376 ? 2.320 18.588 16.183 1.00 95.75 376 PHE A CA 1
ATOM 3038 C C . PHE A 1 376 ? 1.351 17.987 15.170 1.00 95.75 376 PHE A C 1
ATOM 3040 O O . PHE A 1 376 ? 1.712 17.752 14.017 1.00 95.75 376 PHE A O 1
ATOM 3047 N N . LYS A 1 377 ? 0.103 17.771 15.579 1.00 97.38 377 LYS A N 1
ATOM 3048 C CA . LYS A 1 377 ? -0.968 17.360 14.665 1.00 97.38 377 LYS A CA 1
ATOM 3049 C C . LYS A 1 377 ? -2.301 17.919 15.128 1.00 97.38 377 LYS A C 1
ATOM 3051 O O . LYS A 1 377 ? -2.606 17.837 16.313 1.00 97.38 377 LYS A O 1
ATOM 3056 N N . ALA A 1 378 ? -3.090 18.460 14.213 1.00 97.81 378 ALA A N 1
ATOM 3057 C CA . ALA A 1 378 ? -4.446 18.915 14.469 1.00 97.81 378 ALA A CA 1
ATOM 3058 C C . ALA A 1 378 ? -5.360 18.457 13.336 1.00 97.81 378 ALA A C 1
ATOM 3060 O O . ALA A 1 378 ? -5.057 18.696 12.171 1.00 97.81 378 ALA A O 1
ATOM 3061 N N . THR A 1 379 ? -6.480 17.837 13.683 1.00 97.81 379 THR A N 1
ATOM 3062 C CA . THR A 1 379 ? -7.459 17.318 12.732 1.00 97.81 379 THR A CA 1
ATOM 3063 C C . THR A 1 379 ? -8.848 17.817 13.111 1.00 97.81 379 THR A C 1
ATOM 3065 O O . THR A 1 379 ? -9.220 17.832 14.285 1.00 97.81 379 THR A O 1
ATOM 3068 N N . LYS A 1 380 ? -9.643 18.218 12.120 1.00 97.19 380 LYS A N 1
ATOM 3069 C CA . LYS A 1 380 ? -11.048 18.581 12.288 1.00 97.19 380 LYS A CA 1
ATOM 3070 C C . LYS A 1 380 ? -11.884 17.958 11.180 1.00 97.19 380 LYS A C 1
ATOM 3072 O O . LYS A 1 380 ? -11.707 18.297 10.016 1.00 97.19 380 LYS A O 1
ATOM 3077 N N . ASN A 1 381 ? -12.853 17.140 11.567 1.00 96.31 381 ASN A N 1
ATOM 3078 C CA . ASN A 1 381 ? -13.929 16.685 10.700 1.00 96.31 381 ASN A CA 1
ATOM 3079 C C . ASN A 1 381 ? -15.198 17.466 11.028 1.00 96.31 381 ASN A C 1
ATOM 3081 O O . ASN A 1 381 ? -15.503 17.707 12.197 1.00 96.31 381 ASN A O 1
ATOM 3085 N N . THR A 1 382 ? -15.945 17.876 10.012 1.00 95.69 382 THR A N 1
ATOM 3086 C CA . THR A 1 382 ? -17.275 18.478 10.164 1.00 95.69 382 THR A CA 1
ATOM 3087 C C . THR A 1 382 ? -18.241 17.756 9.242 1.00 95.69 382 THR A C 1
ATOM 3089 O O . THR A 1 382 ? -17.936 17.558 8.069 1.00 95.69 382 THR A O 1
ATOM 3092 N N . PHE A 1 383 ? -19.398 17.391 9.775 1.00 94.19 383 PHE A N 1
ATOM 3093 C CA . PHE A 1 383 ? -20.464 16.680 9.091 1.00 94.19 383 PHE A CA 1
ATOM 3094 C C . PHE A 1 383 ? -21.704 17.568 9.102 1.00 94.19 383 PHE A C 1
ATOM 3096 O O . PHE A 1 383 ? -22.166 18.007 10.155 1.00 94.19 383 PHE A O 1
ATOM 3103 N N . LYS A 1 384 ? -22.226 17.863 7.918 1.00 90.94 384 LYS A N 1
ATOM 3104 C CA . LYS A 1 384 ? -23.489 18.568 7.713 1.00 90.94 384 LYS A CA 1
ATOM 3105 C C . LYS A 1 384 ? -24.374 17.720 6.811 1.00 90.94 384 LYS A C 1
ATOM 3107 O O . LYS A 1 384 ? -23.909 16.789 6.159 1.00 90.94 384 LYS A O 1
ATOM 3112 N N . GLU A 1 385 ? -25.654 18.061 6.741 1.00 88.12 385 GLU A N 1
ATOM 3113 C CA . GLU A 1 385 ? -26.565 17.407 5.805 1.00 88.12 385 GLU A CA 1
ATOM 3114 C C . GLU A 1 385 ? -25.994 17.482 4.376 1.00 88.12 385 GLU A C 1
ATOM 3116 O O . GLU A 1 385 ? -25.694 18.564 3.864 1.00 88.12 385 GLU A O 1
ATOM 3121 N N . ASN A 1 386 ? -25.788 16.315 3.760 1.00 90.56 386 ASN A N 1
ATOM 3122 C CA . ASN A 1 386 ? -25.216 16.148 2.424 1.00 90.56 386 ASN A CA 1
ATOM 3123 C C . ASN A 1 386 ? -23.810 16.754 2.208 1.00 90.56 386 ASN A C 1
ATOM 3125 O O . ASN A 1 386 ? -23.445 17.054 1.070 1.00 90.56 386 ASN A O 1
ATOM 3129 N N . SER A 1 387 ? -23.011 16.976 3.257 1.00 93.25 387 SER A N 1
ATOM 3130 C CA . SER A 1 387 ? -21.608 17.381 3.086 1.00 93.25 387 SER A CA 1
ATOM 3131 C C . SER A 1 387 ? -20.710 17.008 4.261 1.00 93.25 387 SER A C 1
ATOM 3133 O O . SER A 1 387 ? -21.115 17.057 5.422 1.00 93.25 387 SER A O 1
ATOM 3135 N N . SER A 1 388 ? -19.454 16.703 3.958 1.00 95.50 388 SER A N 1
ATOM 3136 C CA . SER A 1 388 ? -18.386 16.487 4.931 1.00 95.50 388 SER A CA 1
ATOM 3137 C C . SER A 1 388 ? -17.179 17.345 4.581 1.00 95.50 388 SER A C 1
ATOM 3139 O O . SER A 1 388 ? -16.919 17.663 3.422 1.00 95.50 388 SER A O 1
ATOM 3141 N N . SER A 1 389 ? -16.435 17.764 5.596 1.00 96.25 389 SER A N 1
ATOM 3142 C CA . SER A 1 389 ? -15.146 18.418 5.400 1.00 96.25 389 SER A CA 1
ATOM 3143 C C . SER A 1 389 ? -14.133 17.892 6.396 1.00 96.25 389 SER A C 1
ATOM 3145 O O . SER A 1 389 ? -14.443 17.821 7.590 1.00 96.25 389 SER A O 1
ATOM 3147 N N . HIS A 1 390 ? -12.927 17.627 5.921 1.00 97.06 390 HIS A N 1
ATOM 3148 C CA . HIS A 1 390 ? -11.784 17.242 6.726 1.00 97.06 390 HIS A CA 1
ATOM 3149 C C . HIS A 1 390 ? -10.659 18.263 6.546 1.00 97.06 390 HIS A C 1
ATOM 3151 O O . HIS A 1 390 ? -10.373 18.721 5.442 1.00 97.06 390 HIS A O 1
ATOM 3157 N N . ILE A 1 391 ? -10.036 18.643 7.655 1.00 97.56 391 ILE A N 1
ATOM 3158 C CA . ILE A 1 391 ? -8.850 19.494 7.683 1.00 97.56 391 ILE A CA 1
ATOM 3159 C C . ILE A 1 391 ? -7.853 18.830 8.617 1.00 97.56 391 ILE A C 1
ATOM 3161 O O . ILE A 1 391 ? -8.157 18.643 9.796 1.00 97.56 391 ILE A O 1
ATOM 3165 N N . GLU A 1 392 ? -6.661 18.532 8.122 1.00 98.12 392 GLU A N 1
ATOM 3166 C CA . GLU A 1 392 ? -5.553 18.030 8.921 1.00 98.12 392 GLU A CA 1
ATOM 3167 C C . GLU A 1 392 ? -4.301 18.867 8.684 1.00 98.12 392 GLU A C 1
ATOM 3169 O O . GLU A 1 392 ? -3.847 19.059 7.563 1.00 98.12 392 GLU A O 1
ATOM 3174 N N . TYR A 1 393 ? -3.711 19.334 9.773 1.00 97.81 393 TYR A N 1
ATOM 3175 C CA . TYR A 1 393 ? -2.361 19.862 9.795 1.00 97.81 393 TYR A CA 1
ATOM 3176 C C . TYR A 1 393 ? -1.477 18.903 10.585 1.00 97.81 393 TYR A C 1
ATOM 3178 O O . TYR A 1 393 ? -1.831 18.487 11.690 1.00 97.81 393 TYR A O 1
ATOM 3186 N N . SER A 1 394 ? -0.302 18.594 10.055 1.00 97.69 394 SER A N 1
ATOM 3187 C CA . SER A 1 394 ? 0.747 17.886 10.782 1.00 97.69 394 SER A CA 1
ATOM 3188 C C . SER A 1 394 ? 2.077 18.577 10.547 1.00 97.69 394 SER A C 1
ATOM 3190 O O . SER A 1 394 ? 2.317 19.140 9.483 1.00 97.69 394 SER A O 1
ATOM 3192 N N . GLY A 1 395 ? 2.951 18.562 11.538 1.00 96.19 395 GLY A N 1
ATOM 3193 C CA . GLY A 1 395 ? 4.293 19.065 11.335 1.00 96.19 395 GLY A CA 1
ATOM 3194 C C . GLY A 1 395 ? 5.253 18.600 12.399 1.00 96.19 395 GLY A C 1
ATOM 3195 O O . GLY A 1 395 ? 4.857 18.254 13.515 1.00 96.19 395 GLY A O 1
ATOM 3196 N N . ASP A 1 396 ? 6.522 18.625 12.037 1.00 95.69 396 ASP A N 1
ATOM 3197 C CA . ASP A 1 396 ? 7.608 18.279 12.921 1.00 95.69 396 ASP A CA 1
ATOM 3198 C C . ASP A 1 396 ? 8.830 19.168 12.705 1.00 95.69 396 ASP A C 1
ATOM 3200 O O . ASP A 1 396 ? 9.035 19.754 11.641 1.00 95.69 396 ASP A O 1
ATOM 3204 N N . ILE A 1 397 ? 9.616 19.306 13.768 1.00 95.69 397 ILE A N 1
ATOM 3205 C CA . ILE A 1 397 ? 10.880 20.036 13.772 1.00 95.69 397 ILE A CA 1
ATOM 3206 C C . ILE A 1 397 ? 11.909 19.109 14.391 1.00 95.69 397 ILE A C 1
ATOM 3208 O O . ILE A 1 397 ? 11.810 18.797 15.578 1.00 95.69 397 ILE A O 1
ATOM 3212 N N . THR A 1 398 ? 12.882 18.684 13.596 1.00 92.94 398 THR A N 1
ATOM 3213 C CA . THR A 1 398 ? 13.914 17.729 13.990 1.00 92.94 398 THR A CA 1
ATOM 3214 C C . THR A 1 398 ? 15.259 18.430 14.116 1.00 92.94 398 THR A C 1
ATOM 3216 O O . THR A 1 398 ? 15.731 19.042 13.159 1.00 92.94 398 THR A O 1
ATOM 3219 N N . SER A 1 399 ? 15.913 18.276 15.268 1.00 92.44 399 SER A N 1
ATOM 3220 C CA . SER A 1 399 ? 17.287 18.730 15.487 1.00 92.44 399 SER A CA 1
ATOM 3221 C C . SER A 1 399 ? 18.195 17.575 15.899 1.00 92.44 399 SER A C 1
ATOM 3223 O O . SER A 1 399 ? 17.922 16.843 16.855 1.00 92.44 399 SER A O 1
ATOM 3225 N N . TYR A 1 400 ? 19.290 17.408 15.165 1.00 89.12 400 TYR A N 1
ATOM 3226 C CA . TYR A 1 400 ? 20.318 16.410 15.401 1.00 89.12 400 TYR A CA 1
ATOM 3227 C C . TYR A 1 400 ? 21.395 16.978 16.321 1.00 89.12 400 TYR A C 1
ATOM 3229 O O . TYR A 1 400 ? 21.964 18.044 16.089 1.00 89.12 400 TYR A O 1
ATOM 3237 N N . LYS A 1 401 ? 21.759 16.216 17.353 1.00 84.25 401 LYS A N 1
ATOM 3238 C CA . LYS A 1 401 ? 22.687 16.694 18.389 1.00 84.25 401 LYS A CA 1
ATOM 3239 C C . LYS A 1 401 ? 24.086 16.999 17.860 1.00 84.25 401 LYS A C 1
ATOM 3241 O O . LYS A 1 401 ? 24.705 17.970 18.288 1.00 84.25 401 LYS A O 1
ATOM 3246 N N . ASN A 1 402 ? 24.581 16.160 16.950 1.00 81.25 402 ASN A N 1
ATOM 3247 C CA . ASN A 1 402 ? 25.966 16.204 16.473 1.00 81.25 402 ASN A CA 1
ATOM 3248 C C . ASN A 1 402 ? 26.099 16.506 14.973 1.00 81.25 402 ASN A C 1
ATOM 3250 O O . ASN A 1 402 ? 27.202 16.785 14.511 1.00 81.25 402 ASN A O 1
ATOM 3254 N N . LEU A 1 403 ? 24.997 16.478 14.216 1.00 81.25 403 LEU A N 1
ATOM 3255 C CA . LEU A 1 403 ? 24.972 16.705 12.769 1.00 81.25 403 LEU A CA 1
ATOM 3256 C C . LEU A 1 403 ? 23.915 17.745 12.400 1.00 81.25 403 LEU A C 1
ATOM 3258 O O . LEU A 1 403 ? 22.922 17.426 11.757 1.00 81.25 403 LEU A O 1
ATOM 3262 N N . LYS A 1 404 ? 24.164 19.006 12.762 1.00 80.25 404 LYS A N 1
ATOM 3263 C CA . LYS A 1 404 ? 23.235 20.120 12.501 1.00 80.25 404 LYS A CA 1
ATOM 3264 C C . LYS A 1 404 ? 22.861 20.296 11.026 1.00 80.25 404 LYS A C 1
ATOM 3266 O O . LYS A 1 404 ? 21.842 20.896 10.727 1.00 80.25 404 LYS A O 1
ATOM 3271 N N . ASN A 1 405 ? 23.662 19.771 10.095 1.00 78.31 405 ASN A N 1
ATOM 3272 C CA . ASN A 1 405 ? 23.318 19.797 8.672 1.00 78.31 405 ASN A CA 1
ATOM 3273 C C . ASN A 1 405 ? 22.081 18.953 8.327 1.00 78.31 405 ASN A C 1
ATOM 3275 O O . ASN A 1 405 ? 21.504 19.120 7.261 1.00 78.31 405 ASN A O 1
ATOM 3279 N N . LEU A 1 406 ? 21.683 18.032 9.207 1.00 81.19 406 LEU A N 1
ATOM 3280 C CA . LEU A 1 406 ? 20.508 17.188 9.021 1.00 81.19 406 LEU A CA 1
ATOM 3281 C C . LEU A 1 406 ? 19.241 17.786 9.647 1.00 81.19 406 LEU A C 1
ATOM 3283 O O . LEU A 1 406 ? 18.174 17.173 9.519 1.00 81.19 406 LEU A O 1
ATOM 3287 N N . ASP A 1 407 ? 19.350 18.937 10.315 1.00 89.25 407 ASP A N 1
ATOM 3288 C CA . ASP A 1 407 ? 18.223 19.635 10.929 1.00 89.25 407 ASP A CA 1
ATOM 3289 C C . ASP A 1 407 ? 17.230 20.063 9.841 1.00 89.25 407 ASP A C 1
ATOM 3291 O O . ASP A 1 407 ? 17.598 20.506 8.743 1.00 89.25 407 ASP A O 1
ATOM 3295 N N . HIS A 1 408 ? 15.952 19.832 10.125 1.00 90.62 408 HIS A N 1
ATOM 3296 C CA . HIS A 1 408 ? 14.872 20.103 9.188 1.00 90.62 408 HIS A CA 1
ATOM 3297 C C . HIS A 1 408 ? 13.541 20.290 9.908 1.00 90.62 408 HIS A C 1
ATOM 3299 O O . HIS A 1 408 ? 13.344 19.820 11.032 1.00 90.62 408 HIS A O 1
ATOM 3305 N N . SER A 1 409 ? 12.602 20.918 9.213 1.00 93.94 409 SER A N 1
ATOM 3306 C CA . SER A 1 409 ? 11.189 20.878 9.551 1.00 93.94 409 SER A CA 1
ATOM 3307 C C . SER A 1 409 ? 10.367 20.357 8.382 1.00 93.94 409 SER A C 1
ATOM 3309 O O . SER A 1 409 ? 10.699 20.562 7.210 1.00 93.94 409 SER A O 1
ATOM 3311 N N . GLN A 1 410 ? 9.273 19.681 8.705 1.00 94.50 410 GLN A N 1
ATOM 3312 C CA . GLN A 1 410 ? 8.281 19.263 7.731 1.00 94.50 410 GLN A CA 1
ATOM 3313 C C . GLN A 1 410 ? 6.903 19.718 8.191 1.00 94.50 410 GLN A C 1
ATOM 3315 O O . GLN A 1 410 ? 6.558 19.633 9.366 1.00 94.50 410 GLN A O 1
ATOM 3320 N N . HIS A 1 411 ? 6.110 20.219 7.251 1.00 96.44 411 HIS A N 1
ATOM 3321 C CA . HIS A 1 411 ? 4.747 20.668 7.492 1.00 96.44 411 HIS A CA 1
ATOM 3322 C C . HIS A 1 411 ? 3.852 20.122 6.393 1.00 96.44 411 HIS A C 1
ATOM 3324 O O . HIS A 1 411 ? 4.157 20.300 5.216 1.00 96.44 411 HIS A O 1
ATOM 3330 N N . ASN A 1 412 ? 2.748 19.491 6.774 1.00 97.12 412 ASN A N 1
ATOM 3331 C CA . ASN A 1 412 ? 1.749 18.977 5.856 1.00 97.12 412 ASN A CA 1
ATOM 3332 C C . ASN A 1 412 ? 0.378 19.574 6.186 1.00 97.12 412 ASN A C 1
ATOM 3334 O O . ASN A 1 412 ? 0.000 19.675 7.356 1.00 97.12 412 ASN A O 1
ATOM 3338 N N . LEU A 1 413 ? -0.371 19.932 5.150 1.00 97.06 413 LEU A N 1
ATOM 3339 C CA . LEU A 1 413 ? -1.756 20.374 5.229 1.00 97.06 413 LEU A CA 1
ATOM 3340 C C . LEU A 1 413 ? -2.588 19.523 4.273 1.00 97.06 413 LEU A C 1
ATOM 3342 O O . LEU A 1 413 ? -2.329 19.526 3.074 1.00 97.06 413 LEU A O 1
ATOM 3346 N N . TYR A 1 414 ? -3.580 18.825 4.807 1.00 97.62 414 TYR A N 1
ATOM 3347 C CA . TYR A 1 414 ? -4.568 18.072 4.053 1.00 97.62 414 TYR A CA 1
ATOM 3348 C C . TYR A 1 414 ? -5.946 18.705 4.232 1.00 97.62 414 TYR A C 1
ATOM 3350 O O . TYR A 1 414 ? -6.357 19.022 5.352 1.00 97.62 414 TYR A O 1
ATOM 3358 N N . LEU A 1 415 ? -6.647 18.911 3.126 1.00 95.88 415 LEU A N 1
ATOM 3359 C CA . LEU A 1 415 ? -7.995 19.455 3.070 1.00 95.88 415 LEU A CA 1
ATOM 3360 C C . LEU A 1 415 ? -8.831 18.541 2.188 1.00 95.88 415 LEU A C 1
ATOM 3362 O O . LEU A 1 415 ? -8.390 18.192 1.101 1.00 95.88 415 LEU A O 1
ATOM 3366 N N . GLU A 1 416 ? -10.039 18.216 2.620 1.00 96.50 416 GLU A N 1
ATOM 3367 C CA . GLU A 1 416 ? -10.992 17.427 1.842 1.00 96.50 416 GLU A CA 1
ATOM 3368 C C . GLU A 1 416 ? -12.395 17.989 2.051 1.00 96.50 416 GLU A C 1
ATOM 3370 O O . GLU A 1 416 ? -12.771 18.382 3.165 1.00 96.50 416 GLU A O 1
ATOM 3375 N N . ASN A 1 417 ? -13.178 18.051 0.981 1.00 96.50 417 ASN A N 1
ATOM 3376 C CA . ASN A 1 417 ? -14.580 18.402 1.046 1.00 96.50 417 ASN A CA 1
ATOM 3377 C C . ASN A 1 417 ? -15.397 17.536 0.098 1.00 96.50 417 ASN A C 1
ATOM 3379 O O . ASN A 1 417 ? -15.261 17.634 -1.118 1.00 96.50 417 ASN A O 1
ATOM 3383 N N . THR A 1 418 ? -16.339 16.804 0.681 1.00 96.25 418 THR A N 1
ATOM 3384 C CA . THR A 1 418 ? -17.305 16.002 -0.055 1.00 96.25 418 THR A CA 1
ATOM 3385 C C . THR A 1 418 ? -18.678 16.649 0.040 1.00 96.25 418 THR A C 1
ATOM 3387 O O . THR A 1 418 ? -19.106 17.113 1.105 1.00 96.25 418 THR A O 1
ATOM 3390 N N . ARG A 1 419 ? -19.412 16.664 -1.069 1.00 95.25 419 ARG A N 1
ATOM 3391 C CA . ARG A 1 419 ? -20.785 17.155 -1.133 1.00 95.25 419 ARG A CA 1
ATOM 3392 C C . ARG A 1 419 ? -21.653 16.227 -1.961 1.00 95.25 419 ARG A C 1
ATOM 3394 O O . ARG A 1 419 ? -21.363 15.980 -3.125 1.00 95.25 419 ARG A O 1
ATOM 3401 N N . THR A 1 420 ? -22.776 15.825 -1.383 1.00 95.12 420 THR A N 1
ATOM 3402 C CA . THR A 1 420 ? -23.843 15.103 -2.072 1.00 95.12 420 THR A CA 1
ATOM 3403 C C . THR A 1 420 ? -24.937 16.086 -2.489 1.00 95.12 420 THR A C 1
ATOM 3405 O O . THR A 1 420 ? -25.320 16.988 -1.742 1.00 95.12 420 THR A O 1
ATOM 3408 N N . PHE A 1 421 ? -25.461 15.959 -3.701 1.00 91.44 421 PHE A N 1
ATOM 3409 C CA . PHE A 1 421 ? -26.536 16.813 -4.198 1.00 91.44 421 PHE A CA 1
ATOM 3410 C C . PHE A 1 421 ? -27.879 16.103 -4.027 1.00 91.44 421 PHE A C 1
ATOM 3412 O O . PHE A 1 421 ? -28.136 15.091 -4.669 1.00 91.44 421 PHE A O 1
ATOM 3419 N N . ALA A 1 422 ? -28.767 16.651 -3.192 1.00 82.62 422 ALA A N 1
ATOM 3420 C CA . ALA A 1 422 ? -30.032 16.005 -2.817 1.00 82.62 422 ALA A CA 1
ATOM 3421 C C . ALA A 1 422 ? -30.948 15.629 -4.004 1.00 82.62 422 ALA A C 1
ATOM 3423 O O . ALA A 1 422 ? -31.738 14.698 -3.890 1.00 82.62 422 ALA A O 1
ATOM 3424 N N . GLY A 1 423 ? -30.851 16.340 -5.135 1.00 82.19 423 GLY A N 1
ATOM 3425 C CA . GLY A 1 423 ? -31.719 16.121 -6.296 1.00 82.19 423 GLY A CA 1
ATOM 3426 C C . GLY A 1 423 ? -31.424 14.831 -7.062 1.00 82.19 423 GLY A C 1
ATOM 3427 O O . GLY A 1 423 ? -32.347 14.094 -7.390 1.00 82.19 423 GLY A O 1
ATOM 3428 N N . ASN A 1 424 ? -30.150 14.555 -7.345 1.00 84.81 424 ASN A N 1
ATOM 3429 C CA . ASN A 1 424 ? -29.732 13.393 -8.129 1.00 84.81 424 ASN A CA 1
ATOM 3430 C C . ASN A 1 424 ? -28.774 12.468 -7.376 1.00 84.81 424 ASN A C 1
ATOM 3432 O O . ASN A 1 424 ? -28.314 11.520 -7.976 1.00 84.81 424 ASN A O 1
ATOM 3436 N N . GLN A 1 425 ? -28.456 12.712 -6.101 1.00 89.56 425 GLN A N 1
ATOM 3437 C CA . GLN A 1 425 ? -27.455 11.948 -5.339 1.00 89.56 425 GLN A CA 1
ATOM 3438 C C . GLN A 1 425 ? -26.045 11.976 -5.958 1.00 89.56 425 GLN A C 1
ATOM 3440 O O . GLN A 1 425 ? -25.216 11.126 -5.641 1.00 89.56 425 GLN A O 1
ATOM 3445 N N . ALA A 1 426 ? -25.746 12.950 -6.828 1.00 92.50 426 ALA A N 1
ATOM 3446 C CA . ALA A 1 426 ? -24.386 13.143 -7.316 1.00 92.50 426 ALA A CA 1
ATOM 3447 C C . ALA A 1 426 ? -23.456 13.524 -6.163 1.00 92.50 426 ALA A C 1
ATOM 3449 O O . ALA A 1 426 ? -23.876 14.227 -5.241 1.00 92.50 426 ALA A O 1
ATOM 3450 N N . VAL A 1 427 ? -22.200 13.097 -6.238 1.00 95.62 427 VAL A N 1
ATOM 3451 C CA . VAL A 1 427 ? -21.180 13.362 -5.221 1.00 95.62 427 VAL A CA 1
ATOM 3452 C C . VAL A 1 427 ? -20.018 14.096 -5.870 1.00 95.62 427 VAL A C 1
ATOM 3454 O O . VAL A 1 427 ? -19.496 13.648 -6.886 1.00 95.62 427 VAL A O 1
ATOM 3457 N N . LEU A 1 428 ? -19.638 15.233 -5.296 1.00 95.75 428 LEU A N 1
ATOM 3458 C CA . LEU A 1 428 ? -18.414 15.960 -5.616 1.00 95.75 428 LEU A CA 1
ATOM 3459 C C . LEU A 1 428 ? -17.458 15.817 -4.439 1.00 95.75 428 LEU A C 1
ATOM 3461 O O . LEU A 1 428 ? -17.838 16.159 -3.320 1.00 95.75 428 LEU A O 1
ATOM 3465 N N . ASP A 1 429 ? -16.245 15.364 -4.710 1.00 96.25 429 ASP A N 1
ATOM 3466 C CA . ASP A 1 429 ? -15.148 15.311 -3.757 1.00 96.25 429 ASP A CA 1
ATOM 3467 C C . ASP A 1 429 ? -13.979 16.153 -4.269 1.00 96.25 429 ASP A C 1
ATOM 3469 O O . ASP A 1 429 ? -13.649 16.133 -5.457 1.00 96.25 429 ASP A O 1
ATOM 3473 N N . ILE A 1 430 ? -13.399 16.951 -3.382 1.00 96.75 430 ILE A N 1
ATOM 3474 C CA . ILE A 1 430 ? -12.256 17.811 -3.671 1.00 96.75 430 ILE A CA 1
ATOM 3475 C C . ILE A 1 430 ? -11.280 17.658 -2.522 1.00 96.75 430 ILE A C 1
ATOM 3477 O O . ILE A 1 430 ? -11.624 17.976 -1.380 1.00 96.75 430 ILE A O 1
ATOM 3481 N N . SER A 1 431 ? -10.046 17.273 -2.831 1.00 96.38 431 SER A N 1
ATOM 3482 C CA . SER A 1 431 ? -8.986 17.177 -1.840 1.00 96.38 431 SER A CA 1
ATOM 3483 C C . SER A 1 431 ? -7.713 17.901 -2.283 1.00 96.38 431 SER A C 1
ATOM 3485 O O . SER A 1 431 ? -7.423 18.090 -3.469 1.00 96.38 431 SER A O 1
ATOM 3487 N N . ASN A 1 432 ? -6.957 18.390 -1.305 1.00 95.88 432 ASN A N 1
ATOM 3488 C CA . ASN A 1 432 ? -5.639 18.957 -1.527 1.00 95.88 432 ASN A CA 1
ATOM 3489 C C . ASN A 1 432 ? -4.700 18.576 -0.390 1.00 95.88 432 ASN A C 1
ATOM 3491 O O . ASN A 1 432 ? -5.029 18.733 0.785 1.00 95.88 432 ASN A O 1
ATOM 3495 N N . TYR A 1 433 ? -3.506 18.134 -0.755 1.00 96.38 433 TYR A N 1
ATOM 3496 C CA . TYR A 1 433 ? -2.417 17.827 0.150 1.00 96.38 433 TYR A CA 1
ATOM 3497 C C . TYR A 1 433 ? -1.214 18.697 -0.199 1.00 96.38 433 TYR A C 1
ATOM 3499 O O . TYR A 1 433 ? -0.709 18.655 -1.317 1.00 96.38 433 TYR A O 1
ATOM 3507 N N . ALA A 1 434 ? -0.741 19.501 0.744 1.00 95.38 434 ALA A N 1
ATOM 3508 C CA . ALA A 1 434 ? 0.445 20.328 0.585 1.00 95.38 434 ALA A CA 1
ATOM 3509 C C . ALA A 1 434 ? 1.501 19.932 1.614 1.00 95.38 434 ALA A C 1
ATOM 3511 O O . ALA A 1 434 ? 1.214 19.916 2.809 1.00 95.38 434 ALA A O 1
ATOM 3512 N N . THR A 1 435 ? 2.730 19.695 1.162 1.00 94.88 435 THR A N 1
ATOM 3513 C CA . THR A 1 435 ? 3.889 19.417 2.017 1.00 94.88 435 THR A CA 1
ATOM 3514 C C . THR A 1 435 ? 4.976 20.445 1.771 1.00 94.88 435 THR A C 1
ATOM 3516 O O . THR A 1 435 ? 5.375 20.686 0.635 1.00 94.88 435 THR A O 1
ATOM 3519 N N . ALA A 1 436 ? 5.517 21.001 2.846 1.00 92.75 436 ALA A N 1
ATOM 3520 C CA . ALA A 1 436 ? 6.745 21.773 2.828 1.00 92.75 436 ALA A CA 1
ATOM 3521 C C . ALA A 1 436 ? 7.800 21.040 3.655 1.00 92.75 436 ALA A C 1
ATOM 3523 O O . ALA A 1 436 ? 7.619 20.844 4.855 1.00 92.75 436 ALA A O 1
ATOM 3524 N N . PHE A 1 437 ? 8.904 20.669 3.015 1.00 90.81 437 PHE A N 1
ATOM 3525 C CA . PHE A 1 437 ? 10.103 20.190 3.689 1.00 90.81 437 PHE A CA 1
ATOM 3526 C C . PHE A 1 437 ? 11.161 21.287 3.631 1.00 90.81 437 PHE A C 1
ATOM 3528 O O . PHE A 1 437 ? 11.502 21.784 2.553 1.00 90.81 437 PHE A O 1
ATOM 3535 N N . ILE A 1 438 ? 11.670 21.681 4.791 1.00 89.81 438 ILE A N 1
ATOM 3536 C CA . ILE A 1 438 ? 12.626 22.771 4.944 1.00 89.81 438 ILE A CA 1
ATOM 3537 C C . ILE A 1 438 ? 13.859 22.197 5.623 1.00 89.81 438 ILE A C 1
ATOM 3539 O O . ILE A 1 438 ? 13.793 21.757 6.763 1.00 89.81 438 ILE A O 1
ATOM 3543 N N . SER A 1 439 ? 14.983 22.199 4.915 1.00 86.00 439 SER A N 1
ATOM 3544 C CA . SER A 1 439 ? 16.283 21.831 5.478 1.00 86.00 439 SER A CA 1
ATOM 3545 C C . SER A 1 439 ? 17.094 23.091 5.751 1.00 86.00 439 SER A C 1
ATOM 3547 O O . SER A 1 439 ? 17.166 23.969 4.887 1.00 86.00 439 SER A O 1
ATOM 3549 N N . ASP A 1 440 ? 17.711 23.160 6.933 1.00 76.38 440 ASP A N 1
ATOM 3550 C CA . ASP A 1 440 ? 18.510 24.317 7.351 1.00 76.38 440 ASP A CA 1
ATOM 3551 C C . ASP A 1 440 ? 19.840 24.414 6.585 1.00 76.38 440 ASP A C 1
ATOM 3553 O O . ASP A 1 440 ? 20.316 25.515 6.311 1.00 76.38 440 ASP A O 1
ATOM 3557 N N . ASN A 1 441 ? 20.409 23.270 6.186 1.00 74.56 441 ASN A N 1
ATOM 3558 C CA . ASN A 1 441 ? 21.633 23.170 5.390 1.00 74.56 441 ASN A CA 1
ATOM 3559 C C . ASN A 1 441 ? 21.429 22.165 4.244 1.00 74.56 441 ASN A C 1
ATOM 3561 O O . ASN A 1 441 ? 21.720 20.981 4.418 1.00 74.56 441 ASN A O 1
ATOM 3565 N N . PRO A 1 442 ? 20.945 22.615 3.072 1.00 64.50 442 PRO A N 1
ATOM 3566 C CA . PRO A 1 442 ? 20.800 21.748 1.910 1.00 64.50 442 PRO A CA 1
ATOM 3567 C C . PRO A 1 442 ? 22.140 21.094 1.548 1.00 64.50 442 PRO A C 1
ATOM 3569 O O . PRO A 1 442 ? 23.134 21.781 1.301 1.00 64.50 442 PRO A O 1
ATOM 3572 N N . GLU A 1 443 ? 22.172 19.761 1.531 1.00 60.69 443 GLU A N 1
ATOM 3573 C CA . GLU A 1 443 ? 23.370 18.976 1.225 1.00 60.69 443 GLU A CA 1
ATOM 3574 C C . GLU A 1 443 ? 23.082 18.073 0.013 1.00 60.69 443 GLU A C 1
ATOM 3576 O O . GLU A 1 443 ? 22.493 16.995 0.162 1.00 60.69 443 GLU A O 1
ATOM 3581 N N . PRO A 1 444 ? 23.499 18.481 -1.205 1.00 54.72 444 PRO A N 1
ATOM 3582 C CA . PRO A 1 444 ? 23.169 17.774 -2.445 1.00 54.72 444 PRO A CA 1
ATOM 3583 C C . PRO A 1 444 ? 23.627 16.311 -2.462 1.00 54.72 444 PRO A C 1
ATOM 3585 O O . PRO A 1 444 ? 22.971 15.461 -3.057 1.00 54.72 444 PRO A O 1
ATOM 3588 N N . ALA A 1 445 ? 24.724 15.993 -1.765 1.00 48.94 445 ALA A N 1
ATOM 3589 C CA . ALA A 1 445 ? 25.249 14.631 -1.650 1.00 48.94 445 ALA A CA 1
ATOM 3590 C C . ALA A 1 445 ? 24.331 13.682 -0.854 1.00 48.94 445 ALA A C 1
ATOM 3592 O O . ALA A 1 445 ? 24.431 12.466 -1.006 1.00 48.94 445 ALA A O 1
ATOM 3593 N N . LEU A 1 446 ? 23.443 14.227 -0.016 1.00 51.88 446 LEU A N 1
ATOM 3594 C CA . LEU A 1 446 ? 22.455 13.478 0.763 1.00 51.88 446 LEU A CA 1
ATOM 3595 C C . LEU A 1 446 ? 21.048 13.556 0.157 1.00 51.88 446 LEU A C 1
ATOM 3597 O O . LEU A 1 446 ? 20.105 13.058 0.772 1.00 51.88 446 LEU A O 1
ATOM 3601 N N . TYR A 1 447 ? 20.900 14.177 -1.021 1.00 57.38 447 TYR A N 1
ATOM 3602 C CA . TYR A 1 447 ? 19.614 14.411 -1.687 1.00 57.38 447 TYR A CA 1
ATOM 3603 C C . TYR A 1 447 ? 18.568 15.071 -0.773 1.00 57.38 447 TYR A C 1
ATOM 3605 O O . TYR A 1 447 ? 17.374 14.780 -0.849 1.00 57.38 447 TYR A O 1
ATOM 3613 N N . ARG A 1 448 ? 19.021 15.954 0.122 1.00 64.06 448 ARG A N 1
ATOM 3614 C CA . ARG A 1 448 ? 18.170 16.701 1.052 1.00 64.06 448 ARG A CA 1
ATOM 3615 C C . ARG A 1 448 ? 18.231 18.179 0.710 1.00 64.06 448 ARG A C 1
ATOM 3617 O O . ARG A 1 448 ? 19.082 18.900 1.217 1.00 64.06 448 ARG A O 1
ATOM 3624 N N . ASP A 1 449 ? 17.299 18.598 -0.136 1.00 76.56 449 ASP A N 1
ATOM 3625 C CA . ASP A 1 449 ? 17.007 20.001 -0.416 1.00 76.56 449 ASP A CA 1
ATOM 3626 C C . ASP A 1 449 ? 15.611 20.357 0.088 1.00 76.56 449 ASP A C 1
ATOM 3628 O O . ASP A 1 449 ? 14.738 19.498 0.221 1.00 76.56 449 ASP A O 1
ATOM 3632 N N . SER A 1 450 ? 15.386 21.647 0.343 1.00 86.19 450 SER A N 1
ATOM 3633 C CA . SER A 1 450 ? 14.040 22.138 0.636 1.00 86.19 450 SER A CA 1
ATOM 3634 C C . SER A 1 450 ? 13.143 21.983 -0.594 1.00 86.19 450 SER A C 1
ATOM 3636 O O . SER A 1 450 ? 13.493 22.464 -1.679 1.00 86.19 450 SER A O 1
ATOM 3638 N N . TYR A 1 451 ? 11.969 21.385 -0.411 1.00 87.12 451 TYR A N 1
ATOM 3639 C CA . TYR A 1 451 ? 10.986 21.198 -1.472 1.00 87.12 451 TYR A CA 1
ATOM 3640 C C . TYR A 1 451 ? 9.570 21.516 -0.992 1.00 87.12 451 TYR A C 1
ATOM 3642 O O . TYR A 1 451 ? 9.258 21.477 0.201 1.00 87.12 451 TYR A O 1
ATOM 3650 N N . PHE A 1 452 ? 8.714 21.831 -1.956 1.00 90.38 452 PHE A N 1
ATOM 3651 C CA . PHE A 1 452 ? 7.278 21.955 -1.780 1.00 90.38 452 PHE A CA 1
ATOM 3652 C C . PHE A 1 452 ? 6.595 20.934 -2.684 1.00 90.38 452 PHE A C 1
ATOM 3654 O O . PHE A 1 452 ? 6.887 20.890 -3.880 1.00 90.38 452 PHE A O 1
ATOM 3661 N N . ASN A 1 453 ? 5.719 20.113 -2.115 1.00 92.44 453 ASN A N 1
ATOM 3662 C CA . ASN A 1 453 ? 4.876 19.190 -2.862 1.00 92.44 453 ASN A CA 1
ATOM 3663 C C . ASN A 1 453 ? 3.416 19.622 -2.735 1.00 92.44 453 ASN A C 1
ATOM 3665 O O . ASN A 1 453 ? 2.988 20.022 -1.650 1.00 92.44 453 ASN A O 1
ATOM 3669 N N . ASN A 1 454 ? 2.653 19.518 -3.816 1.00 94.12 454 ASN A N 1
ATOM 3670 C CA . ASN A 1 454 ? 1.210 19.690 -3.774 1.00 94.12 454 ASN A CA 1
ATOM 3671 C C . ASN A 1 454 ? 0.516 18.633 -4.620 1.00 94.12 454 ASN A C 1
ATOM 3673 O O . ASN A 1 454 ? 0.843 18.501 -5.793 1.00 94.12 454 ASN A O 1
ATOM 3677 N N . SER A 1 455 ? -0.464 17.958 -4.031 1.00 95.19 455 SER A N 1
ATOM 3678 C CA . SER A 1 455 ? -1.366 17.034 -4.707 1.00 95.19 455 SER A CA 1
ATOM 3679 C C . SER A 1 455 ? -2.780 17.593 -4.619 1.00 95.19 455 SER A C 1
ATOM 3681 O O . SER A 1 455 ? -3.250 17.913 -3.529 1.00 95.19 455 SER A O 1
ATOM 3683 N N . PHE A 1 456 ? -3.454 17.749 -5.749 1.00 96.31 456 PHE A N 1
ATOM 3684 C CA . PHE A 1 456 ? -4.850 18.165 -5.841 1.00 96.31 456 PHE A CA 1
ATOM 3685 C C . PHE A 1 456 ? -5.640 17.066 -6.533 1.00 96.31 456 PHE A C 1
ATOM 3687 O O . PHE A 1 456 ? -5.186 16.586 -7.564 1.00 96.31 456 PHE A O 1
ATOM 3694 N N . GLN A 1 457 ? -6.805 16.725 -5.997 1.00 96.06 457 GLN A N 1
ATOM 3695 C CA . GLN A 1 457 ? -7.701 15.717 -6.551 1.00 96.06 457 GLN A CA 1
ATOM 3696 C C . GLN A 1 457 ? -9.120 16.272 -6.601 1.00 96.06 457 GLN A C 1
ATOM 3698 O O . GLN A 1 457 ? -9.581 16.965 -5.688 1.00 96.06 457 GLN A O 1
ATOM 3703 N N . LEU A 1 458 ? -9.813 15.960 -7.688 1.00 96.50 458 LEU A N 1
ATOM 3704 C CA . LEU A 1 458 ? -11.225 16.246 -7.872 1.00 96.50 458 LEU A CA 1
ATOM 3705 C C . LEU A 1 458 ? -11.901 14.995 -8.411 1.00 96.50 458 LEU A C 1
ATOM 3707 O O . LEU A 1 458 ? -11.525 14.519 -9.477 1.00 96.50 458 LEU A O 1
ATOM 3711 N N . ALA A 1 459 ? -12.937 14.522 -7.724 1.00 96.38 459 ALA A N 1
ATOM 3712 C CA . ALA A 1 459 ? -13.763 13.409 -8.169 1.00 96.38 459 ALA A CA 1
ATOM 3713 C C . ALA A 1 459 ? -15.237 13.823 -8.232 1.00 96.38 459 ALA A C 1
ATOM 3715 O O . ALA A 1 459 ? -15.769 14.481 -7.339 1.00 96.38 459 ALA A O 1
ATOM 3716 N N . TYR A 1 460 ? -15.924 13.434 -9.301 1.00 96.50 460 TYR A N 1
ATOM 3717 C CA . TYR A 1 460 ? -17.339 13.696 -9.506 1.00 96.50 460 TYR A CA 1
ATOM 3718 C C . TYR A 1 460 ? -18.062 12.431 -9.950 1.00 96.50 460 TYR A C 1
ATOM 3720 O O . TYR A 1 460 ? -17.847 11.917 -11.046 1.00 96.50 460 TYR A O 1
ATOM 3728 N N . SER A 1 461 ? -18.951 11.955 -9.087 1.00 95.62 461 SER A N 1
ATOM 3729 C CA . SER A 1 461 ? -19.812 10.798 -9.302 1.00 95.62 461 SER A CA 1
ATOM 3730 C C . SER A 1 461 ? -21.223 11.252 -9.653 1.00 95.62 461 SER A C 1
ATOM 3732 O O . SER A 1 461 ? -21.879 11.935 -8.865 1.00 95.62 461 SER A O 1
ATOM 3734 N N . LEU A 1 462 ? -21.713 10.842 -10.817 1.00 94.50 462 LEU A N 1
ATOM 3735 C CA . LEU A 1 462 ? -22.998 11.233 -11.376 1.00 94.50 462 LEU A CA 1
ATOM 3736 C C . LEU A 1 462 ? -23.858 9.993 -11.676 1.00 94.50 462 LEU A C 1
ATOM 3738 O O . LEU A 1 462 ? -23.731 9.390 -12.746 1.00 94.50 462 LEU A O 1
ATOM 3742 N N . PRO A 1 463 ? -24.785 9.619 -10.782 1.00 92.75 463 PRO A N 1
ATOM 3743 C CA . PRO A 1 463 ? -25.836 8.666 -11.118 1.00 92.75 463 PRO A CA 1
ATOM 3744 C C . PRO A 1 463 ? -26.861 9.363 -12.028 1.00 92.75 463 PRO A C 1
ATOM 3746 O O . PRO A 1 463 ? -27.630 10.223 -11.600 1.00 92.75 463 PRO A O 1
ATOM 3749 N N . ILE A 1 464 ? -26.852 9.029 -13.319 1.00 89.94 464 ILE A N 1
ATOM 3750 C CA . ILE A 1 464 ? -27.790 9.609 -14.296 1.00 89.94 464 ILE A CA 1
ATOM 3751 C C . ILE A 1 464 ? -29.153 8.923 -14.176 1.00 89.94 464 ILE A C 1
ATOM 3753 O O . ILE A 1 464 ? -30.194 9.572 -14.244 1.00 89.94 464 ILE A O 1
ATOM 3757 N N . THR A 1 465 ? -29.139 7.600 -13.992 1.00 90.44 465 THR A N 1
ATOM 3758 C CA . THR A 1 465 ? -30.320 6.765 -13.732 1.00 90.44 465 THR A CA 1
ATOM 3759 C C . THR A 1 465 ? -29.942 5.630 -12.778 1.00 90.44 465 THR A C 1
ATOM 3761 O O . THR A 1 465 ? -28.761 5.396 -12.534 1.00 90.44 465 THR A O 1
ATOM 3764 N N . GLU A 1 466 ? -30.913 4.847 -12.305 1.00 86.88 466 GLU A N 1
ATOM 3765 C CA . GLU A 1 466 ? -30.641 3.625 -11.522 1.00 86.88 466 GLU A CA 1
ATOM 3766 C C . GLU A 1 466 ? -29.787 2.590 -12.283 1.00 86.88 466 GLU A C 1
ATOM 3768 O O . GLU A 1 466 ? -29.120 1.753 -11.676 1.00 86.88 466 GLU A O 1
ATOM 3773 N N . MET A 1 467 ? -29.789 2.655 -13.618 1.00 92.50 467 MET A N 1
ATOM 3774 C CA . MET A 1 467 ? -29.065 1.738 -14.498 1.00 92.50 467 MET A CA 1
ATOM 3775 C C . MET A 1 467 ? -27.764 2.324 -15.047 1.00 92.50 467 MET A C 1
ATOM 3777 O O . MET A 1 467 ? -27.017 1.589 -15.678 1.00 92.50 467 MET A O 1
ATOM 3781 N N . PHE A 1 468 ? -27.493 3.622 -14.886 1.00 93.38 468 PHE A N 1
ATOM 3782 C CA . PHE A 1 468 ? -26.370 4.286 -15.552 1.00 93.38 468 PHE A CA 1
ATOM 3783 C C . PHE A 1 468 ? -25.697 5.303 -14.637 1.00 93.38 468 PHE A C 1
ATOM 3785 O O . PHE A 1 468 ? -26.330 6.264 -14.188 1.00 93.38 468 PHE A O 1
ATOM 3792 N N . TYR A 1 469 ? -24.406 5.098 -14.409 1.00 94.06 469 TYR A N 1
ATOM 3793 C CA . TYR A 1 469 ? -23.574 5.872 -13.501 1.00 94.06 469 TYR A CA 1
ATOM 3794 C C . TYR A 1 469 ? -22.262 6.246 -14.189 1.00 94.06 469 TYR A C 1
ATOM 3796 O O . TYR A 1 469 ? -21.686 5.428 -14.906 1.00 94.06 469 TYR A O 1
ATOM 3804 N N . CYS A 1 470 ? -21.808 7.477 -13.972 1.00 96.00 470 CYS A N 1
ATOM 3805 C CA . CYS A 1 470 ? -20.523 7.953 -14.465 1.00 96.00 470 CYS A CA 1
ATOM 3806 C C . CYS A 1 470 ? -19.687 8.519 -13.328 1.00 96.00 470 CYS A C 1
ATOM 3808 O O . CYS A 1 470 ? -20.214 9.260 -12.499 1.00 96.00 470 CYS A O 1
ATOM 3810 N N . THR A 1 471 ? -18.386 8.266 -13.368 1.00 96.00 471 THR A N 1
ATOM 3811 C CA . THR A 1 471 ? -17.407 8.898 -12.486 1.00 96.00 471 THR A CA 1
ATOM 3812 C C . THR A 1 471 ? -16.335 9.564 -13.319 1.00 96.00 471 THR A C 1
ATOM 3814 O O . THR A 1 471 ? -15.874 9.001 -14.309 1.00 96.00 471 THR A O 1
ATOM 3817 N N . PHE A 1 472 ? -15.945 10.764 -12.912 1.00 96.94 472 PHE A N 1
ATOM 3818 C CA . PHE A 1 472 ? -14.805 11.485 -13.456 1.00 96.94 472 PHE A CA 1
ATOM 3819 C C . PHE A 1 472 ? -13.892 11.859 -12.307 1.00 96.94 472 PHE A C 1
ATOM 3821 O O . PHE A 1 472 ? -14.365 12.395 -11.310 1.00 96.94 472 PHE A O 1
ATOM 3828 N N . GLU A 1 473 ? -12.605 11.612 -12.457 1.00 97.25 473 GLU A N 1
ATOM 3829 C CA . GLU A 1 473 ? -11.604 11.953 -11.461 1.00 97.25 473 GLU A CA 1
ATOM 3830 C C . GLU A 1 473 ? -10.380 12.541 -12.154 1.00 97.25 473 GLU A C 1
ATOM 3832 O O . GLU A 1 473 ? -10.032 12.157 -13.272 1.00 97.25 473 GLU A O 1
ATOM 3837 N N . GLY A 1 474 ? -9.762 13.530 -11.524 1.00 96.75 474 GLY A N 1
ATOM 3838 C CA . GLY A 1 474 ? -8.531 14.116 -12.014 1.00 96.75 474 GLY A CA 1
ATOM 3839 C C . GLY A 1 474 ? -7.639 14.532 -10.866 1.00 96.75 474 GLY A C 1
ATOM 3840 O O . GLY A 1 474 ? -8.086 15.256 -9.971 1.00 96.75 474 GLY A O 1
ATOM 3841 N N . ASP A 1 475 ? -6.373 14.133 -10.958 1.00 95.19 475 ASP A N 1
ATOM 3842 C CA . ASP A 1 475 ? -5.354 14.465 -9.976 1.00 95.19 475 ASP A CA 1
ATOM 3843 C C . ASP A 1 475 ? -4.202 15.226 -10.622 1.00 95.19 475 ASP A C 1
ATOM 3845 O O . ASP A 1 475 ? -3.842 15.020 -11.782 1.00 95.19 475 ASP A O 1
ATOM 3849 N N . SER A 1 476 ? -3.591 16.109 -9.845 1.00 94.81 476 SER A N 1
ATOM 3850 C CA . SER A 1 476 ? -2.360 16.802 -10.202 1.00 94.81 476 SER A CA 1
ATOM 3851 C C . SER A 1 476 ? -1.422 16.779 -9.009 1.00 94.81 476 SER A C 1
ATOM 3853 O O . SER A 1 476 ? -1.738 17.362 -7.974 1.00 94.81 476 SER A O 1
ATOM 3855 N N . GLU A 1 477 ? -0.235 16.208 -9.175 1.00 93.81 477 GLU A N 1
ATOM 3856 C CA . GLU A 1 477 ? 0.839 16.245 -8.186 1.00 93.81 477 GLU A CA 1
ATOM 3857 C C . GLU A 1 477 ? 2.046 17.010 -8.725 1.00 93.81 477 GLU A C 1
ATOM 3859 O O . GLU A 1 477 ? 2.545 16.713 -9.804 1.00 93.81 477 GLU A O 1
ATOM 3864 N N . ASN A 1 478 ? 2.553 17.982 -7.971 1.00 91.94 478 ASN A N 1
ATOM 3865 C CA . ASN A 1 478 ? 3.707 18.777 -8.371 1.00 91.94 478 ASN A CA 1
ATOM 3866 C C . ASN A 1 478 ? 4.709 18.924 -7.227 1.00 91.94 478 ASN A C 1
ATOM 3868 O O . ASN A 1 478 ? 4.394 19.525 -6.194 1.00 91.94 478 ASN A O 1
ATOM 3872 N N . ARG A 1 479 ? 5.944 18.468 -7.464 1.00 88.06 479 ARG A N 1
ATOM 3873 C CA . ARG A 1 479 ? 7.078 18.673 -6.562 1.00 88.06 479 ARG A CA 1
ATOM 3874 C C . ARG A 1 479 ? 8.048 19.698 -7.124 1.00 88.06 479 ARG A C 1
ATOM 3876 O O . ARG A 1 479 ? 8.707 19.472 -8.137 1.00 88.06 479 ARG A O 1
ATOM 3883 N N . ARG A 1 480 ? 8.227 20.790 -6.379 1.00 84.25 480 ARG A N 1
ATOM 3884 C CA . ARG A 1 480 ? 9.148 21.882 -6.714 1.00 84.25 480 ARG A CA 1
ATOM 3885 C C . ARG A 1 480 ? 10.264 21.999 -5.694 1.00 84.25 480 ARG A C 1
ATOM 3887 O O . ARG A 1 480 ? 10.032 21.971 -4.488 1.00 84.25 480 ARG A O 1
ATOM 3894 N N . TYR A 1 481 ? 11.468 22.227 -6.194 1.00 79.25 481 TYR A N 1
ATOM 3895 C CA . TYR A 1 481 ? 12.640 22.576 -5.397 1.00 79.25 481 TYR A CA 1
ATOM 3896 C C . TYR A 1 481 ? 12.919 24.072 -5.540 1.00 79.25 481 TYR A C 1
ATOM 3898 O O . TYR A 1 481 ? 12.607 24.662 -6.571 1.00 79.25 481 TYR A O 1
ATOM 3906 N N . LYS A 1 482 ? 13.531 24.699 -4.530 1.00 68.38 482 LYS A N 1
ATOM 3907 C CA . LYS A 1 482 ? 13.820 26.148 -4.569 1.00 68.38 482 LYS A CA 1
ATOM 3908 C C . LYS A 1 482 ? 14.823 26.572 -5.659 1.00 68.38 482 LYS A C 1
ATOM 3910 O O . LYS A 1 482 ? 14.807 27.736 -6.035 1.00 68.38 482 LYS A O 1
ATOM 3915 N N . ASN A 1 483 ? 15.679 25.663 -6.137 1.00 58.50 483 ASN A N 1
ATOM 3916 C CA . ASN A 1 483 ? 16.851 25.984 -6.968 1.00 58.50 483 ASN A CA 1
ATOM 3917 C C . ASN A 1 483 ? 16.870 25.269 -8.338 1.00 58.50 483 ASN A C 1
ATOM 3919 O O . ASN A 1 483 ? 17.929 24.796 -8.737 1.00 58.50 483 ASN A O 1
ATOM 3923 N N . ASP A 1 484 ? 15.736 25.139 -9.039 1.00 54.66 484 ASP A N 1
ATOM 3924 C CA . ASP A 1 484 ? 15.660 24.458 -10.354 1.00 54.66 484 ASP A CA 1
ATOM 3925 C C . ASP A 1 484 ? 16.362 23.084 -10.356 1.00 54.66 484 ASP A C 1
ATOM 3927 O O . ASP A 1 484 ? 17.188 22.754 -11.208 1.00 54.66 484 ASP A O 1
ATOM 3931 N N . ASN A 1 485 ? 16.079 22.283 -9.324 1.00 62.50 485 ASN A N 1
ATOM 3932 C CA . ASN A 1 485 ? 16.706 20.979 -9.147 1.00 62.50 485 ASN A CA 1
ATOM 3933 C C . ASN A 1 485 ? 16.137 19.973 -10.170 1.00 62.50 485 ASN A C 1
ATOM 3935 O O . ASN A 1 485 ? 14.937 19.963 -10.458 1.00 62.50 485 ASN A O 1
ATOM 3939 N N . ILE A 1 486 ? 16.995 19.083 -10.671 1.00 64.19 486 ILE A N 1
ATOM 3940 C CA . ILE A 1 486 ? 16.675 18.026 -11.645 1.00 64.19 486 ILE A CA 1
ATOM 3941 C C . ILE A 1 486 ? 15.628 17.012 -11.151 1.00 64.19 486 ILE A C 1
ATOM 3943 O O . ILE A 1 486 ? 15.162 16.194 -11.932 1.00 64.19 486 ILE A O 1
ATOM 3947 N N . GLN A 1 487 ? 15.284 17.037 -9.860 1.00 68.88 487 GLN A N 1
ATOM 3948 C CA . GLN A 1 487 ? 14.406 16.061 -9.204 1.00 68.88 487 GLN A CA 1
ATOM 3949 C C . GLN A 1 487 ? 12.922 16.456 -9.153 1.00 68.88 487 GLN A C 1
ATOM 3951 O O . GLN A 1 487 ? 12.114 15.703 -8.611 1.00 68.88 487 GLN A O 1
ATOM 3956 N N . GLY A 1 488 ? 12.560 17.650 -9.628 1.00 77.06 488 GLY A N 1
ATOM 3957 C CA . GLY A 1 488 ? 11.158 18.066 -9.680 1.00 77.06 488 GLY A CA 1
ATOM 3958 C C . GLY A 1 488 ? 10.357 17.259 -10.700 1.00 77.06 488 GLY A C 1
ATOM 3959 O O . GLY A 1 488 ? 10.917 16.732 -11.663 1.00 77.06 488 GLY A O 1
ATOM 3960 N N . TYR A 1 489 ? 9.051 17.168 -10.475 1.00 85.88 489 TYR A N 1
ATOM 3961 C CA . TYR A 1 489 ? 8.117 16.517 -11.391 1.00 85.88 489 TYR A CA 1
ATOM 3962 C C . TYR A 1 489 ? 6.732 17.153 -11.297 1.00 85.88 489 TYR A C 1
ATOM 3964 O O . TYR A 1 489 ? 6.379 17.782 -10.291 1.00 85.88 489 TYR A O 1
ATOM 3972 N N . HIS A 1 490 ? 5.947 16.948 -12.346 1.00 89.75 490 HIS A N 1
ATOM 3973 C CA . HIS A 1 490 ? 4.531 17.240 -12.416 1.00 89.75 490 HIS A CA 1
ATOM 3974 C C . HIS A 1 490 ? 3.812 16.046 -13.038 1.00 89.75 490 HIS A C 1
ATOM 3976 O O . HIS A 1 490 ? 4.031 15.713 -14.196 1.00 89.75 490 HIS A O 1
ATOM 3982 N N . ILE A 1 491 ? 2.948 15.407 -12.260 1.00 91.50 491 ILE A N 1
ATOM 3983 C CA . ILE A 1 491 ? 2.118 14.297 -12.714 1.00 91.50 491 ILE A CA 1
ATOM 3984 C C . ILE A 1 491 ? 0.672 14.771 -12.797 1.00 91.50 491 ILE A C 1
ATOM 3986 O O . ILE A 1 491 ? 0.182 15.421 -11.873 1.00 91.50 491 ILE A O 1
ATOM 3990 N N . TRP A 1 492 ? -0.010 14.416 -13.881 1.00 94.25 492 TRP A N 1
ATOM 3991 C CA . TRP A 1 492 ? -1.452 14.590 -14.040 1.00 94.25 492 TRP A CA 1
ATOM 3992 C C . TRP A 1 492 ? -2.106 13.250 -14.335 1.00 94.25 492 TRP A C 1
ATOM 3994 O O . TRP A 1 492 ? -1.662 12.552 -15.244 1.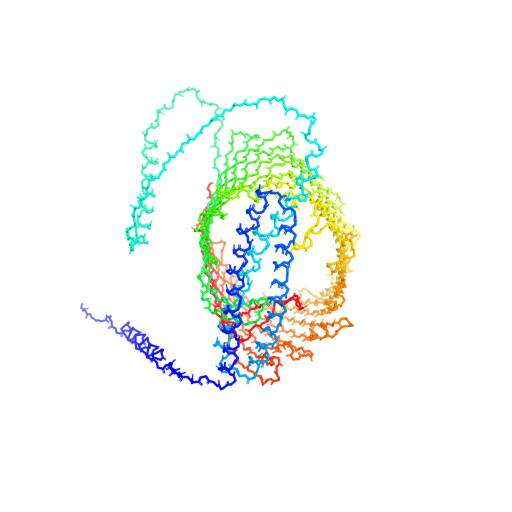00 94.25 492 TRP A O 1
ATOM 4004 N N . SER A 1 493 ? -3.179 12.917 -13.623 1.00 96.69 493 SER A N 1
ATOM 4005 C CA . SER A 1 493 ? -4.032 11.766 -13.910 1.00 96.69 493 SER A CA 1
ATOM 4006 C C . SER A 1 493 ? -5.423 12.239 -14.337 1.00 96.69 493 SER A C 1
ATOM 4008 O O . SER A 1 493 ? -5.934 13.249 -13.854 1.00 96.69 493 SER A O 1
ATOM 4010 N N . LEU A 1 494 ? -6.043 11.514 -15.262 1.00 97.56 494 LEU A N 1
ATOM 4011 C CA . LEU A 1 494 ? -7.440 11.692 -15.642 1.00 97.56 494 LEU A CA 1
ATOM 4012 C C . LEU A 1 494 ? -8.088 10.318 -15.732 1.00 97.56 494 LEU A C 1
ATOM 4014 O O . LEU A 1 494 ? -7.701 9.501 -16.569 1.00 97.56 494 LEU A O 1
ATOM 4018 N N . PHE A 1 495 ? -9.080 10.082 -14.887 1.00 98.00 495 PHE A N 1
ATOM 4019 C CA . PHE A 1 495 ? -9.847 8.852 -14.835 1.00 98.00 495 PHE A CA 1
ATOM 4020 C C . PHE A 1 495 ? -11.312 9.113 -15.185 1.00 98.00 495 PHE A C 1
ATOM 4022 O O . PHE A 1 495 ? -11.917 10.111 -14.789 1.00 98.00 495 PHE A O 1
ATOM 4029 N N . GLY A 1 496 ? -11.892 8.197 -15.950 1.00 97.75 496 GLY A N 1
ATOM 4030 C CA . GLY A 1 496 ? -13.307 8.193 -16.276 1.00 97.75 496 GLY A CA 1
ATOM 4031 C C . GLY A 1 496 ? -13.848 6.779 -16.215 1.00 97.75 496 GLY A C 1
ATOM 4032 O O . GLY A 1 496 ? -13.227 5.864 -16.748 1.00 97.75 496 GLY A O 1
ATOM 4033 N N . GLU A 1 497 ? -15.014 6.606 -15.608 1.00 97.81 497 GLU A N 1
ATOM 4034 C CA . GLU A 1 497 ? -15.715 5.330 -15.525 1.00 97.81 497 GLU A CA 1
ATOM 4035 C C . GLU A 1 497 ? -17.178 5.497 -15.914 1.00 97.81 497 GLU A C 1
ATOM 4037 O O . GLU A 1 497 ? -17.836 6.481 -15.571 1.00 97.81 497 GLU A O 1
ATOM 4042 N N . VAL A 1 498 ? -17.699 4.495 -16.612 1.00 97.62 498 VAL A N 1
ATOM 4043 C CA . VAL A 1 498 ? -19.117 4.337 -16.895 1.00 97.62 498 VAL A CA 1
ATOM 4044 C C . VAL A 1 498 ? -19.555 2.954 -16.441 1.00 97.62 498 VAL A C 1
ATOM 4046 O O . VAL A 1 498 ? -19.028 1.947 -16.911 1.00 97.62 498 VAL A O 1
ATOM 4049 N N . VAL A 1 499 ? -20.574 2.910 -15.585 1.00 96.88 499 VAL A N 1
ATOM 4050 C CA . VAL A 1 499 ? -21.237 1.678 -15.156 1.00 96.88 499 VAL A CA 1
ATOM 4051 C C . VAL A 1 499 ? -22.653 1.651 -15.717 1.00 96.88 499 VAL A C 1
ATOM 4053 O O . VAL A 1 499 ? -23.467 2.533 -15.437 1.00 96.88 499 VAL A O 1
ATOM 4056 N N . TYR A 1 500 ? -22.964 0.610 -16.484 1.00 96.81 500 TYR A N 1
ATOM 4057 C CA . TYR A 1 500 ? -24.275 0.360 -17.066 1.00 96.81 500 TYR A CA 1
ATOM 4058 C C . TYR A 1 500 ? -24.839 -0.989 -16.608 1.00 96.81 500 TYR A C 1
ATOM 4060 O O . TYR A 1 500 ? -24.293 -2.052 -16.897 1.00 96.81 500 TYR A O 1
ATOM 4068 N N . ARG A 1 501 ? -25.977 -0.951 -15.916 1.00 96.81 501 ARG A N 1
ATOM 4069 C CA . ARG A 1 501 ? -26.701 -2.108 -15.377 1.00 96.81 501 ARG A CA 1
ATOM 4070 C C . ARG A 1 501 ? -28.065 -2.235 -16.056 1.00 96.81 501 ARG A C 1
ATOM 4072 O O . ARG A 1 501 ? -29.064 -1.814 -15.480 1.00 96.81 501 ARG A O 1
ATOM 4079 N N . PRO A 1 502 ? -28.153 -2.818 -17.267 1.00 92.62 502 PRO A N 1
ATOM 4080 C CA . PRO A 1 502 ? -29.429 -2.967 -17.976 1.00 92.62 502 PRO A CA 1
ATOM 4081 C C . PRO A 1 502 ? -30.443 -3.850 -17.231 1.00 92.62 502 PRO A C 1
ATOM 4083 O O . PRO A 1 502 ? -31.630 -3.835 -17.546 1.00 92.62 502 PRO A O 1
ATOM 4086 N N . SER A 1 503 ? -29.986 -4.666 -16.275 1.00 94.44 503 SER A N 1
ATOM 4087 C CA . SER A 1 503 ? -30.844 -5.453 -15.386 1.00 94.44 503 SER A CA 1
ATOM 4088 C C . SER A 1 503 ? -30.089 -5.844 -14.115 1.00 94.44 503 SER A C 1
ATOM 4090 O O . SE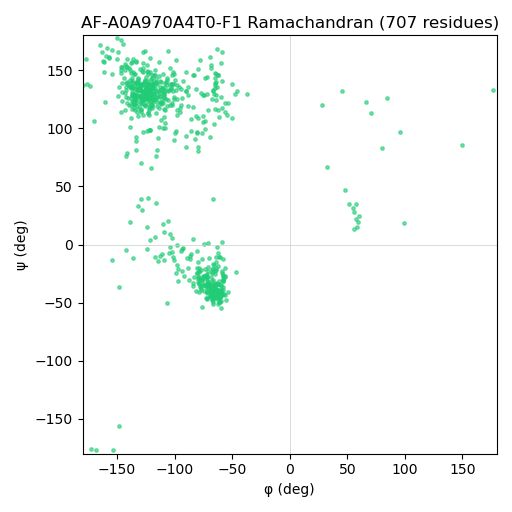R A 1 503 ? -28.864 -5.810 -14.086 1.00 94.44 503 SER A O 1
ATOM 4092 N N . ALA A 1 504 ? -30.794 -6.362 -13.106 1.00 91.25 504 ALA A N 1
ATOM 4093 C CA . ALA A 1 504 ? -30.167 -6.937 -11.909 1.00 91.25 504 ALA A CA 1
ATOM 4094 C C . ALA A 1 504 ? -29.257 -8.158 -12.186 1.00 91.25 504 ALA A C 1
ATOM 4096 O O . ALA A 1 504 ? -28.563 -8.622 -11.285 1.00 91.25 504 ALA A O 1
ATOM 4097 N N . LYS A 1 505 ? -29.284 -8.718 -13.406 1.00 96.00 505 LYS A N 1
ATOM 4098 C CA . LYS A 1 505 ? -28.461 -9.870 -13.805 1.00 96.00 505 LYS A CA 1
ATOM 4099 C C . LYS A 1 505 ? -27.226 -9.495 -14.614 1.00 96.00 505 LYS A C 1
ATOM 4101 O O . LYS A 1 505 ? -26.392 -10.368 -14.812 1.00 96.00 505 LYS A O 1
ATOM 4106 N N . HIS A 1 506 ? -27.122 -8.265 -15.109 1.00 95.69 506 HIS A N 1
ATOM 4107 C CA . HIS A 1 506 ? -26.062 -7.873 -16.034 1.00 95.69 506 HIS A CA 1
ATOM 4108 C C . HIS A 1 506 ? -25.505 -6.503 -15.665 1.00 95.69 506 HIS A C 1
ATOM 4110 O O . HIS A 1 506 ? -26.273 -5.558 -15.495 1.00 95.69 506 HIS A O 1
ATOM 4116 N N . SER A 1 507 ? -24.181 -6.403 -15.600 1.00 97.38 507 SER A N 1
ATOM 4117 C CA . SER A 1 507 ? -23.451 -5.161 -15.354 1.00 97.38 507 SER A CA 1
ATOM 4118 C C . SER A 1 507 ? -22.309 -5.035 -16.356 1.00 97.38 507 SER A C 1
ATOM 4120 O O . SER A 1 507 ? -21.641 -6.021 -16.666 1.00 97.38 507 SER A O 1
ATOM 4122 N N . PHE A 1 508 ? -22.108 -3.828 -16.868 1.00 97.88 508 PHE A N 1
ATOM 4123 C CA . PHE A 1 508 ? -20.997 -3.454 -17.730 1.00 97.88 508 PHE A CA 1
ATOM 4124 C C . PHE A 1 508 ? -20.293 -2.264 -17.097 1.00 97.88 508 PHE A C 1
ATOM 4126 O O . PHE A 1 508 ? -20.940 -1.254 -16.829 1.00 97.88 508 PHE A O 1
ATOM 4133 N N . THR A 1 509 ? -18.988 -2.364 -16.906 1.00 97.88 509 THR A N 1
ATOM 4134 C CA . THR A 1 509 ? -18.145 -1.255 -16.466 1.00 97.88 509 THR A CA 1
ATOM 4135 C C . THR A 1 509 ? -17.094 -1.011 -17.530 1.00 97.88 509 THR A C 1
ATOM 4137 O O . THR A 1 509 ? -16.458 -1.955 -17.990 1.00 97.88 509 THR A O 1
ATOM 4140 N N . VAL A 1 510 ? -16.924 0.238 -17.947 1.00 97.94 510 VAL A N 1
ATOM 4141 C CA . VAL A 1 510 ? -15.843 0.653 -18.844 1.00 97.94 510 VAL A CA 1
ATOM 4142 C C . VAL A 1 510 ? -15.135 1.821 -18.195 1.00 97.94 510 VAL A C 1
ATOM 4144 O O . VAL A 1 510 ? -15.795 2.776 -17.787 1.00 97.94 510 VAL A O 1
ATOM 4147 N N . SER A 1 511 ? -13.811 1.765 -18.129 1.00 97.88 511 SER A N 1
ATOM 4148 C CA . SER A 1 511 ? -13.018 2.870 -17.612 1.00 97.88 511 SER A CA 1
ATOM 4149 C C . SER A 1 511 ? -11.820 3.199 -18.490 1.00 97.88 511 SER A C 1
ATOM 4151 O O . SER A 1 511 ? -11.354 2.388 -19.296 1.00 97.88 511 SER A O 1
ATOM 4153 N N . SER A 1 512 ? -11.343 4.428 -18.345 1.00 97.94 512 SER A N 1
ATOM 4154 C CA . SER A 1 512 ? -10.128 4.929 -18.972 1.00 97.94 512 SER A CA 1
ATOM 4155 C C . SER A 1 512 ? -9.320 5.717 -17.957 1.00 97.94 512 SER A C 1
ATOM 4157 O O . SER A 1 512 ? -9.882 6.572 -17.274 1.00 97.94 512 SER A O 1
ATOM 4159 N N . LEU A 1 513 ? -8.017 5.481 -17.918 1.00 97.38 513 LEU A N 1
ATOM 4160 C CA . LEU A 1 513 ? -7.047 6.226 -17.133 1.00 97.38 513 LEU A CA 1
ATOM 4161 C C . LEU A 1 513 ? -5.952 6.746 -18.064 1.00 97.38 513 LEU A C 1
ATOM 4163 O O . LEU A 1 513 ? -5.358 5.995 -18.837 1.00 97.38 513 LEU A O 1
ATOM 4167 N N . TYR A 1 514 ? -5.675 8.036 -17.965 1.00 96.50 514 TYR A N 1
ATOM 4168 C CA . TYR A 1 514 ? -4.527 8.681 -18.581 1.00 96.50 514 TYR A CA 1
ATOM 4169 C C . TYR A 1 514 ? -3.630 9.248 -17.487 1.00 96.50 514 TYR A C 1
ATOM 4171 O O . TYR A 1 514 ? -4.134 9.884 -16.566 1.00 96.50 514 TYR A O 1
ATOM 4179 N N . ILE A 1 515 ? -2.321 9.032 -17.594 1.00 94.12 515 ILE A N 1
ATOM 4180 C CA . ILE A 1 515 ? -1.319 9.631 -16.712 1.00 94.12 515 ILE A CA 1
ATOM 4181 C C . ILE A 1 515 ? -0.261 10.303 -17.581 1.00 94.12 515 ILE A C 1
ATOM 4183 O O . ILE A 1 515 ? 0.351 9.636 -18.409 1.00 94.12 515 ILE A O 1
ATOM 4187 N N . CYS A 1 516 ? -0.032 11.594 -17.363 1.00 91.62 516 CYS A N 1
ATOM 4188 C CA . CYS A 1 516 ? 1.103 12.342 -17.895 1.00 91.62 516 CYS A CA 1
ATOM 4189 C C . CYS A 1 516 ? 2.127 12.519 -16.771 1.00 91.62 516 CYS A C 1
ATOM 4191 O O . CYS A 1 516 ? 1.784 13.106 -15.745 1.00 91.62 516 CYS A O 1
ATOM 4193 N N . ASP A 1 517 ? 3.349 12.016 -16.941 1.00 88.44 517 ASP A N 1
ATOM 4194 C CA . ASP A 1 517 ? 4.464 12.214 -16.006 1.00 88.44 517 ASP A CA 1
ATOM 4195 C C . ASP A 1 517 ? 5.514 13.122 -16.660 1.00 88.44 517 ASP A C 1
ATOM 4197 O O . ASP A 1 517 ? 6.294 12.689 -17.517 1.00 88.44 517 ASP A O 1
ATOM 4201 N N . GLU A 1 518 ? 5.503 14.403 -16.288 1.00 85.81 518 GLU A N 1
ATOM 4202 C CA . GLU A 1 518 ? 6.490 15.398 -16.701 1.00 85.81 518 GLU A CA 1
ATOM 4203 C C . GLU A 1 518 ? 7.572 15.515 -15.626 1.00 85.81 518 GLU A C 1
ATOM 4205 O O . GLU A 1 518 ? 7.347 15.997 -14.518 1.00 85.81 518 GLU A O 1
ATOM 4210 N N . GLU A 1 519 ? 8.792 15.119 -15.959 1.00 76.94 519 GLU A N 1
ATOM 4211 C CA . GLU A 1 519 ? 9.927 15.181 -15.043 1.00 76.94 519 GLU A CA 1
ATOM 4212 C C . GLU A 1 519 ? 10.859 16.309 -15.457 1.00 76.94 519 GLU A C 1
ATOM 4214 O O . GLU A 1 519 ? 11.138 16.489 -16.641 1.00 76.94 519 GLU A O 1
ATOM 4219 N N . ASN A 1 520 ? 11.446 17.008 -14.483 1.00 71.31 520 ASN A N 1
ATOM 4220 C CA . ASN A 1 520 ? 12.499 17.989 -14.763 1.00 71.31 520 ASN A CA 1
ATOM 4221 C C . ASN A 1 520 ? 13.687 17.345 -15.497 1.00 71.31 520 ASN A C 1
ATOM 4223 O O . ASN A 1 520 ? 14.405 18.012 -16.242 1.00 71.31 520 ASN A O 1
ATOM 4227 N N . PHE A 1 521 ? 13.898 16.039 -15.305 1.00 71.00 521 PHE A N 1
ATOM 4228 C CA . PHE A 1 521 ? 14.736 15.242 -16.185 1.00 71.00 521 PHE A CA 1
ATOM 4229 C C . PHE A 1 521 ? 13.886 14.658 -17.321 1.00 71.00 521 PHE A C 1
ATOM 4231 O O . PHE A 1 521 ? 13.485 13.496 -17.267 1.00 71.00 521 PHE A O 1
ATOM 4238 N N . GLU A 1 522 ? 13.682 15.458 -18.375 1.00 62.09 522 GLU A N 1
ATOM 4239 C CA . GLU A 1 522 ? 12.811 15.161 -19.535 1.00 62.09 522 GLU A CA 1
ATOM 4240 C C . GLU A 1 522 ? 13.007 13.753 -20.130 1.00 62.09 522 GLU A C 1
ATOM 4242 O O . GLU A 1 522 ? 12.114 13.189 -20.754 1.00 62.09 522 GLU A O 1
ATOM 4247 N N . LYS A 1 523 ? 14.183 13.139 -19.929 1.00 68.94 523 LYS A N 1
ATOM 4248 C CA . LYS A 1 523 ? 14.479 11.789 -20.420 1.00 68.94 523 LYS A CA 1
ATOM 4249 C C . LYS A 1 523 ? 13.659 10.665 -19.774 1.00 68.94 523 LYS A C 1
ATOM 4251 O O . LYS A 1 523 ? 13.671 9.555 -20.301 1.00 68.94 523 LYS A O 1
ATOM 4256 N N . LEU A 1 524 ? 13.018 10.921 -18.636 1.00 70.62 524 LEU A N 1
ATOM 4257 C CA . LEU A 1 524 ? 12.183 9.949 -17.920 1.00 70.62 524 LEU A CA 1
ATOM 4258 C C . LEU A 1 524 ? 10.681 10.226 -18.078 1.00 70.62 524 LEU A C 1
ATOM 4260 O O . LEU A 1 524 ? 9.862 9.385 -17.706 1.00 70.62 524 LEU A O 1
ATOM 4264 N N . SER A 1 525 ? 10.321 11.356 -18.690 1.00 82.31 525 SER A N 1
ATOM 4265 C CA . SER A 1 525 ? 8.930 11.742 -18.908 1.00 82.31 525 SER A CA 1
ATOM 4266 C C . SER A 1 525 ? 8.215 10.777 -19.845 1.00 82.31 525 SER A C 1
ATOM 4268 O O . SER A 1 525 ? 8.783 10.302 -20.836 1.00 82.31 525 SER A O 1
ATOM 4270 N N . HIS A 1 526 ? 6.969 10.458 -19.521 1.00 86.50 526 HIS A N 1
ATOM 4271 C CA . HIS A 1 526 ? 6.189 9.479 -20.262 1.00 86.50 526 HIS A CA 1
ATOM 4272 C C . HIS A 1 526 ? 4.695 9.625 -19.993 1.00 86.50 526 HIS A C 1
ATOM 4274 O O . HIS A 1 526 ? 4.277 10.068 -18.927 1.00 86.50 526 HIS A O 1
ATOM 4280 N N . ASP A 1 527 ? 3.914 9.134 -20.944 1.00 90.69 527 ASP A N 1
ATOM 4281 C CA . ASP A 1 527 ? 2.473 9.017 -20.838 1.00 90.69 527 ASP A CA 1
ATOM 4282 C C . ASP A 1 527 ? 2.092 7.548 -20.637 1.00 90.69 527 ASP A C 1
ATOM 4284 O O . ASP A 1 527 ? 2.674 6.637 -21.245 1.00 90.69 527 ASP A O 1
ATOM 4288 N N . LYS A 1 528 ? 1.087 7.305 -19.795 1.00 92.69 528 LYS A N 1
ATOM 4289 C CA . LYS A 1 528 ? 0.450 5.996 -19.635 1.00 92.69 528 LYS A CA 1
ATOM 4290 C C . LYS A 1 528 ? -1.028 6.093 -19.968 1.00 92.69 528 LYS A C 1
ATOM 4292 O O . LYS A 1 528 ? -1.715 7.024 -19.559 1.00 92.69 528 LYS A O 1
ATOM 4297 N N . TYR A 1 529 ? -1.506 5.086 -20.678 1.00 95.62 529 TYR A N 1
ATOM 4298 C CA . TYR A 1 529 ? -2.907 4.898 -21.013 1.00 95.62 529 TYR A CA 1
ATOM 4299 C C . TYR A 1 529 ? -3.330 3.534 -20.497 1.00 95.62 529 TYR A C 1
ATOM 4301 O O . TYR A 1 529 ? -2.656 2.541 -20.769 1.00 95.62 529 TYR A O 1
ATOM 4309 N N . GLU A 1 530 ? -4.451 3.479 -19.800 1.00 97.19 530 GLU A N 1
ATOM 4310 C CA . GLU A 1 530 ? -5.108 2.239 -19.423 1.00 97.19 530 GLU A CA 1
ATOM 4311 C C . GLU A 1 530 ? -6.586 2.323 -19.793 1.00 97.19 530 GLU A C 1
ATOM 4313 O O . GLU A 1 530 ? -7.252 3.324 -19.534 1.00 97.19 530 GLU A O 1
ATOM 4318 N N . TYR A 1 531 ? -7.095 1.273 -20.423 1.00 97.75 531 TYR A N 1
ATOM 4319 C CA . TYR A 1 531 ? -8.513 1.103 -20.704 1.00 97.75 531 TYR A CA 1
ATOM 4320 C C . TYR A 1 531 ? -8.941 -0.230 -20.125 1.00 97.75 531 TYR A C 1
ATOM 4322 O O . TYR A 1 531 ? -8.282 -1.239 -20.375 1.00 97.75 531 TYR A O 1
ATOM 4330 N N . SER A 1 532 ? -10.041 -0.240 -19.381 1.00 97.56 532 SER A N 1
ATOM 4331 C CA . SER A 1 532 ? -10.579 -1.469 -18.814 1.00 97.56 532 SER A CA 1
ATOM 4332 C C . SER A 1 532 ? -12.049 -1.653 -19.168 1.00 97.56 532 SER A C 1
ATOM 4334 O O . SER A 1 532 ? -12.801 -0.691 -19.346 1.00 97.56 532 SER A O 1
ATOM 4336 N N . GLY A 1 533 ? -12.450 -2.912 -19.296 1.00 97.62 533 GLY A N 1
ATOM 4337 C CA . GLY A 1 533 ? -13.823 -3.323 -19.520 1.00 97.62 533 GLY A CA 1
ATOM 4338 C C . GLY A 1 533 ? -14.142 -4.542 -18.671 1.00 97.62 533 GLY A C 1
ATOM 4339 O O . GLY A 1 533 ? -13.456 -5.557 -18.765 1.00 97.62 533 GLY A O 1
ATOM 4340 N N . ILE A 1 534 ? -15.201 -4.458 -17.874 1.00 98.31 534 ILE A N 1
ATOM 4341 C CA . ILE A 1 534 ? -15.698 -5.557 -17.051 1.00 98.31 534 ILE A CA 1
ATOM 4342 C C . ILE A 1 534 ? -17.141 -5.844 -17.450 1.00 98.31 534 ILE A C 1
ATOM 4344 O O . ILE A 1 534 ? -17.983 -4.948 -17.509 1.00 98.31 534 ILE A O 1
ATOM 4348 N N . TYR A 1 535 ? -17.434 -7.110 -17.712 1.00 98.19 535 TYR A N 1
ATOM 4349 C CA . TYR A 1 535 ? -18.783 -7.618 -17.891 1.00 98.19 535 TYR A CA 1
ATOM 4350 C C . TYR A 1 535 ? -19.088 -8.654 -16.818 1.00 98.19 535 TYR A C 1
ATOM 4352 O O . TYR A 1 535 ? -18.392 -9.660 -16.698 1.00 98.19 535 TYR A O 1
ATOM 4360 N N . GLU A 1 536 ? -20.169 -8.436 -16.079 1.00 98.19 536 GLU A N 1
ATOM 4361 C CA . GLU A 1 536 ? -20.648 -9.353 -15.052 1.00 98.19 536 GLU A CA 1
ATOM 4362 C C . GLU A 1 536 ? -22.046 -9.852 -15.405 1.00 98.19 536 GLU A C 1
ATOM 4364 O O . GLU A 1 536 ? -22.939 -9.080 -15.774 1.00 98.19 536 GLU A O 1
ATOM 4369 N N . ALA A 1 537 ? -22.254 -11.160 -15.269 1.00 97.69 537 ALA A N 1
ATOM 4370 C CA . ALA A 1 537 ? -23.519 -11.813 -15.552 1.00 97.69 537 ALA A CA 1
ATOM 4371 C C . ALA A 1 537 ? -23.900 -12.826 -14.470 1.00 97.69 537 ALA A C 1
ATOM 4373 O O . ALA A 1 537 ? -23.170 -13.774 -14.178 1.00 97.69 537 ALA A O 1
ATOM 4374 N N . ARG A 1 538 ? -25.116 -12.693 -13.940 1.00 97.19 538 ARG A N 1
ATOM 4375 C CA . ARG A 1 538 ? -25.774 -13.709 -13.117 1.00 97.19 538 ARG A CA 1
ATOM 4376 C C . ARG A 1 538 ? -26.585 -14.640 -14.016 1.00 97.19 538 ARG A C 1
ATOM 4378 O O . ARG A 1 538 ? -27.745 -14.370 -14.333 1.00 97.19 538 ARG A O 1
ATOM 4385 N N . LEU A 1 539 ? -25.962 -15.743 -14.428 1.00 94.62 539 LEU A N 1
ATOM 4386 C CA . LEU A 1 539 ? -26.550 -16.732 -15.339 1.00 94.62 539 LEU A CA 1
ATOM 4387 C C . LEU A 1 539 ? -27.663 -17.553 -14.663 1.00 94.62 539 LEU A C 1
ATOM 4389 O O . LEU A 1 539 ? -28.628 -17.952 -15.312 1.00 94.62 539 LEU A O 1
ATOM 4393 N N . SER A 1 540 ? -27.555 -17.779 -13.350 1.00 94.31 540 SER A N 1
ATOM 4394 C CA . SER A 1 540 ? -28.612 -18.355 -12.506 1.00 94.31 540 SER A CA 1
ATOM 4395 C C . SER A 1 540 ? -28.461 -17.889 -11.055 1.00 94.31 540 SER A C 1
ATOM 4397 O O . SER A 1 540 ? -27.549 -17.131 -10.734 1.00 94.31 540 SER A O 1
ATOM 4399 N N . ASP A 1 541 ? -29.303 -18.379 -10.143 1.00 91.94 541 ASP A N 1
ATOM 4400 C CA . ASP A 1 541 ? -29.156 -18.055 -8.720 1.00 91.94 541 ASP A CA 1
ATOM 4401 C C . ASP A 1 541 ? -27.854 -18.573 -8.099 1.00 91.94 541 ASP A C 1
ATOM 4403 O O . ASP A 1 541 ? -27.431 -18.051 -7.071 1.00 91.94 541 ASP A O 1
ATOM 4407 N N . LYS A 1 542 ? -27.216 -19.564 -8.736 1.00 95.12 542 LYS A N 1
ATOM 4408 C CA . LYS A 1 542 ? -25.989 -20.214 -8.265 1.00 95.12 542 LYS A CA 1
ATOM 4409 C C . LYS A 1 542 ? -24.775 -19.979 -9.159 1.00 95.12 542 LYS A C 1
ATOM 4411 O O . LYS A 1 542 ? -23.676 -20.295 -8.728 1.00 95.12 542 LYS A O 1
ATOM 4416 N N . LEU A 1 543 ? -24.955 -19.482 -10.384 1.00 96.44 543 LEU A N 1
ATOM 4417 C CA . LEU A 1 543 ? -23.890 -19.370 -11.386 1.00 96.44 543 LEU A CA 1
ATOM 4418 C C . LEU A 1 543 ? -23.671 -17.915 -11.793 1.00 96.44 543 LEU A C 1
ATOM 4420 O O . LEU A 1 543 ? -24.593 -17.259 -12.287 1.00 96.44 543 LEU A O 1
ATOM 4424 N N . TYR A 1 544 ? -22.428 -17.471 -11.652 1.00 97.38 544 TYR A N 1
ATOM 4425 C CA . TYR A 1 544 ? -21.967 -16.123 -11.951 1.00 97.38 544 TYR A CA 1
ATOM 4426 C C . TYR A 1 544 ? -20.803 -16.192 -12.933 1.00 97.38 544 TYR A C 1
ATOM 4428 O O . TYR A 1 544 ? -19.984 -17.111 -12.878 1.00 97.38 544 TYR A O 1
ATOM 4436 N N . PHE A 1 545 ? -20.748 -15.220 -13.830 1.00 98.00 545 PHE A N 1
ATOM 4437 C CA . PHE A 1 545 ? -19.695 -15.073 -14.817 1.00 98.00 545 PHE A CA 1
ATOM 4438 C C . PHE A 1 545 ? -19.161 -13.647 -14.783 1.00 98.00 545 PHE A C 1
ATOM 4440 O O . PHE A 1 545 ? -19.949 -12.702 -14.767 1.00 98.00 545 PHE A O 1
ATOM 4447 N N . THR A 1 546 ? -17.841 -13.516 -14.822 1.00 98.12 546 THR A N 1
ATOM 4448 C CA . THR A 1 546 ? -17.150 -12.238 -14.966 1.00 98.12 546 THR A CA 1
ATOM 4449 C C . THR A 1 546 ? -16.144 -12.356 -16.099 1.00 98.12 546 THR A C 1
ATOM 4451 O O . THR A 1 546 ? -15.370 -13.313 -16.149 1.00 98.12 546 THR A O 1
ATOM 4454 N N . PHE A 1 547 ? -16.155 -11.380 -16.997 1.00 98.06 547 PHE A N 1
ATOM 4455 C CA . PHE A 1 547 ? -15.135 -11.184 -18.013 1.00 98.06 547 PHE A CA 1
ATOM 4456 C C . PHE A 1 547 ? -14.500 -9.814 -17.819 1.00 98.06 547 PHE A C 1
ATOM 4458 O O . PHE A 1 547 ? -15.210 -8.827 -17.654 1.00 98.06 547 PHE A O 1
ATOM 4465 N N . GLU A 1 548 ? -13.180 -9.766 -17.858 1.00 97.75 548 GLU A N 1
ATOM 4466 C CA . GLU A 1 548 ? -12.378 -8.566 -17.680 1.00 97.75 548 GLU A CA 1
ATOM 4467 C C . GLU A 1 548 ? -11.407 -8.444 -18.854 1.00 97.75 548 GLU A C 1
ATOM 4469 O O . GLU A 1 548 ? -10.804 -9.428 -19.286 1.00 97.75 548 GLU A O 1
ATOM 4474 N N . ASN A 1 549 ? -11.248 -7.232 -19.365 1.00 97.12 549 ASN A N 1
ATOM 4475 C CA . ASN A 1 549 ? -10.192 -6.877 -20.293 1.00 97.12 549 ASN A CA 1
ATOM 4476 C C . ASN A 1 549 ? -9.522 -5.595 -19.815 1.00 97.12 549 ASN A C 1
ATOM 4478 O O . ASN A 1 549 ? -10.211 -4.638 -19.472 1.00 97.12 549 ASN A O 1
ATOM 4482 N N . ILE A 1 550 ? -8.193 -5.578 -19.825 1.00 97.75 550 ILE A N 1
ATOM 4483 C CA . ILE A 1 550 ? -7.399 -4.388 -19.547 1.00 97.75 550 ILE A CA 1
ATOM 4484 C C . ILE A 1 550 ? -6.369 -4.245 -20.660 1.00 97.75 550 ILE A C 1
ATOM 4486 O O . ILE A 1 550 ? -5.628 -5.180 -20.956 1.00 97.75 550 ILE A O 1
ATOM 4490 N N . PHE A 1 551 ? -6.310 -3.069 -21.265 1.00 97.19 551 PHE A N 1
ATOM 4491 C CA . PHE A 1 551 ? -5.252 -2.686 -22.186 1.00 97.19 551 PHE A CA 1
ATOM 4492 C C . PHE A 1 551 ? -4.435 -1.568 -21.557 1.00 97.19 551 PHE A C 1
ATOM 4494 O O . PHE A 1 551 ? -4.996 -0.549 -21.156 1.00 97.19 551 PHE A O 1
ATOM 4501 N N . ARG A 1 552 ? -3.113 -1.731 -21.510 1.00 96.38 552 ARG A N 1
ATOM 4502 C CA . ARG A 1 552 ? -2.178 -0.712 -21.033 1.00 96.38 552 ARG A CA 1
ATOM 4503 C C . ARG A 1 552 ? -1.200 -0.350 -22.132 1.00 96.38 552 ARG A C 1
ATOM 4505 O O . ARG A 1 552 ? -0.712 -1.205 -22.869 1.00 96.38 552 ARG A O 1
ATOM 4512 N N . LYS A 1 553 ? -0.859 0.927 -22.212 1.00 94.12 553 LYS A N 1
ATOM 4513 C CA . LYS A 1 553 ? 0.166 1.428 -23.118 1.00 94.12 553 LYS A CA 1
ATOM 4514 C C . LYS A 1 553 ? 1.007 2.475 -22.421 1.00 94.12 553 LYS A C 1
ATOM 4516 O O . LYS A 1 553 ? 0.470 3.357 -21.757 1.00 94.12 553 LYS A O 1
ATOM 4521 N N . ARG A 1 554 ? 2.316 2.409 -22.636 1.00 90.56 554 ARG A N 1
ATOM 4522 C CA . ARG A 1 554 ? 3.263 3.443 -22.220 1.00 90.56 554 ARG A CA 1
ATOM 4523 C C . ARG A 1 554 ? 3.947 4.050 -23.436 1.00 90.56 554 ARG A C 1
ATOM 4525 O O . ARG A 1 554 ? 4.319 3.313 -24.348 1.00 90.56 554 ARG A O 1
ATOM 4532 N N . ILE A 1 555 ? 4.101 5.371 -23.429 1.00 88.94 555 ILE A N 1
ATOM 4533 C CA . ILE A 1 555 ? 4.791 6.131 -24.474 1.00 88.94 555 ILE A CA 1
ATOM 4534 C C . ILE A 1 555 ? 5.765 7.105 -23.809 1.00 88.94 555 ILE A C 1
ATOM 4536 O O . ILE A 1 555 ? 5.359 7.957 -23.029 1.00 88.94 555 ILE A O 1
ATOM 4540 N N . GLY A 1 556 ? 7.053 6.976 -24.092 1.00 83.50 556 GLY A N 1
ATOM 4541 C CA . GLY A 1 556 ? 8.098 7.866 -23.617 1.00 83.50 556 GLY A CA 1
ATOM 4542 C C . GLY A 1 556 ? 8.111 9.174 -24.399 1.00 83.50 556 GLY A C 1
ATOM 4543 O O . GLY A 1 556 ? 8.166 9.181 -25.632 1.00 83.50 556 GLY A O 1
ATOM 4544 N N . ASN A 1 557 ? 8.124 10.294 -23.681 1.00 69.12 557 ASN A N 1
ATOM 4545 C CA . ASN A 1 557 ? 8.066 11.617 -24.284 1.00 69.12 557 ASN A CA 1
ATOM 4546 C C . ASN A 1 557 ? 9.474 12.065 -24.714 1.00 69.12 557 ASN A C 1
ATOM 4548 O O . ASN A 1 557 ? 10.395 12.180 -23.912 1.00 69.12 557 ASN A O 1
ATOM 4552 N N . MET A 1 558 ? 9.645 12.294 -26.021 1.00 59.72 558 MET A N 1
ATOM 4553 C CA . MET A 1 558 ? 10.722 13.089 -26.644 1.00 59.72 558 MET A CA 1
ATOM 4554 C C . MET A 1 558 ? 12.191 12.704 -26.349 1.00 59.72 558 MET A C 1
ATOM 4556 O O . MET A 1 558 ? 13.102 13.442 -26.730 1.00 59.72 558 MET A O 1
ATOM 4560 N N . SER A 1 559 ? 12.470 11.532 -25.768 1.00 61.62 559 SER A N 1
ATOM 4561 C CA . SER A 1 559 ? 13.841 11.068 -25.524 1.00 61.62 559 SER A CA 1
ATOM 4562 C C . SER A 1 559 ? 14.062 9.594 -25.877 1.00 61.62 559 SER A C 1
ATOM 4564 O O . SER A 1 559 ? 13.182 8.751 -25.717 1.00 61.62 559 SER A O 1
ATOM 4566 N N . LEU A 1 560 ? 15.284 9.263 -26.315 1.00 60.38 560 LEU A N 1
ATOM 4567 C CA . LEU A 1 560 ? 15.689 7.883 -26.616 1.00 60.38 560 LEU A CA 1
ATOM 4568 C C . LEU A 1 560 ? 15.567 6.967 -25.380 1.00 60.38 560 LEU A C 1
ATOM 4570 O O . LEU A 1 560 ? 15.231 5.797 -25.514 1.00 60.38 560 LEU A O 1
ATOM 4574 N N . THR A 1 561 ? 15.829 7.502 -24.182 1.00 67.12 561 THR A N 1
ATOM 4575 C CA . THR A 1 561 ? 15.680 6.782 -22.904 1.00 67.12 561 THR A CA 1
ATOM 4576 C C . THR A 1 561 ? 14.209 6.562 -22.539 1.00 67.12 561 THR A C 1
ATOM 4578 O O . THR A 1 561 ? 13.875 5.507 -22.019 1.00 67.12 561 THR A O 1
ATOM 4581 N N . GLY A 1 562 ? 13.331 7.510 -22.868 1.00 68.81 562 GLY A N 1
ATOM 4582 C CA . GLY A 1 562 ? 11.881 7.362 -22.767 1.00 68.81 562 GLY A CA 1
ATOM 4583 C C . GLY A 1 562 ? 11.376 6.207 -23.628 1.00 68.81 562 GLY A C 1
ATOM 4584 O O . GLY A 1 562 ? 10.758 5.272 -23.131 1.00 68.81 562 GLY A O 1
ATOM 4585 N N . MET A 1 563 ? 11.718 6.252 -24.918 1.00 73.62 563 MET A N 1
ATOM 4586 C CA . MET A 1 563 ? 11.218 5.320 -25.932 1.00 73.62 563 MET A CA 1
ATOM 4587 C C . MET A 1 563 ? 11.589 3.854 -25.671 1.00 73.62 563 MET A C 1
ATOM 4589 O O . MET A 1 563 ? 10.812 2.964 -26.004 1.00 73.62 563 MET A O 1
ATOM 4593 N N . VAL A 1 564 ? 12.744 3.562 -25.052 1.00 76.69 564 VAL A N 1
ATOM 4594 C CA . VAL A 1 564 ? 13.116 2.165 -24.734 1.00 76.69 564 VAL A CA 1
ATOM 4595 C C . VAL A 1 564 ? 12.175 1.495 -23.731 1.00 76.69 564 VAL A C 1
ATOM 4597 O O . VAL A 1 564 ? 12.203 0.272 -23.610 1.00 76.69 564 VAL A O 1
ATOM 4600 N N . MET A 1 565 ? 11.344 2.269 -23.032 1.00 79.62 565 MET A N 1
ATOM 4601 C CA . MET A 1 565 ? 10.370 1.782 -22.055 1.00 79.62 565 MET A CA 1
ATOM 4602 C C . MET A 1 565 ? 8.977 1.561 -22.645 1.00 79.62 565 MET A C 1
ATOM 4604 O O . MET A 1 565 ? 8.097 1.082 -21.930 1.00 79.62 565 MET A O 1
ATOM 4608 N N . ASP A 1 566 ? 8.758 1.924 -23.908 1.00 88.75 566 ASP A N 1
ATOM 4609 C CA . ASP A 1 566 ? 7.448 1.849 -24.547 1.00 88.75 566 ASP A CA 1
ATOM 4610 C C . ASP A 1 566 ? 6.988 0.402 -24.633 1.00 88.75 566 ASP A C 1
ATOM 4612 O O . ASP A 1 566 ? 7.703 -0.454 -25.159 1.00 88.75 566 ASP A O 1
ATOM 4616 N N . PHE A 1 567 ? 5.770 0.136 -24.177 1.00 92.31 567 PHE A N 1
ATOM 4617 C CA . PHE A 1 567 ? 5.154 -1.179 -24.285 1.00 92.31 567 PHE A CA 1
ATOM 4618 C C . PHE A 1 567 ? 3.659 -1.072 -24.562 1.00 92.31 567 PHE A C 1
ATOM 4620 O O . PHE A 1 567 ? 3.007 -0.083 -24.212 1.00 92.31 567 PHE A O 1
ATOM 4627 N N . GLY A 1 568 ? 3.130 -2.132 -25.166 1.00 95.44 568 GLY A N 1
ATOM 4628 C CA . GLY A 1 568 ? 1.714 -2.473 -25.124 1.00 95.44 568 GLY A CA 1
ATOM 4629 C C . GLY A 1 568 ? 1.517 -3.688 -24.226 1.00 95.44 568 GLY A C 1
ATOM 4630 O O . GLY A 1 568 ? 2.339 -4.609 -24.232 1.00 95.44 568 GLY A O 1
ATOM 4631 N N . GLU A 1 569 ? 0.452 -3.679 -23.437 1.00 96.25 569 GLU A N 1
ATOM 4632 C CA . GLU A 1 569 ? 0.033 -4.816 -22.634 1.00 96.25 569 GLU A CA 1
ATOM 4633 C C . GLU A 1 569 ? -1.462 -5.062 -22.789 1.00 96.25 569 GLU A C 1
ATOM 4635 O O . GLU A 1 569 ? -2.271 -4.151 -22.643 1.00 96.25 569 GLU A O 1
ATOM 4640 N N . ASP A 1 570 ? -1.807 -6.318 -23.032 1.00 96.38 570 ASP A N 1
ATOM 4641 C CA . ASP A 1 570 ? -3.175 -6.799 -23.066 1.00 96.38 570 ASP A CA 1
ATOM 4642 C C . ASP A 1 570 ? -3.369 -7.857 -21.982 1.00 96.38 570 ASP A C 1
ATOM 4644 O O . ASP A 1 570 ? -2.625 -8.841 -21.915 1.00 96.38 570 ASP A O 1
ATOM 4648 N N . GLU A 1 571 ? -4.405 -7.688 -21.173 1.00 97.12 571 GLU A N 1
ATOM 4649 C CA . GLU A 1 571 ? -4.835 -8.625 -20.148 1.00 97.12 571 GLU A CA 1
ATOM 4650 C C . GLU A 1 571 ? -6.305 -8.998 -20.370 1.00 97.12 571 GLU A C 1
ATOM 4652 O O . GLU A 1 571 ? -7.152 -8.151 -20.660 1.00 97.12 571 GLU A O 1
ATOM 4657 N N . TYR A 1 572 ? -6.606 -10.288 -20.253 1.00 97.19 572 TYR A N 1
ATOM 4658 C CA . TYR A 1 572 ? -7.952 -10.835 -20.368 1.00 97.19 572 TYR A CA 1
ATOM 4659 C C . TYR A 1 572 ? -8.176 -11.831 -19.238 1.00 97.19 572 TYR A C 1
ATOM 4661 O O . TYR A 1 572 ? -7.375 -12.748 -19.052 1.00 97.19 572 TYR A O 1
ATOM 4669 N N . GLY A 1 573 ? -9.273 -11.674 -18.508 1.00 97.38 573 GLY A N 1
ATOM 4670 C CA . GLY A 1 573 ? -9.680 -12.549 -17.417 1.00 97.38 573 GLY A CA 1
ATOM 4671 C C . GLY A 1 573 ? -11.086 -13.085 -17.645 1.00 97.38 573 GLY A C 1
ATOM 4672 O O . GLY A 1 573 ? -11.991 -12.346 -18.025 1.00 97.38 573 GLY A O 1
ATOM 4673 N N . ALA A 1 574 ? -11.291 -14.372 -17.393 1.00 98.06 574 ALA A N 1
ATOM 4674 C CA . ALA A 1 574 ? -12.610 -14.986 -17.356 1.00 98.06 574 ALA A CA 1
ATOM 4675 C C . ALA A 1 574 ? -12.755 -15.802 -16.072 1.00 98.06 574 ALA A C 1
ATOM 4677 O O . ALA A 1 574 ? -11.931 -16.669 -15.779 1.00 98.06 574 ALA A O 1
ATOM 4678 N N . LYS A 1 575 ? -13.827 -15.553 -15.319 1.00 98.25 575 LYS A N 1
ATOM 4679 C CA . LYS A 1 575 ? -14.132 -16.262 -14.077 1.00 98.25 575 LYS A CA 1
ATOM 4680 C C . LYS A 1 575 ? -15.552 -16.805 -14.106 1.00 98.25 575 LYS A C 1
ATOM 4682 O O . LYS A 1 575 ? -16.508 -16.066 -14.332 1.00 98.25 575 LYS A O 1
ATOM 4687 N N . PHE A 1 576 ? -15.685 -18.096 -13.830 1.00 98.12 576 PHE A N 1
ATOM 4688 C CA . PHE A 1 576 ? -16.963 -18.755 -13.580 1.00 98.12 576 PHE A CA 1
ATOM 4689 C C . PHE A 1 576 ? -17.038 -19.140 -12.115 1.00 98.12 576 PHE A C 1
ATOM 4691 O O . PHE A 1 576 ? -16.206 -19.918 -11.660 1.00 98.12 576 PHE A O 1
ATOM 4698 N N . SER A 1 577 ? -18.046 -18.650 -11.403 1.00 97.44 577 SER A N 1
ATOM 4699 C CA . SER A 1 577 ? -18.246 -18.925 -9.979 1.00 97.44 577 SER A CA 1
ATOM 4700 C C . SER A 1 577 ? -19.561 -19.672 -9.779 1.00 97.44 577 SER A C 1
ATOM 4702 O O . SER A 1 577 ? -20.613 -19.215 -10.232 1.00 97.44 577 SER A O 1
ATOM 4704 N N . TYR A 1 578 ? -19.518 -20.808 -9.088 1.00 97.19 578 TYR A N 1
ATOM 4705 C CA . TYR A 1 578 ? -20.672 -21.660 -8.830 1.00 97.19 578 TYR A CA 1
ATOM 4706 C C . TYR A 1 578 ? -20.859 -21.928 -7.333 1.00 97.19 578 TYR A C 1
ATOM 4708 O O . TYR A 1 578 ? -20.012 -22.538 -6.678 1.00 97.19 578 TYR A O 1
ATOM 4716 N N . ASN A 1 579 ? -22.006 -21.514 -6.800 1.00 95.06 579 ASN A N 1
ATOM 4717 C CA . ASN A 1 579 ? -22.429 -21.803 -5.432 1.00 95.06 579 ASN A CA 1
ATOM 4718 C C . ASN A 1 579 ? -23.011 -23.220 -5.370 1.00 95.06 579 ASN A C 1
ATOM 4720 O O . ASN A 1 579 ? -24.182 -23.441 -5.690 1.00 95.06 579 ASN A O 1
ATOM 4724 N N . ILE A 1 580 ? -22.196 -24.195 -4.964 1.00 90.31 580 ILE A N 1
ATOM 4725 C CA . ILE A 1 580 ? -22.638 -25.589 -4.796 1.00 90.31 580 ILE A CA 1
ATOM 4726 C C . ILE A 1 580 ? -23.622 -25.674 -3.625 1.00 90.31 580 ILE A C 1
ATOM 4728 O O . ILE A 1 580 ? -24.709 -26.246 -3.754 1.00 90.31 580 ILE A O 1
ATOM 4732 N N . LEU A 1 581 ? -23.240 -25.054 -2.508 1.00 90.31 581 LEU A N 1
ATOM 4733 C CA . LEU A 1 581 ? -24.021 -24.887 -1.285 1.00 90.31 581 LEU A CA 1
ATOM 4734 C C . LEU A 1 581 ? -24.021 -23.400 -0.917 1.00 90.31 581 LEU A C 1
ATOM 4736 O O . LEU A 1 581 ? -23.191 -22.647 -1.418 1.00 90.31 581 LEU A O 1
ATOM 4740 N N . GLU A 1 582 ? -24.901 -22.979 -0.008 1.00 86.69 582 GLU A N 1
ATOM 4741 C CA . GLU A 1 582 ? -24.886 -21.600 0.522 1.00 86.69 582 GLU A CA 1
ATOM 4742 C C . GLU A 1 582 ? -23.529 -21.221 1.132 1.00 86.69 582 GLU A C 1
ATOM 4744 O O . GLU A 1 582 ? -23.134 -20.063 1.108 1.00 86.69 582 GLU A O 1
ATOM 4749 N N . SER A 1 583 ? -22.799 -22.219 1.627 1.00 92.00 583 SER A N 1
ATOM 4750 C CA . SER A 1 583 ? -21.507 -22.073 2.281 1.00 92.00 583 SER A CA 1
ATOM 4751 C C . SER A 1 583 ? -20.305 -22.476 1.439 1.00 92.00 583 SER A C 1
ATOM 4753 O O . SER A 1 583 ? -19.194 -22.397 1.950 1.00 92.00 583 SER A O 1
ATOM 4755 N N . LEU A 1 584 ? -20.497 -22.957 0.205 1.00 93.69 584 LEU A N 1
ATOM 4756 C CA . LEU A 1 584 ? -19.412 -23.435 -0.656 1.00 93.69 584 LEU A CA 1
ATOM 4757 C C . LEU A 1 584 ? -19.528 -22.832 -2.055 1.00 93.69 584 LEU A C 1
ATOM 4759 O O . LEU A 1 584 ? -20.403 -23.228 -2.835 1.00 93.69 584 LEU A O 1
ATOM 4763 N N . ASN A 1 585 ? -18.592 -21.949 -2.389 1.00 96.31 585 ASN A N 1
ATOM 4764 C CA . ASN A 1 585 ? -18.382 -21.449 -3.740 1.00 96.31 585 ASN A CA 1
ATOM 4765 C C . ASN A 1 585 ? -17.165 -22.138 -4.366 1.00 96.31 585 ASN A C 1
ATOM 4767 O O . ASN A 1 585 ? -16.123 -22.276 -3.730 1.00 96.31 585 ASN A O 1
ATOM 4771 N N . ILE A 1 586 ? -17.301 -22.578 -5.615 1.00 97.69 586 ILE A N 1
ATOM 4772 C CA . ILE A 1 586 ? -16.168 -23.006 -6.436 1.00 97.69 586 ILE A CA 1
ATOM 4773 C C . ILE A 1 586 ? -16.082 -22.086 -7.639 1.00 97.69 586 ILE A C 1
ATOM 4775 O O . ILE A 1 586 ? -17.075 -21.897 -8.341 1.00 97.69 586 ILE A O 1
ATOM 4779 N N . SER A 1 587 ? -14.892 -21.561 -7.902 1.00 97.75 587 SER A N 1
ATOM 4780 C CA . SER A 1 587 ? -14.618 -20.745 -9.075 1.00 97.75 587 SER A CA 1
ATOM 4781 C C . SER A 1 587 ? -13.540 -21.362 -9.963 1.00 97.75 587 SER A C 1
ATOM 4783 O O . SER A 1 587 ? -12.564 -21.931 -9.478 1.00 97.75 587 SER A O 1
ATOM 4785 N N . LEU A 1 588 ? -13.713 -21.224 -11.274 1.00 98.06 588 LEU A N 1
ATOM 4786 C CA . LEU A 1 588 ? -12.689 -21.474 -12.284 1.00 98.06 588 LEU A CA 1
ATOM 4787 C C . LEU A 1 588 ? -12.294 -20.130 -12.891 1.00 98.06 588 LEU A C 1
ATOM 4789 O O . LEU A 1 588 ? -13.157 -19.414 -13.395 1.00 98.06 588 LEU A O 1
ATOM 4793 N N . GLU A 1 589 ? -11.010 -19.803 -12.842 1.00 97.75 589 GLU A N 1
ATOM 4794 C CA . GLU A 1 589 ? -10.461 -18.542 -13.336 1.00 97.75 589 GLU A CA 1
ATOM 4795 C C . GLU A 1 589 ? -9.371 -18.819 -14.374 1.00 97.75 589 GLU A C 1
ATOM 4797 O O . GLU A 1 589 ? -8.427 -19.563 -14.102 1.00 97.75 589 GLU A O 1
ATOM 4802 N N . ASP A 1 590 ? -9.505 -18.217 -15.553 1.00 97.56 590 ASP A N 1
ATOM 4803 C CA . ASP A 1 590 ? -8.492 -18.191 -16.607 1.00 97.56 590 ASP A CA 1
ATOM 4804 C C . ASP A 1 590 ? -8.058 -16.739 -16.830 1.00 97.56 590 ASP A C 1
ATOM 4806 O O . ASP A 1 590 ? -8.902 -15.846 -16.925 1.00 97.56 590 ASP A O 1
ATOM 4810 N N . ARG A 1 591 ? -6.749 -16.487 -16.877 1.00 96.81 591 ARG A N 1
ATOM 4811 C CA . ARG A 1 591 ? -6.194 -15.147 -17.098 1.00 96.81 591 ARG A CA 1
ATOM 4812 C C . ARG A 1 591 ? -5.014 -15.204 -18.055 1.00 96.81 591 ARG A C 1
ATOM 4814 O O . ARG A 1 591 ? -3.984 -15.812 -17.751 1.00 96.81 591 ARG A O 1
ATOM 4821 N N . PHE A 1 592 ? -5.145 -14.496 -19.166 1.00 96.94 592 PHE A N 1
ATOM 4822 C CA . PHE A 1 592 ? -4.088 -14.273 -20.136 1.00 96.94 592 PHE A CA 1
ATOM 4823 C C . PHE A 1 592 ? -3.540 -12.855 -20.000 1.00 96.94 592 PHE A C 1
ATOM 4825 O O . PHE A 1 592 ? -4.302 -11.906 -19.860 1.00 96.94 592 PHE A O 1
ATOM 4832 N N . LEU A 1 593 ? -2.222 -12.713 -20.084 1.00 96.88 593 LEU A N 1
ATOM 4833 C CA . LEU A 1 593 ? -1.548 -11.424 -20.163 1.00 96.88 593 LEU A CA 1
ATOM 4834 C C . LEU A 1 593 ? -0.440 -11.506 -21.206 1.00 96.88 593 LEU A C 1
ATOM 4836 O O . LEU A 1 593 ? 0.274 -12.509 -21.269 1.00 96.88 593 LEU A O 1
ATOM 4840 N N . CYS A 1 594 ? -0.269 -10.452 -21.995 1.00 96.56 594 CYS A N 1
ATOM 4841 C CA . CYS A 1 594 ? 0.842 -10.288 -22.921 1.00 96.56 594 CYS A CA 1
ATOM 4842 C C . CYS A 1 594 ? 1.361 -8.860 -22.845 1.00 96.56 594 CYS A C 1
ATOM 4844 O O . CYS A 1 594 ? 0.599 -7.939 -23.100 1.00 96.56 594 CYS A O 1
ATOM 4846 N N . ARG A 1 595 ? 2.650 -8.687 -22.551 1.00 94.75 595 ARG A N 1
ATOM 4847 C CA . ARG A 1 595 ? 3.359 -7.412 -22.637 1.00 94.75 595 ARG A CA 1
ATOM 4848 C C . ARG A 1 595 ? 4.481 -7.526 -23.657 1.00 94.75 595 ARG A C 1
ATOM 4850 O O . ARG A 1 595 ? 5.346 -8.399 -23.539 1.00 94.75 595 ARG A O 1
ATOM 4857 N N . GLU A 1 596 ? 4.475 -6.625 -24.628 1.00 92.94 596 GLU A N 1
ATOM 4858 C CA . GLU A 1 596 ? 5.538 -6.499 -25.622 1.00 92.94 596 GLU A CA 1
ATOM 4859 C C . GLU A 1 596 ? 6.105 -5.080 -25.590 1.00 92.94 596 GLU A C 1
ATOM 4861 O O . GLU A 1 596 ? 5.377 -4.092 -25.720 1.00 92.94 596 GLU A O 1
ATOM 4866 N N . TYR A 1 597 ? 7.415 -4.993 -25.390 1.00 90.31 597 TYR A N 1
ATOM 4867 C CA . TYR A 1 597 ? 8.176 -3.760 -25.443 1.00 90.31 597 TYR A CA 1
ATOM 4868 C C . TYR A 1 597 ? 8.544 -3.436 -26.890 1.00 90.31 597 TYR A C 1
ATOM 4870 O O . TYR A 1 597 ? 8.839 -4.304 -27.711 1.00 90.31 597 TYR A O 1
ATOM 4878 N N . THR A 1 598 ? 8.575 -2.145 -27.201 1.00 87.44 598 THR A N 1
ATOM 4879 C CA . THR A 1 598 ? 8.958 -1.642 -28.525 1.00 87.44 598 THR A CA 1
ATOM 4880 C C . THR A 1 598 ? 10.442 -1.895 -28.805 1.00 87.44 598 THR A C 1
ATOM 4882 O O . THR A 1 598 ? 10.837 -2.130 -29.947 1.00 87.44 598 THR A O 1
ATOM 4885 N N . PHE A 1 599 ? 11.272 -1.881 -27.757 1.00 80.12 599 PHE A N 1
ATOM 4886 C CA . PHE A 1 599 ? 12.712 -2.110 -27.835 1.00 80.12 599 PHE A CA 1
ATOM 4887 C C . PHE A 1 599 ? 13.123 -3.356 -27.055 1.00 80.12 599 PHE A C 1
ATOM 4889 O O . PHE A 1 599 ? 12.563 -3.686 -26.017 1.00 80.12 599 PHE A O 1
ATOM 4896 N N . LEU A 1 600 ? 14.198 -3.997 -27.514 1.00 80.94 600 LEU A N 1
ATOM 4897 C CA . LEU A 1 600 ? 14.733 -5.238 -26.941 1.00 80.94 600 LEU A CA 1
ATOM 4898 C C . LEU A 1 600 ? 15.397 -5.064 -25.567 1.00 80.94 600 LEU A C 1
ATOM 4900 O O . LEU A 1 600 ? 15.947 -6.025 -25.045 1.00 80.94 600 LEU A O 1
ATOM 4904 N N . TRP A 1 601 ? 15.409 -3.853 -25.006 1.00 78.56 601 TRP A N 1
ATOM 4905 C CA . TRP A 1 601 ? 16.055 -3.555 -23.723 1.00 78.56 601 TRP A CA 1
ATOM 4906 C C . TRP A 1 601 ? 15.357 -4.239 -22.543 1.00 78.56 601 TRP A C 1
ATOM 4908 O O . TRP A 1 601 ? 15.976 -4.492 -21.512 1.00 78.56 601 TRP A O 1
ATOM 4918 N N . TYR A 1 602 ? 14.074 -4.550 -22.716 1.00 83.88 602 TYR A N 1
ATOM 4919 C CA . TYR A 1 602 ? 13.260 -5.253 -21.743 1.00 83.88 602 TYR A CA 1
ATOM 4920 C C . TYR A 1 602 ? 12.740 -6.562 -22.338 1.00 83.88 602 TYR A C 1
ATOM 4922 O O . TYR A 1 602 ? 12.485 -6.646 -23.542 1.00 83.88 602 TYR A O 1
ATOM 4930 N N . PRO A 1 603 ? 12.603 -7.612 -21.513 1.00 87.19 603 PRO A N 1
ATOM 4931 C CA . PRO A 1 603 ? 12.093 -8.880 -21.987 1.00 87.19 603 PRO A CA 1
ATOM 4932 C C . PRO A 1 603 ? 10.583 -8.799 -22.216 1.00 87.19 603 PRO A C 1
ATOM 4934 O O . PRO A 1 603 ? 9.821 -8.449 -21.313 1.00 87.19 603 PRO A O 1
ATOM 4937 N N . ASP A 1 604 ? 10.149 -9.212 -23.401 1.00 92.12 604 ASP A N 1
ATOM 4938 C CA . ASP A 1 604 ? 8.733 -9.430 -23.682 1.00 92.12 604 ASP A CA 1
ATOM 4939 C C . ASP A 1 604 ? 8.265 -10.675 -22.943 1.00 92.12 604 ASP A C 1
ATOM 4941 O O . ASP A 1 604 ? 8.986 -11.681 -22.854 1.00 92.12 604 ASP A O 1
ATOM 4945 N N . TYR A 1 605 ? 7.030 -10.647 -22.461 1.00 94.44 605 TYR A N 1
ATOM 4946 C CA . TYR A 1 605 ? 6.467 -11.783 -21.761 1.00 94.44 605 TYR A CA 1
ATOM 4947 C C . TYR A 1 605 ? 4.977 -11.931 -21.989 1.00 94.44 605 TYR A C 1
ATOM 4949 O O . TYR A 1 605 ? 4.241 -10.980 -22.217 1.00 94.44 605 TYR A O 1
ATOM 4957 N N . LYS A 1 606 ? 4.522 -13.172 -21.890 1.00 95.62 606 LYS A N 1
ATOM 4958 C CA . LYS A 1 606 ? 3.107 -13.496 -21.854 1.00 95.62 606 LYS A CA 1
ATOM 4959 C C . LYS A 1 606 ? 2.869 -14.703 -20.988 1.00 95.62 606 LYS A C 1
ATOM 4961 O O . LYS A 1 606 ? 3.710 -15.599 -20.923 1.00 95.62 606 LYS A O 1
ATOM 4966 N N . HIS A 1 607 ? 1.713 -14.777 -20.366 1.00 94.94 607 HIS A N 1
ATOM 4967 C CA . HIS A 1 607 ? 1.330 -15.965 -19.635 1.00 94.94 607 HIS A CA 1
ATOM 4968 C C . HIS A 1 607 ? -0.150 -16.241 -19.771 1.00 94.94 607 HIS A C 1
ATOM 4970 O O . HIS A 1 607 ? -0.950 -15.320 -19.881 1.00 94.94 607 HIS A O 1
ATOM 4976 N N . ASN A 1 608 ? -0.500 -17.521 -19.701 1.00 96.38 608 ASN A N 1
ATOM 4977 C CA . ASN A 1 608 ? -1.858 -17.925 -19.384 1.00 96.38 608 ASN A CA 1
ATOM 4978 C C . ASN A 1 608 ? -1.869 -18.606 -18.018 1.00 96.38 608 ASN A C 1
ATOM 4980 O O . ASN A 1 608 ? -0.992 -19.428 -17.747 1.00 96.38 608 ASN A O 1
ATOM 4984 N N . SER A 1 609 ? -2.825 -18.282 -17.158 1.00 95.81 609 SER A N 1
ATOM 4985 C CA . SER A 1 609 ? -2.997 -18.937 -15.864 1.00 95.81 609 SER A CA 1
ATOM 4986 C C . SER A 1 609 ? -4.393 -19.491 -15.713 1.00 95.81 609 SER A C 1
ATOM 4988 O O . SER A 1 609 ? -5.347 -18.737 -15.834 1.00 95.81 609 SER A O 1
ATOM 4990 N N . LEU A 1 610 ? -4.474 -20.764 -15.338 1.00 97.31 610 LEU A N 1
ATOM 4991 C CA . LEU A 1 610 ? -5.716 -21.429 -14.980 1.00 97.31 610 LEU A CA 1
ATOM 4992 C C . LEU A 1 610 ? -5.692 -21.762 -13.489 1.00 97.31 610 LEU A C 1
ATOM 4994 O O . LEU A 1 610 ? -4.741 -22.392 -13.008 1.00 97.31 610 LEU A O 1
ATOM 4998 N N . ARG A 1 611 ? -6.730 -21.351 -12.762 1.00 96.88 611 ARG A N 1
ATOM 4999 C CA . ARG A 1 611 ? -6.877 -21.540 -11.316 1.00 96.88 611 ARG A CA 1
ATOM 5000 C C . ARG A 1 611 ? -8.252 -22.091 -10.970 1.00 96.88 611 ARG A C 1
ATOM 5002 O O . ARG A 1 611 ? -9.261 -21.684 -11.538 1.00 96.88 611 ARG A O 1
ATOM 5009 N N . ILE A 1 612 ? -8.272 -22.998 -10.003 1.00 97.69 612 ILE A N 1
ATOM 5010 C CA . ILE A 1 612 ? -9.482 -23.456 -9.328 1.00 97.69 612 ILE A CA 1
ATOM 5011 C C . ILE A 1 612 ? -9.439 -22.890 -7.916 1.00 97.69 612 ILE A C 1
ATOM 5013 O O . ILE A 1 612 ? -8.434 -23.037 -7.219 1.00 97.69 612 ILE A O 1
ATOM 5017 N N . ILE A 1 613 ? -10.532 -22.257 -7.516 1.00 97.94 613 ILE A N 1
ATOM 5018 C CA . ILE A 1 613 ? -10.697 -21.612 -6.219 1.00 97.94 613 ILE A CA 1
ATOM 5019 C C . ILE A 1 613 ? -11.885 -22.266 -5.520 1.00 97.94 613 ILE A C 1
ATOM 5021 O O . ILE A 1 613 ? -12.918 -22.495 -6.146 1.00 97.94 613 ILE A O 1
ATOM 5025 N N . ALA A 1 614 ? -11.738 -22.585 -4.242 1.00 97.38 614 ALA A N 1
ATOM 5026 C CA . ALA A 1 614 ? -12.798 -23.091 -3.390 1.00 97.38 614 ALA A CA 1
ATOM 5027 C C . ALA A 1 614 ? -12.859 -22.266 -2.101 1.00 97.38 614 ALA A C 1
ATOM 5029 O O . ALA A 1 614 ? -11.882 -22.180 -1.359 1.00 97.38 614 ALA A O 1
ATOM 5030 N N . ASP A 1 615 ? -14.035 -21.708 -1.844 1.00 96.00 615 ASP A N 1
ATOM 5031 C CA . ASP A 1 615 ? -14.364 -20.864 -0.701 1.00 96.00 615 ASP A CA 1
ATOM 5032 C C . ASP A 1 615 ? -15.431 -21.565 0.137 1.00 96.00 615 ASP A C 1
ATOM 5034 O O . ASP A 1 615 ? -16.563 -21.743 -0.322 1.00 96.00 615 ASP A O 1
ATOM 5038 N N . TYR A 1 616 ? -15.083 -21.985 1.355 1.00 95.06 616 TYR A N 1
ATOM 5039 C CA . TYR A 1 616 ? -15.971 -22.711 2.260 1.00 95.06 616 TYR A CA 1
ATOM 5040 C C . TYR A 1 616 ? -16.132 -22.008 3.611 1.00 95.06 616 TYR A C 1
ATOM 5042 O O . TYR A 1 616 ? -15.201 -21.987 4.414 1.00 95.06 616 TYR A O 1
ATOM 5050 N N . SER A 1 617 ? -17.341 -21.520 3.895 1.00 91.75 617 SER A N 1
ATOM 5051 C CA . SER A 1 617 ? -17.678 -20.766 5.112 1.00 91.75 617 SER A CA 1
ATOM 5052 C C . SER A 1 617 ? -19.082 -21.136 5.629 1.00 91.75 617 SER A C 1
ATOM 5054 O O . SER A 1 617 ? -20.042 -20.399 5.413 1.00 91.75 617 SER A O 1
ATOM 5056 N N . PRO A 1 618 ? -19.257 -22.306 6.276 1.00 83.69 618 PRO A N 1
ATOM 5057 C CA . PRO A 1 618 ? -20.560 -22.829 6.723 1.00 83.69 618 PRO A CA 1
ATOM 5058 C C . PRO A 1 618 ? -21.165 -22.133 7.941 1.00 83.69 618 PRO A C 1
ATOM 5060 O O . PRO A 1 618 ? -22.361 -22.265 8.184 1.00 83.69 618 PRO A O 1
ATOM 5063 N N . ALA A 1 619 ? -20.347 -21.449 8.731 1.00 78.44 619 ALA A N 1
ATOM 5064 C CA . ALA A 1 619 ? -20.724 -20.819 9.987 1.00 78.44 619 ALA A CA 1
ATOM 5065 C C . ALA A 1 619 ? -19.680 -19.743 10.326 1.00 78.44 619 ALA A C 1
ATOM 5067 O O . ALA A 1 619 ? -18.555 -19.834 9.833 1.00 78.44 619 ALA A O 1
ATOM 5068 N N . PRO A 1 620 ? -19.968 -18.787 11.230 1.00 76.25 620 PRO A N 1
ATOM 5069 C CA . PRO A 1 620 ? -18.977 -17.798 11.675 1.00 76.25 620 PRO A CA 1
ATOM 5070 C C . PRO A 1 620 ? -17.770 -18.413 12.412 1.00 76.25 620 PRO A C 1
ATOM 50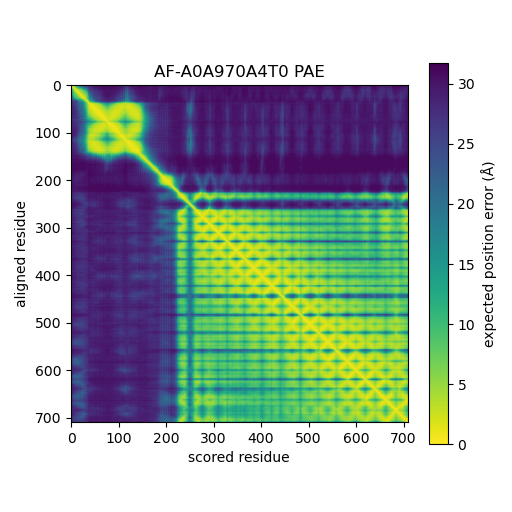72 O O . PRO A 1 620 ? -16.874 -17.690 12.835 1.00 76.25 620 PRO A O 1
ATOM 5075 N N . THR A 1 621 ? -17.753 -19.735 12.614 1.00 86.12 621 THR A N 1
ATOM 5076 C CA . THR A 1 621 ? -16.717 -20.452 13.358 1.00 86.12 621 THR A CA 1
ATOM 5077 C C . THR A 1 621 ? -15.597 -21.013 12.493 1.00 86.12 621 THR A C 1
ATOM 5079 O O . THR A 1 621 ? -14.522 -21.279 13.025 1.00 86.12 621 THR A O 1
ATOM 5082 N N . ILE A 1 622 ? -15.823 -21.244 11.196 1.00 92.56 622 ILE A N 1
ATOM 5083 C CA . ILE A 1 622 ? -14.824 -21.838 10.298 1.00 92.56 622 ILE A CA 1
ATOM 5084 C C . ILE A 1 622 ? -14.939 -21.190 8.921 1.00 92.56 622 ILE A C 1
ATOM 5086 O O . ILE A 1 622 ? -16.023 -21.184 8.340 1.00 92.56 622 ILE A O 1
ATOM 5090 N N . ALA A 1 623 ? -13.807 -20.742 8.382 1.00 94.75 623 ALA A N 1
ATOM 5091 C CA . ALA A 1 623 ? -13.670 -20.344 6.987 1.00 94.75 623 ALA A CA 1
ATOM 5092 C C . ALA A 1 623 ? -12.409 -20.974 6.383 1.00 94.75 623 ALA A C 1
ATOM 5094 O O . ALA A 1 623 ? -11.338 -20.966 6.994 1.00 94.75 623 ALA A O 1
ATOM 5095 N N . VAL A 1 624 ? -12.540 -21.541 5.188 1.00 96.12 624 VAL A N 1
ATOM 5096 C CA . VAL A 1 624 ? -11.448 -22.174 4.445 1.00 96.12 624 VAL A CA 1
ATOM 5097 C C . VAL A 1 624 ? -11.441 -21.640 3.022 1.00 96.12 624 VAL A C 1
ATOM 5099 O O . VAL A 1 624 ? -12.445 -21.729 2.324 1.00 96.12 624 VAL A O 1
ATOM 5102 N N . PHE A 1 625 ? -10.289 -21.144 2.591 1.00 97.25 625 PHE A N 1
ATOM 5103 C CA . PHE A 1 625 ? -10.013 -20.747 1.217 1.00 97.25 625 PHE A CA 1
ATOM 5104 C C . PHE A 1 625 ? -8.915 -21.641 0.658 1.00 97.25 625 PHE A C 1
ATOM 5106 O O . PHE A 1 625 ? -7.881 -21.832 1.300 1.00 97.25 625 PHE A O 1
ATOM 5113 N N . LEU A 1 626 ? -9.124 -22.172 -0.540 1.00 97.25 626 LEU A N 1
ATOM 5114 C CA . LEU A 1 626 ? -8.123 -22.918 -1.288 1.00 97.25 626 LEU A CA 1
ATOM 5115 C C . LEU A 1 626 ? -8.082 -22.391 -2.719 1.00 97.25 626 LEU A C 1
ATOM 5117 O O . LEU A 1 626 ? -9.098 -22.377 -3.403 1.00 97.25 626 LEU A O 1
ATOM 5121 N N . SER A 1 627 ? -6.896 -22.050 -3.203 1.00 97.19 627 SER A N 1
ATOM 5122 C CA . SER A 1 627 ? -6.642 -21.730 -4.603 1.00 97.19 627 SER A CA 1
ATOM 5123 C C . SER A 1 627 ? -5.484 -22.578 -5.098 1.00 97.19 627 SER A C 1
ATOM 5125 O O . SER A 1 627 ? -4.439 -22.662 -4.455 1.00 97.19 627 SER A O 1
ATOM 5127 N N . ALA A 1 628 ? -5.661 -23.242 -6.232 1.00 96.88 628 ALA A N 1
ATOM 5128 C CA . ALA A 1 628 ? -4.610 -24.024 -6.864 1.00 96.88 628 ALA A CA 1
ATOM 5129 C C . ALA A 1 628 ? -4.670 -23.845 -8.375 1.00 96.88 628 ALA A C 1
ATOM 5131 O O . ALA A 1 628 ? -5.738 -23.878 -8.988 1.00 96.88 628 ALA A O 1
ATOM 5132 N N . GLY A 1 629 ? -3.510 -23.677 -8.997 1.00 96.00 629 GLY A N 1
ATOM 5133 C CA . GLY A 1 629 ? -3.445 -23.482 -10.432 1.00 96.00 629 GLY A CA 1
ATOM 5134 C C . GLY A 1 629 ? -2.050 -23.581 -11.009 1.00 96.00 629 GLY A C 1
ATOM 5135 O O . GLY A 1 629 ? -1.060 -23.865 -10.330 1.00 96.00 629 GLY A O 1
ATOM 5136 N N . VAL A 1 630 ? -1.986 -23.334 -12.309 1.00 94.88 630 VAL A N 1
ATOM 5137 C CA . VAL A 1 630 ? -0.743 -23.305 -13.070 1.00 94.88 630 VAL A CA 1
ATOM 5138 C C . VAL A 1 630 ? -0.742 -22.089 -13.978 1.00 94.88 630 VAL A C 1
ATOM 5140 O O . VAL A 1 630 ? -1.744 -21.775 -14.615 1.00 94.88 630 VAL A O 1
ATOM 5143 N N . ARG A 1 631 ? 0.400 -21.409 -14.041 1.00 94.19 631 ARG A N 1
ATOM 5144 C CA . ARG A 1 631 ? 0.675 -20.347 -15.001 1.00 94.19 631 ARG A CA 1
ATOM 5145 C C . ARG A 1 631 ? 1.694 -20.858 -16.020 1.00 94.19 631 ARG A C 1
ATOM 5147 O O . ARG A 1 631 ? 2.824 -21.197 -15.671 1.00 94.19 631 ARG A O 1
ATOM 5154 N N . ASP A 1 632 ? 1.283 -20.951 -17.277 1.00 93.94 632 ASP A N 1
ATOM 5155 C CA . ASP A 1 632 ? 2.151 -21.253 -18.411 1.00 93.94 632 ASP A CA 1
ATOM 5156 C C . ASP A 1 632 ? 2.762 -19.935 -18.901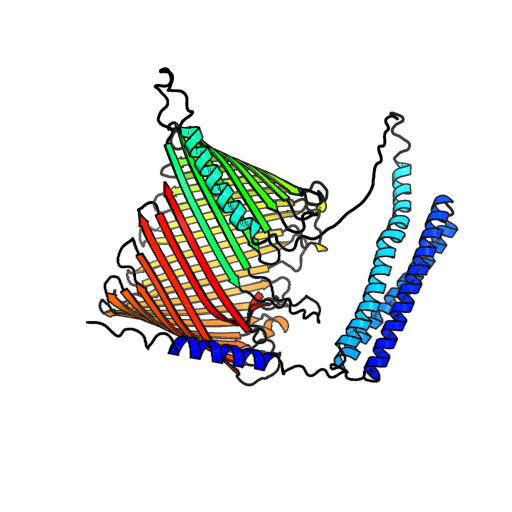 1.00 93.94 632 ASP A C 1
ATOM 5158 O O . ASP A 1 632 ? 2.142 -19.162 -19.631 1.00 93.94 632 ASP A O 1
ATOM 5162 N N . PHE A 1 633 ? 3.985 -19.663 -18.455 1.00 92.88 633 PHE A N 1
ATOM 5163 C CA . PHE A 1 633 ? 4.687 -18.409 -18.692 1.00 92.88 633 PHE A CA 1
ATOM 5164 C C . PHE A 1 633 ? 5.619 -18.535 -19.897 1.00 92.88 633 PHE A C 1
ATOM 5166 O O . PHE A 1 633 ? 6.347 -19.520 -20.028 1.00 92.88 633 PHE A O 1
ATOM 5173 N N . SER A 1 634 ? 5.622 -17.539 -20.775 1.00 93.31 634 SER A N 1
ATOM 5174 C CA . SER A 1 634 ? 6.523 -17.430 -21.919 1.00 93.31 634 SER A CA 1
ATOM 5175 C C . SER A 1 634 ? 7.252 -16.093 -21.892 1.00 93.31 634 SER A C 1
ATOM 5177 O O . SER A 1 634 ? 6.646 -15.074 -21.581 1.00 93.31 634 SER A O 1
ATOM 5179 N N . PHE A 1 635 ? 8.533 -16.083 -22.242 1.00 92.44 635 PHE A N 1
ATOM 5180 C CA . PHE A 1 635 ? 9.344 -14.865 -22.296 1.00 92.44 635 PHE A CA 1
ATOM 5181 C C . PHE A 1 635 ? 10.373 -14.944 -23.428 1.00 92.44 635 PHE A C 1
ATOM 5183 O O . PHE A 1 635 ? 10.775 -16.039 -23.830 1.00 92.44 635 PHE A O 1
ATOM 5190 N N . LYS A 1 636 ? 10.782 -13.792 -23.955 1.00 89.62 636 LYS A N 1
ATOM 5191 C CA . LYS A 1 636 ? 11.851 -13.642 -24.956 1.00 89.62 636 LYS A CA 1
ATOM 5192 C C . LYS A 1 636 ? 12.591 -12.323 -24.723 1.00 89.62 636 LYS A C 1
ATOM 5194 O O . LYS A 1 636 ? 12.222 -11.550 -23.848 1.00 89.62 636 LYS A O 1
ATOM 5199 N N . ASN A 1 637 ? 13.638 -12.076 -25.497 1.00 83.81 637 ASN A N 1
ATOM 5200 C CA . ASN A 1 637 ? 14.486 -10.883 -25.433 1.00 83.81 637 ASN A CA 1
ATOM 5201 C C . ASN A 1 637 ? 15.165 -10.642 -24.072 1.00 83.81 637 ASN A C 1
ATOM 5203 O O . ASN A 1 637 ? 15.700 -9.568 -23.811 1.00 83.81 637 ASN A O 1
ATOM 5207 N N . TYR A 1 638 ? 15.182 -11.655 -23.202 1.00 72.69 638 TYR A N 1
ATOM 5208 C CA . TYR A 1 638 ? 15.967 -11.616 -21.979 1.00 72.69 638 TYR A CA 1
ATOM 5209 C C . TYR A 1 638 ? 17.452 -11.560 -22.380 1.00 72.69 638 TYR A C 1
ATOM 5211 O O . TYR A 1 638 ? 17.895 -12.402 -23.155 1.00 72.69 638 TYR A O 1
ATOM 5219 N N . ASP A 1 639 ? 18.183 -10.545 -21.901 1.00 67.31 639 ASP A N 1
ATOM 5220 C CA . ASP A 1 639 ? 19.601 -10.233 -22.204 1.00 67.31 639 ASP A CA 1
ATOM 5221 C C . ASP A 1 639 ? 19.858 -9.147 -23.259 1.00 67.31 639 ASP A C 1
ATOM 5223 O O . ASP A 1 639 ? 20.979 -9.030 -23.751 1.00 67.31 639 ASP A O 1
ATOM 5227 N N . ASN A 1 640 ? 18.871 -8.307 -23.568 1.00 71.81 640 ASN A N 1
ATOM 5228 C CA . ASN A 1 640 ? 19.016 -7.208 -24.530 1.00 71.81 640 ASN A CA 1
ATOM 5229 C C . ASN A 1 640 ? 19.389 -7.694 -25.942 1.00 71.81 640 ASN A C 1
ATOM 5231 O O . ASN A 1 640 ? 20.002 -6.969 -26.727 1.00 71.81 640 ASN A O 1
ATOM 5235 N N . GLN A 1 641 ? 19.042 -8.943 -26.260 1.00 74.94 641 GLN A N 1
ATOM 5236 C CA . GLN A 1 641 ? 19.294 -9.584 -27.545 1.00 74.94 641 GLN A CA 1
ATOM 5237 C C . GLN A 1 641 ? 18.040 -10.325 -28.011 1.00 74.94 641 GLN A C 1
ATOM 5239 O O . GLN A 1 641 ? 17.328 -10.875 -27.172 1.00 74.94 641 GLN A O 1
ATOM 5244 N N . PRO A 1 642 ? 17.770 -10.397 -29.328 1.00 81.25 642 PRO A N 1
ATOM 5245 C CA . PRO A 1 642 ? 16.667 -11.194 -29.846 1.00 81.25 642 PRO A CA 1
ATOM 5246 C C . PRO A 1 642 ? 16.831 -12.667 -29.453 1.00 81.25 642 PRO A C 1
ATOM 5248 O O . PRO A 1 642 ? 17.778 -13.328 -29.879 1.00 81.25 642 PRO A O 1
ATOM 5251 N N . THR A 1 643 ? 15.897 -13.200 -28.668 1.00 82.44 643 THR A N 1
ATOM 5252 C CA . THR A 1 643 ? 15.857 -14.626 -28.306 1.00 82.44 643 THR A CA 1
ATOM 5253 C C . THR A 1 643 ? 14.506 -15.236 -28.686 1.00 82.44 643 THR A C 1
ATOM 5255 O O . THR A 1 643 ? 13.515 -14.516 -28.823 1.00 82.44 643 THR A O 1
ATOM 5258 N N . PRO A 1 644 ? 14.420 -16.558 -28.927 1.00 88.38 644 PRO A N 1
ATOM 5259 C CA . PRO A 1 644 ? 13.133 -17.211 -29.143 1.00 88.38 644 PRO A CA 1
ATOM 5260 C C . PRO A 1 644 ? 12.307 -17.243 -27.849 1.00 88.38 644 PRO A C 1
ATOM 5262 O O . PRO A 1 644 ? 12.842 -17.143 -26.748 1.00 88.38 644 PRO A O 1
ATOM 5265 N N . TRP A 1 645 ? 10.995 -17.457 -27.981 1.00 91.06 645 TRP A N 1
ATOM 5266 C CA . TRP A 1 645 ? 10.106 -17.662 -26.836 1.00 91.06 645 TRP A CA 1
ATOM 5267 C C . TRP A 1 645 ? 10.509 -18.905 -26.031 1.00 91.06 645 TRP A C 1
ATOM 5269 O O . TRP A 1 645 ? 10.285 -20.039 -26.462 1.00 91.06 645 TRP A O 1
ATOM 5279 N N . ALA A 1 646 ? 11.041 -18.689 -24.833 1.00 89.38 646 ALA A N 1
ATOM 5280 C CA . ALA A 1 646 ? 11.201 -19.717 -23.818 1.00 89.38 646 ALA A CA 1
ATOM 5281 C C . ALA A 1 646 ? 9.886 -19.883 -23.046 1.00 89.38 646 ALA A C 1
ATOM 5283 O O . ALA A 1 646 ? 9.162 -18.912 -22.839 1.00 89.38 646 ALA A O 1
ATOM 5284 N N . LYS A 1 647 ? 9.568 -21.110 -22.616 1.00 90.12 647 LYS A N 1
ATOM 5285 C CA . LYS A 1 647 ? 8.348 -21.425 -21.856 1.00 90.12 647 LYS A CA 1
ATOM 5286 C C . LYS A 1 647 ? 8.687 -22.089 -20.530 1.00 90.12 647 LYS A C 1
ATOM 5288 O O . LYS A 1 647 ? 9.560 -22.954 -20.479 1.00 90.12 647 LYS A O 1
ATOM 5293 N N . LYS A 1 648 ? 7.959 -21.744 -19.470 1.00 87.62 648 LYS A N 1
ATOM 5294 C CA . LYS A 1 648 ? 8.085 -22.371 -18.153 1.00 87.62 648 LYS A CA 1
ATOM 5295 C C . LYS A 1 648 ? 6.734 -22.442 -17.456 1.00 87.62 648 LYS A C 1
ATOM 5297 O O . LYS A 1 648 ? 5.965 -21.487 -17.479 1.00 87.62 648 LYS A O 1
ATOM 5302 N N . LYS A 1 649 ? 6.474 -23.571 -16.802 1.00 88.69 649 LYS A N 1
ATOM 5303 C CA . LYS A 1 649 ? 5.284 -23.752 -15.969 1.00 88.69 649 LYS A CA 1
ATOM 5304 C C . LYS A 1 649 ? 5.556 -23.291 -14.546 1.00 88.69 649 LYS A C 1
ATOM 5306 O O . LYS A 1 649 ? 6.587 -23.640 -13.968 1.00 88.69 649 LYS A O 1
ATOM 5311 N N . GLN A 1 650 ? 4.608 -22.559 -13.989 1.00 90.19 650 GLN A N 1
ATOM 5312 C CA . GLN A 1 650 ? 4.642 -22.018 -12.641 1.00 90.19 650 GLN A CA 1
ATOM 5313 C C . GLN A 1 650 ? 3.426 -22.540 -11.868 1.00 90.19 650 GLN A C 1
ATOM 5315 O O . GLN A 1 650 ? 2.321 -22.037 -12.066 1.00 90.19 650 GLN A O 1
ATOM 5320 N N . PRO A 1 651 ? 3.570 -23.588 -11.042 1.00 91.25 651 PRO A N 1
ATOM 5321 C CA . PRO A 1 651 ? 2.521 -23.957 -10.098 1.00 91.25 651 PRO A CA 1
ATOM 5322 C C . PRO A 1 651 ? 2.323 -22.844 -9.067 1.00 91.25 651 PRO A C 1
ATOM 5324 O O . PRO A 1 651 ? 3.303 -22.268 -8.582 1.00 91.25 651 PRO A O 1
ATOM 5327 N N . ILE A 1 652 ? 1.061 -22.578 -8.732 1.00 93.19 652 ILE A N 1
ATOM 5328 C CA . ILE A 1 652 ? 0.674 -21.599 -7.718 1.00 93.19 652 ILE A CA 1
ATOM 5329 C C . ILE A 1 652 ? -0.390 -22.220 -6.821 1.00 93.19 652 ILE A C 1
ATOM 5331 O O . ILE A 1 652 ? -1.329 -22.843 -7.320 1.00 93.19 652 ILE A O 1
ATOM 5335 N N . MET A 1 653 ? -0.235 -22.060 -5.513 1.00 94.75 653 MET A N 1
ATOM 5336 C CA . MET A 1 653 ? -1.179 -22.548 -4.519 1.00 94.75 653 MET A CA 1
ATOM 5337 C C . MET A 1 653 ? -1.279 -21.568 -3.356 1.00 94.75 653 MET A C 1
ATOM 5339 O O . MET A 1 653 ? -0.282 -20.991 -2.935 1.00 94.75 653 MET A O 1
ATOM 5343 N N . GLU A 1 654 ? -2.481 -21.427 -2.824 1.00 96.44 654 GLU A N 1
ATOM 5344 C CA . GLU A 1 654 ? -2.777 -20.625 -1.650 1.00 96.44 654 GLU A CA 1
ATOM 5345 C C . GLU A 1 654 ? -3.832 -21.344 -0.812 1.00 96.44 654 GLU A C 1
ATOM 5347 O O . GLU A 1 654 ? -4.775 -21.934 -1.343 1.00 96.44 654 GLU A O 1
ATOM 5352 N N . CYS A 1 655 ? -3.656 -21.331 0.502 1.00 96.88 655 CYS A N 1
ATOM 5353 C CA . CYS A 1 655 ? -4.581 -21.919 1.450 1.00 96.88 655 CYS A CA 1
ATOM 5354 C C . CYS A 1 655 ? -4.699 -21.001 2.661 1.00 96.88 655 CYS A C 1
ATOM 5356 O O . CYS A 1 655 ? -3.697 -20.711 3.310 1.00 96.88 655 CYS A O 1
ATOM 5358 N N . THR A 1 656 ? -5.923 -20.623 3.012 1.00 96.50 656 THR A N 1
ATOM 5359 C CA . THR A 1 656 ? -6.213 -19.886 4.243 1.00 96.50 656 THR A CA 1
ATOM 5360 C C . THR A 1 656 ? -7.222 -20.671 5.066 1.00 96.50 656 THR A C 1
ATOM 5362 O O . THR A 1 656 ? -8.202 -21.198 4.545 1.00 96.50 656 THR A O 1
ATOM 5365 N N . PHE A 1 657 ? -6.970 -20.769 6.364 1.00 95.50 657 PHE A N 1
ATOM 5366 C CA . PHE A 1 657 ? -7.817 -21.444 7.332 1.00 95.50 657 PHE A CA 1
ATOM 5367 C C . PHE A 1 657 ? -8.037 -20.516 8.521 1.00 95.50 657 PHE A C 1
ATOM 5369 O O . PHE A 1 657 ? -7.093 -20.169 9.225 1.00 95.50 657 PHE A O 1
ATOM 5376 N N . ASN A 1 658 ? -9.285 -20.142 8.762 1.00 94.69 658 ASN A N 1
ATOM 5377 C CA . ASN A 1 658 ? -9.707 -19.442 9.963 1.00 94.69 658 ASN A CA 1
ATOM 5378 C C . ASN A 1 658 ? -10.601 -20.375 10.779 1.00 94.69 658 ASN A C 1
ATOM 5380 O O . ASN A 1 658 ? -11.525 -21.003 10.250 1.00 94.69 658 ASN A O 1
ATOM 5384 N N . LYS A 1 659 ? -10.329 -20.448 12.081 1.00 93.94 659 LYS A N 1
ATOM 5385 C CA . LYS A 1 659 ? -11.204 -21.108 13.040 1.00 93.94 659 LYS A CA 1
ATOM 5386 C C . LYS A 1 659 ? -11.372 -20.256 14.285 1.00 93.94 659 LYS A C 1
ATOM 5388 O O . LYS A 1 659 ? -10.416 -20.010 15.015 1.00 93.94 659 LYS A O 1
ATOM 5393 N N . ARG A 1 660 ? -12.617 -19.907 14.579 1.00 92.75 660 ARG A N 1
ATOM 5394 C CA . ARG A 1 660 ? -13.037 -19.273 15.824 1.00 92.75 660 ARG A CA 1
ATOM 5395 C C . ARG A 1 660 ? -13.542 -20.349 16.789 1.00 92.75 660 ARG A C 1
ATOM 5397 O O . ARG A 1 660 ? -14.489 -21.073 16.483 1.00 92.75 660 ARG A O 1
ATOM 5404 N N . PHE A 1 661 ? -12.865 -20.500 17.927 1.00 90.06 661 PHE A N 1
ATOM 5405 C CA . PHE A 1 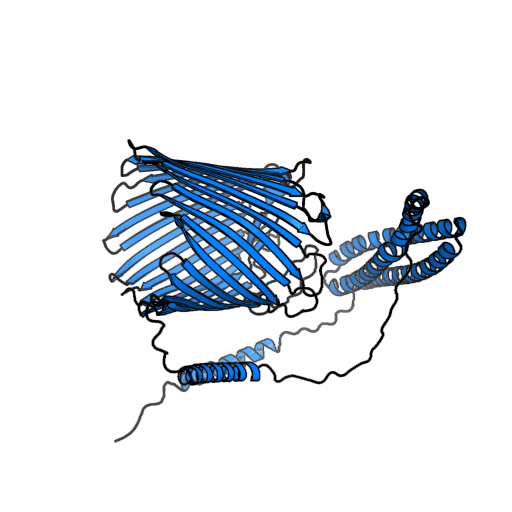661 ? -13.202 -21.486 18.963 1.00 90.06 661 PHE A CA 1
ATOM 5406 C C . PHE A 1 661 ? -14.284 -20.964 19.911 1.00 90.06 661 PHE A C 1
ATOM 5408 O O . PHE A 1 661 ? -15.139 -21.733 20.345 1.00 90.06 661 PHE A O 1
ATOM 5415 N N . SER A 1 662 ? -14.247 -19.666 20.203 1.00 89.12 662 SER A N 1
ATOM 5416 C CA . SER A 1 662 ? -15.221 -18.921 21.004 1.00 89.12 662 SER A CA 1
ATOM 5417 C C . SER A 1 662 ? -15.278 -17.476 20.510 1.00 89.12 662 SER A C 1
ATOM 5419 O O . SER A 1 662 ? -14.516 -17.097 19.618 1.00 89.12 662 SER A O 1
ATOM 5421 N N . ASP A 1 663 ? -16.143 -16.644 21.093 1.00 86.12 663 ASP A N 1
ATOM 5422 C CA . ASP A 1 663 ? -16.154 -15.222 20.743 1.00 86.12 663 ASP A CA 1
ATOM 5423 C C . ASP A 1 663 ? -14.810 -14.522 20.997 1.00 86.12 663 ASP A C 1
ATOM 5425 O O . ASP A 1 663 ? -14.461 -13.573 20.292 1.00 86.12 663 ASP A O 1
ATOM 5429 N N . ASP A 1 664 ? -14.044 -15.099 21.912 1.00 89.88 664 ASP A N 1
ATOM 5430 C CA . ASP A 1 664 ? -12.809 -14.591 22.473 1.00 89.88 664 ASP A CA 1
ATOM 5431 C C . ASP A 1 664 ? -11.556 -15.187 21.825 1.00 89.88 664 ASP A C 1
ATOM 5433 O O . ASP A 1 664 ? -10.511 -14.559 21.849 1.00 89.88 664 ASP A O 1
ATOM 5437 N N . VAL A 1 665 ? -11.623 -16.384 21.227 1.00 91.06 665 VAL A N 1
ATOM 5438 C CA . VAL A 1 665 ? -10.430 -17.103 20.744 1.00 91.06 665 VAL A CA 1
ATOM 5439 C C . VAL A 1 665 ? -10.560 -17.490 19.277 1.00 91.06 665 VAL A C 1
ATOM 5441 O O . VAL A 1 665 ? -11.485 -18.216 18.891 1.00 91.06 665 VAL A O 1
ATOM 5444 N N . SER A 1 666 ? -9.578 -17.102 18.463 1.00 92.75 666 SER A N 1
ATOM 5445 C CA . SER A 1 666 ? -9.485 -17.508 17.058 1.00 92.75 666 SER A CA 1
ATOM 5446 C C . SER A 1 666 ? -8.061 -17.854 16.625 1.00 92.75 666 SER A C 1
ATOM 5448 O O . SER A 1 666 ? -7.087 -17.337 17.163 1.00 92.75 666 SER A O 1
ATOM 5450 N N . ILE A 1 667 ? -7.948 -18.767 15.661 1.00 93.50 667 ILE A N 1
ATOM 5451 C CA . ILE A 1 667 ? -6.697 -19.107 14.983 1.00 93.50 667 ILE A CA 1
ATOM 5452 C C . ILE A 1 667 ? -6.855 -18.821 13.497 1.00 93.50 667 ILE A C 1
ATOM 5454 O O . ILE A 1 667 ? -7.847 -19.226 12.884 1.00 93.50 667 ILE A O 1
ATOM 5458 N N . ASN A 1 668 ? -5.830 -18.205 12.920 1.00 92.62 668 ASN A N 1
ATOM 5459 C CA . ASN A 1 668 ? -5.679 -18.037 11.485 1.00 92.62 668 ASN A CA 1
ATOM 5460 C C . ASN A 1 668 ? -4.412 -18.746 11.028 1.00 92.62 668 ASN A C 1
ATOM 5462 O O . ASN A 1 668 ? -3.362 -18.625 11.650 1.00 92.62 668 ASN A O 1
ATOM 5466 N N . ALA A 1 669 ? -4.495 -19.466 9.923 1.00 92.81 669 ALA A N 1
ATOM 5467 C CA . ALA A 1 669 ? -3.342 -20.021 9.246 1.00 92.81 669 ALA A CA 1
ATOM 5468 C C . ALA A 1 669 ? -3.417 -19.662 7.766 1.00 92.81 669 ALA A C 1
ATOM 5470 O O . ALA A 1 669 ? -4.477 -19.763 7.151 1.00 92.81 669 ALA A O 1
ATOM 5471 N N . HIS A 1 670 ? -2.290 -19.265 7.196 1.00 93.25 670 HIS A N 1
ATOM 5472 C CA . HIS A 1 670 ? -2.154 -19.000 5.775 1.00 93.25 670 HIS A CA 1
ATOM 5473 C C . HIS A 1 670 ? -0.895 -19.680 5.250 1.00 93.25 670 HIS A C 1
ATOM 5475 O O . HIS A 1 670 ? 0.151 -19.691 5.901 1.00 93.25 670 HIS A O 1
ATOM 5481 N N . TYR A 1 671 ? -1.017 -20.264 4.068 1.00 92.69 671 TYR A N 1
ATOM 5482 C CA . TYR A 1 671 ? 0.079 -20.869 3.342 1.00 92.69 671 TYR A CA 1
ATOM 5483 C C . TYR A 1 671 ? 0.002 -20.467 1.874 1.00 92.69 671 TYR A C 1
ATOM 5485 O O . TYR A 1 671 ? -1.034 -20.659 1.237 1.00 92.69 671 TYR A O 1
ATOM 5493 N N . SER A 1 672 ? 1.111 -19.987 1.327 1.00 92.62 672 SER A N 1
ATOM 5494 C CA . SER A 1 672 ? 1.263 -19.690 -0.092 1.00 92.62 672 SER A CA 1
ATOM 5495 C C . SER A 1 672 ? 2.453 -20.456 -0.668 1.00 92.62 672 SER A C 1
ATOM 5497 O O . SER A 1 672 ? 3.438 -20.761 0.011 1.00 92.62 672 SER A O 1
ATOM 5499 N N . TYR A 1 673 ? 2.354 -20.794 -1.947 1.00 89.38 673 TYR A N 1
ATOM 5500 C CA . TYR A 1 673 ? 3.428 -21.407 -2.707 1.00 89.38 673 TYR A CA 1
ATOM 5501 C C . TYR A 1 673 ? 3.376 -20.920 -4.149 1.00 89.38 673 TYR A C 1
ATOM 5503 O O . TYR A 1 673 ? 2.388 -21.135 -4.853 1.00 89.38 673 TYR A O 1
ATOM 5511 N N . GLU A 1 674 ? 4.472 -20.349 -4.632 1.00 87.62 674 GLU A N 1
ATOM 5512 C CA . GLU A 1 674 ? 4.610 -19.942 -6.026 1.00 87.62 674 GLU A CA 1
ATOM 5513 C C . GLU A 1 674 ? 6.030 -20.215 -6.526 1.00 87.62 674 GLU A C 1
ATOM 5515 O O . GLU A 1 674 ? 7.014 -19.742 -5.961 1.00 87.62 674 GLU A O 1
ATOM 5520 N N . LYS A 1 675 ? 6.159 -20.939 -7.644 1.00 86.31 675 LYS A N 1
ATOM 5521 C CA . LYS A 1 675 ? 7.415 -20.938 -8.411 1.00 86.31 675 LYS A CA 1
ATOM 5522 C C . LYS A 1 675 ? 7.382 -19.804 -9.419 1.00 86.31 675 LYS A C 1
ATOM 5524 O O . LYS A 1 675 ? 6.556 -19.835 -10.325 1.00 86.31 675 LYS A O 1
ATOM 5529 N N . THR A 1 676 ? 8.312 -18.863 -9.326 1.00 86.44 676 THR A N 1
ATOM 5530 C CA . THR A 1 676 ? 8.345 -17.697 -10.213 1.00 86.44 676 THR A CA 1
ATOM 5531 C C . THR A 1 676 ? 9.770 -17.198 -10.486 1.00 86.44 676 THR A C 1
ATOM 5533 O O . THR A 1 676 ? 10.720 -17.983 -10.442 1.00 86.44 676 THR A O 1
ATOM 5536 N N . TRP A 1 677 ? 9.929 -15.928 -10.850 1.00 83.19 677 TRP A N 1
ATOM 5537 C CA . TRP A 1 677 ? 11.204 -15.226 -10.997 1.00 83.19 677 TRP A CA 1
ATOM 5538 C C . TRP A 1 677 ? 11.254 -14.003 -10.089 1.00 83.19 677 TRP A C 1
ATOM 5540 O O . TRP A 1 677 ? 10.222 -13.511 -9.640 1.00 83.19 677 TRP A O 1
ATOM 5550 N N . LYS A 1 678 ? 12.457 -13.499 -9.818 1.00 78.81 678 LYS A N 1
ATOM 5551 C CA . LYS A 1 678 ? 12.599 -12.232 -9.094 1.00 78.81 678 LYS A CA 1
ATOM 5552 C C . LYS A 1 678 ? 12.024 -11.095 -9.923 1.00 78.81 678 LYS A C 1
ATOM 5554 O O . LYS A 1 678 ? 12.120 -11.103 -11.153 1.00 78.81 678 LYS A O 1
ATOM 5559 N N . LYS A 1 679 ? 11.482 -10.099 -9.230 1.00 81.25 679 LYS A N 1
ATOM 5560 C CA . LYS A 1 679 ? 11.261 -8.779 -9.802 1.00 81.25 679 LYS A CA 1
ATOM 5561 C C . LYS A 1 679 ? 12.281 -7.815 -9.223 1.00 81.25 679 LYS A C 1
ATOM 5563 O O . LYS A 1 679 ? 12.460 -7.787 -8.010 1.00 81.25 679 LYS A O 1
ATOM 5568 N N . ASN A 1 680 ? 12.918 -7.033 -10.080 1.00 73.62 680 ASN A N 1
ATOM 5569 C CA . ASN A 1 680 ? 13.855 -5.999 -9.667 1.00 73.62 680 ASN A CA 1
ATOM 5570 C C . ASN A 1 680 ? 13.246 -4.635 -9.975 1.00 73.62 680 ASN A C 1
ATOM 5572 O O . ASN A 1 680 ? 12.625 -4.454 -11.023 1.00 73.62 680 ASN A O 1
ATOM 5576 N N . TYR A 1 681 ? 13.420 -3.678 -9.064 1.00 76.44 681 TYR A N 1
ATOM 5577 C CA . TYR A 1 681 ? 13.032 -2.301 -9.342 1.00 76.44 681 TYR A CA 1
ATOM 5578 C C . TYR A 1 681 ? 14.003 -1.719 -10.364 1.00 76.44 681 TYR A C 1
ATOM 5580 O O . TYR A 1 681 ? 15.199 -1.596 -10.093 1.00 76.44 681 TYR A O 1
ATOM 5588 N N . ASP A 1 682 ? 13.489 -1.393 -11.542 1.00 72.00 682 ASP A N 1
ATOM 5589 C CA . ASP A 1 682 ? 14.249 -0.715 -12.577 1.00 72.00 682 ASP A CA 1
ATOM 5590 C C . ASP A 1 682 ? 13.988 0.792 -12.456 1.00 72.00 682 ASP A C 1
ATOM 5592 O O . ASP A 1 682 ? 12.854 1.261 -12.544 1.00 72.00 682 ASP A O 1
ATOM 5596 N N . PHE A 1 683 ? 15.056 1.555 -12.222 1.00 68.69 683 PHE A N 1
ATOM 5597 C CA . PHE A 1 683 ? 14.967 2.993 -11.973 1.00 68.69 683 PHE A CA 1
ATOM 5598 C C . PHE A 1 683 ? 14.590 3.813 -13.215 1.00 68.69 683 PHE A C 1
ATOM 5600 O O . PHE A 1 683 ? 14.114 4.934 -13.059 1.00 68.69 683 PHE A O 1
ATOM 5607 N N . ILE A 1 684 ? 14.832 3.285 -14.420 1.00 69.88 684 ILE A N 1
ATOM 5608 C CA . ILE A 1 684 ? 14.513 3.945 -15.689 1.00 69.88 684 ILE A CA 1
ATOM 5609 C C . ILE A 1 684 ? 13.006 3.818 -15.905 1.00 69.88 684 ILE A C 1
ATOM 5611 O O . ILE A 1 684 ? 12.308 4.821 -16.013 1.00 69.88 684 ILE A O 1
ATOM 5615 N N . THR A 1 685 ? 12.488 2.587 -15.855 1.00 68.25 685 THR A N 1
ATOM 5616 C CA . THR A 1 685 ? 11.043 2.324 -15.987 1.00 68.25 685 THR A CA 1
ATOM 5617 C C . THR A 1 685 ? 10.232 2.763 -14.778 1.00 68.25 685 THR A C 1
ATOM 5619 O O . THR A 1 685 ? 9.027 2.951 -14.926 1.00 68.25 685 THR A O 1
ATOM 5622 N N . LYS A 1 686 ? 10.860 2.949 -13.610 1.00 71.31 686 LYS A N 1
ATOM 5623 C CA . LYS A 1 686 ? 10.187 3.164 -12.319 1.00 71.31 686 LYS A CA 1
ATOM 5624 C C . LYS A 1 686 ? 9.182 2.055 -11.990 1.00 71.31 686 LYS A C 1
ATOM 5626 O O . LYS A 1 686 ? 8.161 2.285 -11.348 1.00 71.31 686 LYS A O 1
ATOM 5631 N N . GLU A 1 687 ? 9.463 0.838 -12.447 1.00 72.94 687 GLU A N 1
ATOM 5632 C CA . GLU A 1 687 ? 8.588 -0.323 -12.308 1.00 72.94 687 GLU A CA 1
ATOM 5633 C C . GLU A 1 687 ? 9.380 -1.544 -11.822 1.00 72.94 687 GLU A C 1
ATOM 5635 O O . GLU A 1 687 ? 10.598 -1.654 -11.984 1.00 72.94 687 GLU A O 1
ATOM 5640 N N . LEU A 1 688 ? 8.672 -2.493 -11.208 1.00 80.50 688 LEU A N 1
ATOM 5641 C CA . LEU A 1 688 ? 9.217 -3.808 -10.885 1.00 80.50 688 LEU A CA 1
ATOM 5642 C C . LEU A 1 688 ? 9.197 -4.687 -12.143 1.00 80.50 688 LEU A C 1
ATOM 5644 O O . LEU A 1 688 ? 8.136 -5.143 -12.570 1.00 80.50 688 LEU A O 1
ATOM 5648 N N . THR A 1 689 ? 10.369 -4.960 -12.709 1.00 82.31 689 THR A N 1
ATOM 5649 C CA . THR A 1 689 ? 10.534 -5.748 -13.940 1.00 82.31 689 THR A CA 1
ATOM 5650 C C . THR A 1 689 ? 10.954 -7.182 -13.633 1.00 82.31 689 THR A C 1
ATOM 5652 O O . THR A 1 689 ? 11.653 -7.444 -12.654 1.00 82.31 689 THR A O 1
ATOM 5655 N N . TRP A 1 690 ? 10.514 -8.139 -14.453 1.00 84.62 690 TRP A N 1
ATOM 5656 C CA . TRP A 1 690 ? 10.876 -9.549 -14.288 1.00 84.62 690 TRP A CA 1
ATOM 5657 C C . TRP A 1 690 ? 12.342 -9.810 -14.656 1.00 84.62 690 TRP A C 1
ATOM 5659 O O . TRP A 1 690 ? 12.778 -9.497 -15.762 1.00 84.62 690 TRP A O 1
ATOM 5669 N N . ASP A 1 691 ? 13.076 -10.482 -13.768 1.00 82.44 691 ASP A N 1
ATOM 5670 C CA . ASP A 1 691 ? 14.405 -11.026 -14.049 1.00 82.44 691 ASP A CA 1
ATOM 5671 C C . ASP A 1 691 ? 14.326 -12.531 -14.336 1.00 82.44 691 ASP A C 1
ATOM 5673 O O . ASP A 1 691 ? 14.459 -13.383 -13.450 1.00 82.44 691 ASP A O 1
ATOM 5677 N N . PHE A 1 692 ? 14.148 -12.871 -15.614 1.00 82.50 692 PHE A N 1
ATOM 5678 C CA . PHE A 1 692 ? 14.007 -14.258 -16.072 1.00 82.50 692 PHE A CA 1
ATOM 5679 C C . PHE A 1 692 ? 15.250 -15.139 -15.852 1.00 82.50 692 PHE A C 1
ATOM 5681 O O . PHE A 1 692 ? 15.158 -16.367 -15.969 1.00 82.50 692 PHE A O 1
ATOM 5688 N N . ARG A 1 693 ? 16.394 -14.550 -15.476 1.00 75.75 693 ARG A N 1
ATOM 5689 C CA . ARG A 1 693 ? 17.628 -15.278 -15.130 1.00 75.75 693 ARG A CA 1
ATOM 5690 C C . ARG A 1 693 ? 17.614 -15.819 -13.704 1.00 75.75 693 ARG A C 1
ATOM 5692 O O . ARG A 1 693 ? 18.370 -16.736 -13.396 1.00 75.75 693 ARG A O 1
ATOM 5699 N N . SER A 1 694 ? 16.764 -15.262 -12.846 1.00 76.06 694 SER A N 1
ATOM 5700 C CA . SER A 1 694 ? 16.773 -15.505 -11.405 1.00 76.06 694 SER A CA 1
ATOM 5701 C C . SER A 1 694 ? 15.470 -16.188 -10.964 1.00 76.06 694 SER A C 1
ATOM 5703 O O . SER A 1 694 ? 14.589 -15.522 -10.417 1.00 76.06 694 SER A O 1
ATOM 5705 N N . PRO A 1 695 ? 15.289 -17.502 -11.216 1.00 79.00 695 PRO A N 1
ATOM 5706 C CA . PRO A 1 695 ? 14.111 -18.217 -10.742 1.00 79.00 695 PRO A CA 1
ATOM 5707 C C . PRO A 1 695 ? 14.092 -18.273 -9.212 1.00 79.00 695 PRO A C 1
ATOM 5709 O O . PRO A 1 695 ? 15.130 -18.447 -8.575 1.00 79.00 695 PRO A O 1
ATOM 5712 N N . VAL A 1 696 ? 12.902 -18.173 -8.634 1.00 80.06 696 VAL A N 1
ATOM 5713 C CA . VAL A 1 696 ? 12.666 -18.249 -7.189 1.00 80.06 696 VAL A CA 1
ATOM 5714 C C . VAL A 1 696 ? 11.461 -19.123 -6.890 1.00 80.06 696 VAL A C 1
ATOM 5716 O O . VAL A 1 696 ? 10.627 -19.399 -7.753 1.00 80.06 696 VAL A O 1
ATOM 5719 N N . THR A 1 697 ? 11.397 -19.611 -5.660 1.00 81.69 697 THR A N 1
ATOM 5720 C CA . THR A 1 697 ? 10.196 -20.240 -5.118 1.00 81.69 697 THR A CA 1
ATOM 5721 C C . THR A 1 697 ? 9.823 -19.461 -3.877 1.00 81.69 697 THR A C 1
ATOM 5723 O O . THR A 1 697 ? 10.564 -19.515 -2.903 1.00 81.69 697 THR A O 1
ATOM 5726 N N . ASN A 1 698 ? 8.706 -18.752 -3.940 1.00 80.50 698 ASN A N 1
ATOM 5727 C CA . ASN A 1 698 ? 8.172 -18.010 -2.814 1.00 80.50 698 ASN A CA 1
ATOM 5728 C C . ASN A 1 698 ? 7.276 -18.964 -2.027 1.00 80.50 698 ASN A C 1
ATOM 5730 O O . ASN A 1 698 ? 6.437 -19.661 -2.612 1.00 80.50 698 ASN A O 1
ATOM 5734 N N . GLN A 1 699 ? 7.507 -19.047 -0.723 1.00 83.25 699 GLN A N 1
ATOM 5735 C CA . GLN A 1 699 ? 6.689 -19.832 0.190 1.00 83.25 699 GLN A CA 1
ATOM 5736 C C . GLN A 1 699 ? 6.456 -19.003 1.432 1.00 83.25 699 GLN A C 1
ATOM 5738 O O . GLN A 1 699 ? 7.414 -18.735 2.157 1.00 83.25 699 GLN A O 1
ATOM 5743 N N . ASP A 1 700 ? 5.197 -18.672 1.685 1.00 83.12 700 ASP A N 1
ATOM 5744 C CA . ASP A 1 700 ? 4.813 -17.983 2.903 1.00 83.12 700 ASP A CA 1
ATOM 5745 C C . ASP A 1 700 ? 4.028 -18.928 3.790 1.00 83.12 700 ASP A C 1
ATOM 5747 O O . ASP A 1 700 ? 3.121 -19.635 3.348 1.00 83.12 700 ASP A O 1
ATOM 5751 N N . PHE A 1 701 ? 4.377 -18.937 5.067 1.00 86.50 701 PHE A N 1
ATOM 5752 C CA . PHE A 1 701 ? 3.596 -19.601 6.093 1.00 86.50 701 PHE A CA 1
ATOM 5753 C C . PHE A 1 701 ? 3.349 -18.632 7.234 1.00 86.50 701 PHE A C 1
ATOM 5755 O O . PHE A 1 701 ? 4.301 -18.077 7.782 1.00 86.50 701 PHE A O 1
ATOM 5762 N N . LEU A 1 702 ? 2.080 -18.459 7.589 1.00 88.50 702 LEU A N 1
ATOM 5763 C CA . LEU A 1 702 ? 1.620 -17.581 8.651 1.00 88.50 702 LEU A CA 1
ATOM 5764 C C . LEU A 1 702 ? 0.707 -18.359 9.595 1.00 88.50 702 LEU A C 1
ATOM 5766 O O . LEU A 1 702 ? -0.239 -18.998 9.140 1.00 88.50 702 LEU A O 1
ATOM 5770 N N . ILE A 1 703 ? 0.941 -18.257 10.900 1.00 87.88 703 ILE A N 1
ATOM 5771 C CA . ILE A 1 703 ? -0.040 -18.636 11.923 1.00 87.88 703 ILE A CA 1
ATOM 5772 C C . ILE A 1 703 ? -0.264 -17.442 12.843 1.00 87.88 703 ILE A C 1
ATOM 5774 O O . ILE A 1 703 ? 0.711 -16.879 13.346 1.00 87.88 703 ILE A O 1
ATOM 5778 N N . SER A 1 704 ? -1.532 -17.103 13.089 1.00 86.25 704 SER A N 1
ATOM 5779 C CA . SER A 1 704 ? -1.955 -16.212 14.164 1.00 86.25 704 SER A CA 1
ATOM 5780 C C . SER A 1 704 ? -2.839 -16.930 15.184 1.00 86.25 704 SER A C 1
ATOM 5782 O O . SER A 1 704 ? -3.661 -17.778 14.827 1.00 86.25 704 SER A O 1
ATOM 5784 N N . LEU A 1 705 ? -2.663 -16.585 16.457 1.00 89.62 705 LEU A N 1
ATOM 5785 C CA . LEU A 1 705 ? -3.590 -16.892 17.544 1.00 89.62 705 LEU A CA 1
ATOM 5786 C C . LEU A 1 705 ? -4.011 -15.567 18.166 1.00 89.62 705 LEU A C 1
ATOM 5788 O O . LEU A 1 705 ? -3.141 -14.831 18.626 1.00 89.62 705 LEU A O 1
ATOM 5792 N N . ASP A 1 706 ? -5.313 -15.317 18.209 1.00 87.19 706 ASP A N 1
ATOM 5793 C CA . ASP A 1 706 ? -5.910 -14.102 18.754 1.00 87.19 706 ASP A CA 1
ATOM 5794 C C . ASP A 1 706 ? -6.830 -14.469 19.925 1.00 87.19 706 ASP A C 1
ATOM 5796 O O . ASP A 1 706 ? -7.704 -15.332 19.782 1.00 87.19 706 ASP A O 1
ATOM 5800 N N . VAL A 1 707 ? -6.602 -13.843 21.082 1.00 86.38 707 VAL A N 1
ATOM 5801 C CA . VAL A 1 707 ? -7.343 -14.062 22.333 1.00 86.38 707 VAL A CA 1
ATOM 5802 C C . VAL A 1 707 ? -7.798 -12.716 22.899 1.00 86.38 707 VAL A C 1
ATOM 5804 O O . VAL A 1 707 ? -6.956 -11.913 23.287 1.00 86.38 707 VAL A O 1
ATOM 5807 N N . ASN A 1 708 ? -9.107 -12.497 22.987 1.00 85.44 708 ASN A N 1
ATOM 5808 C CA . ASN A 1 708 ? -9.745 -11.385 23.691 1.00 85.44 708 ASN A CA 1
ATOM 5809 C C . ASN A 1 708 ? -10.227 -11.877 25.065 1.00 85.44 708 ASN A C 1
ATOM 5811 O O . ASN A 1 708 ? -10.684 -13.012 25.162 1.00 85.44 708 ASN A O 1
ATOM 5815 N N . PHE A 1 709 ? -10.130 -11.085 26.131 1.00 81.25 709 PHE A N 1
ATOM 5816 C CA . PHE A 1 709 ? -10.629 -11.480 27.459 1.00 81.25 709 PHE A CA 1
ATOM 5817 C C . PHE A 1 709 ? -11.082 -10.298 28.312 1.00 81.25 709 PHE A C 1
ATOM 5819 O O . PHE A 1 709 ? -10.594 -9.165 28.077 1.00 81.25 709 PHE A O 1
#

Nearest PDB structures (foldseek):
  2hdf-assembly1_A  TM=5.170E-01  e=1.240E-08  Escherichia coli
  2f1c-assembly1_X  TM=4.231E-01  e=1.629E-05  Escherichia coli K-12
  1af6-assembly1_A  TM=4.458E-01  e=3.479E-05  Escherichia coli
  2iwv-assembly2_B  TM=4.600E-01  e=6.383E-05  Escherichia coli K-12
  7vcf-assembly1_F  TM=3.290E-01  e=1.743E+00  Chlamydomonas reinhardtii

Radius of gyration: 34.64 Å; Cα contacts (8 Å, |Δi|>4): 1484; chains: 1; bounding box: 92×105×86 Å

Secondary structure (DSSP, 8-state):
------SSSHHHHHHHHHHHHHHHHHTTS------PPPPHHHHHHHHHHHHHHHHHHHHHHHHHHHHHHHHHHHHHT-HHHHHHHHHHHHHHHHHHHHHHHHHHHHHHHHHHH-GGGHHHHHHHHHHHHHHHHHHHHHIIIIIIHHHHHHHHHHHHTTTSSSS-------------------------HHHHHHHHHHHHHHHHHHHHHHHHSPPPPPS--TT----EEEEEEEEEEEEE--------SSS----------EEEEEEEEEEEEEEETTEEEEEEEEEEEEESSSEEEEEEEEEEEEEEEETTEEEEEEEEEEEEE-SSTTT--EEEEEEEEEEEEEETTEEEEEEEEEEEEEESS-GGG-EEEEEEEEEEEEEETTEEEEEEEEEEEEEESS-GGG-EEEEEEEEEEEEE-TTT--EEEEEEEEEEEEESS-BGGGTB--EEEEEEEEEEEEEEETTEEEEEEEEEEEEEETT--TT-EEEEEEEEEEEEEEETTEEEEEEEEEEEEEESSGGG-EEEEEEEEEEEEE-SSSEEEEEEEEEEEEEE-SSHHHHTT-EEEEEEEEEEEEEEETTEEEEEEEEEEEEEESSTTS-EEEEEEEEEEEEEEEETTEEEEEEEEEEEEEEE-TTSS----EEEEEEEEEEEEEEESSSSEEEEEEEEEEEEEEEEEETTTTEEEEEEEEEEEEEEEEEEEEEE-

Solvent-accessible surface area (backbone atoms only — not comparable to full-atom values): 36552 Å² total; per-residue (Å²): 141,82,91,86,89,89,76,78,72,62,64,60,56,55,61,56,55,57,57,57,58,59,57,59,60,62,74,75,73,81,74,87,86,72,92,74,80,77,50,73,66,54,48,51,51,31,51,51,26,53,54,48,23,54,49,34,51,51,50,39,53,52,47,56,54,47,47,55,50,43,56,51,27,62,75,70,64,40,63,68,60,40,52,56,50,52,54,54,48,52,55,51,50,52,53,49,51,63,55,49,64,53,45,59,56,52,47,55,59,48,39,73,74,40,67,89,54,31,68,61,41,47,52,31,44,50,52,25,48,50,32,45,50,55,37,50,52,47,42,53,66,64,45,48,48,58,63,47,49,60,59,49,53,60,61,50,64,75,68,59,84,78,68,74,95,79,83,85,89,81,88,85,89,85,89,88,83,87,86,90,87,90,81,89,83,92,68,65,79,71,51,53,63,57,50,49,54,54,50,50,54,52,49,54,53,49,55,54,52,56,67,73,65,61,75,80,81,72,96,81,69,92,81,68,71,76,71,45,70,40,37,43,38,37,42,37,43,37,40,33,47,57,78,61,74,64,77,57,100,58,90,86,53,84,60,87,50,82,44,57,56,34,37,38,40,37,41,36,41,36,43,37,34,41,72,48,104,49,34,38,42,36,41,36,41,38,40,37,38,39,22,67,85,58,61,34,39,34,41,37,39,36,44,32,43,37,36,54,78,53,90,57,25,34,39,37,44,34,39,43,37,35,40,40,44,40,78,65,66,74,60,68,21,34,38,37,41,34,41,34,44,32,44,39,40,52,54,100,45,34,41,38,37,39,35,45,31,46,35,37,42,44,36,85,70,42,56,59,80,17,34,43,29,44,39,41,39,37,39,39,40,39,51,52,93,55,31,40,36,41,41,36,40,39,36,38,42,40,44,31,79,66,36,61,60,72,18,33,35,39,40,38,41,39,40,38,40,38,36,45,39,89,88,59,66,26,35,42,38,41,38,37,39,39,37,42,39,44,41,80,39,63,38,78,93,73,74,42,63,39,34,41,38,39,38,38,38,40,38,40,38,41,49,78,46,100,39,34,35,37,37,39,36,40,37,39,39,39,38,44,44,87,75,84,49,64,82,24,37,40,36,39,40,42,39,39,39,40,40,40,33,92,44,102,43,35,40,37,38,41,37,39,39,38,37,42,40,46,34,61,44,50,50,64,11,30,38,39,41,37,38,38,39,38,41,39,37,51,82,46,101,43,34,37,38,39,39,39,38,39,41,39,37,40,45,31,42,98,28,78,69,11,41,47,61,16,28,46,31,46,35,40,37,41,36,42,36,36,46,82,44,102,32,30,39,40,32,45,37,41,37,38,38,40,39,46,48,77,29,51,76,44,58,28,38,34,35,42,31,46,35,44,36,39,43,39,46,81,47,98,42,41,38,38,38,40,36,43,32,42,30,49,35,34,37,24,16,71,84,59,39,96,50,72,79,45,75,48,80,22,54,37,39,38,38,39,40,39,40,40,83,48,101,38,33,36,39,40,39,39,40,40,38,36,46,51,53,40,65,46,79,37,82,80,75,71,40,74,41,80,37,87,87,44,72,41,57,47,38,40,40,36,41,38,41,40,38,48,87